Protein AF-A0A8T5LE81-F1 (afdb_monomer)

Solvent-accessible surface area (backbone atoms only — not comparable to full-atom values): 30879 Å² total; per-residue (Å²): 137,85,89,66,76,51,64,56,70,82,44,32,49,59,60,52,52,59,51,53,76,69,64,66,53,100,62,69,45,68,47,51,51,47,84,84,63,66,68,42,75,57,81,90,70,57,68,70,59,41,57,76,37,37,53,59,80,59,64,67,58,46,49,52,53,47,51,52,51,49,54,50,41,50,54,50,45,50,53,29,39,57,47,42,70,33,77,88,44,21,41,77,51,67,68,61,26,59,78,70,68,33,38,63,78,81,88,54,73,60,80,28,42,58,69,41,49,84,32,26,17,36,56,70,58,38,48,54,51,47,66,48,36,46,79,71,50,75,64,56,37,55,48,51,44,54,50,28,33,34,51,42,25,70,43,45,81,30,51,15,44,51,45,28,47,50,51,33,49,50,53,28,32,44,72,40,64,52,49,89,90,39,69,63,50,58,56,41,42,55,50,40,53,49,31,61,74,69,67,26,71,65,56,54,50,36,40,73,73,55,76,34,92,46,64,78,54,69,62,31,47,61,44,32,59,54,64,58,74,72,63,88,47,92,69,56,46,56,55,49,50,54,50,42,56,52,50,52,52,35,47,49,51,53,53,47,53,56,47,50,50,44,44,31,37,25,53,46,32,40,78,71,71,41,53,72,67,59,14,49,51,35,33,62,58,36,43,83,58,70,79,79,57,55,70,69,52,58,53,35,48,73,35,77,63,19,24,80,60,41,60,59,44,53,37,30,42,52,34,48,55,50,27,60,73,77,35,43,70,68,44,45,51,67,63,44,48,56,54,52,47,22,51,52,7,28,60,68,34,70,42,54,67,70,58,48,51,54,52,46,68,44,41,57,70,73,58,53,76,39,50,64,26,36,43,75,50,72,37,64,62,33,40,21,34,36,54,41,40,86,38,43,62,55,41,53,42,54,49,42,75,75,39,64,70,60,40,53,56,14,68,69,51,43,49,51,51,24,46,74,68,19,24,38,85,85,74,72,41,62,60,39,96,50,97,57,49,36,84,87,32,84,91,29,46,54,47,48,48,31,50,50,46,45,65,50,41,29,38,64,34,67,52,48,86,96,62,78,32,63,39,7,68,50,31,38,51,54,47,23,45,76,66,68,38,53,31,99,85,76,72,42,66,58,51,69,71,42,50,50,31,31,52,51,53,38,45,41,51,48,73,47,44,52,67,60,38,47,51,50,35,52,52,50,51,52,50,50,48,53,49,49,54,51,50,47,51,48,54,72,68,42,84,89,59,52,73,68,59,39,50,55,50,45,51,55,47,52,51,52,47,53,54,56,51,48,68,73,63,115

Secondary structure (DSSP, 8-state):
----SSSSPP-BHHHHHHHHTT--SSS------GGGTTSSPPP---HHHHHHTTB---THHHHHHHHHHHHHHHHHHHHHHHHHH-TTTEES-HHHHHHTT-EE--SS-GGGSGGGTT-EE-HHHHHHHHHHH----HHHHHHHHHHHHHHHHHHTT-HHHHHHHHHHHHHHHHHHT--TT-HHHHHHHHHHHHHHHHT-HHHHHHHHTTSSS--HHHHHHHHHHHHGGG---TTHHHHHHHHHHHHHHHHHHHHHHHHHHHHHHHHHHHHTT--HHHHHHHHHHHS--SSS--HHHHHHHHSTTS-TTHHHHHHHHHHHHHHHHH-HHHHHHHHHHHHHHHHHHHHHTT--HHHHHHHHHHS-HHHHTS-EEEEEEE-SSSEEEEE-TTTSTTHHHHHHHH-GGGGG--HHHHHHHHHHHSB-TTT--BS-SSS---TT-GGGHHHHHHHHHHHHS-TTPPP-TTS-----HHHHHHHHHHHTPPPTTTSSPPPHHHHHHHHHS--EEEE--HHHHHHHHHHHHHHHHHHHHHHHHHHHH-TTS-HHHHHHHHHHHHHHHHHHHHHH--

Sequence (570 aa):
HMGGTGYFPRMYATKEEANNISKWGFFKPLRFKGKRTYLQPREDLPDEVRKNLGEIVTASYPVQKRLQQLSRDTALLNFFDDVSRNPAWSTTNAGEALTKGWTKLTKTPTWGLGSLRGSYLHPDVAFEINEITKVGSDFERVYNKILGWWKFGKVVPRPATSVRNEVSNIMFGDLGGIVYSDPLAWKVLNNVRKDYLSKGIVRQSMMKAGALGTEYLPTEVNTAINGLHESKGNVADIMVRGLRKGVEKAGAAFTAEDQIHKQWIYMYALEKGKTEKEALDLVFKWMPNYREVPQVTKSLRKSPLGAPFFSFTSEAMRIAGEAAREKPLKFAKWITLPLIINEIGKRKIGMNEEEYQSFKKQLPFYKRNGLHVILPIGSKDKPTMLDLTYTMFYNDAIEYSRDPTRVASNPLFTLAIEAITGKNRLTDKPITTHTKPSIFGVDGIQDWADHLYNNFMPTLAPEIPGTGIKGGYDYQRLKDLATGKPGRFTGEKPKVGQVLGSTLFGLKTETTSIKDLRKSYLLGKNKELNNLKSELARVLLDKSKTKEQKAKEKANILKKIKEVTSELNP

Mean predicted aligned error: 15.79 Å

Foldseek 3Di:
DDDDDFQQDWDFPQVVVVVLVVPFDLADQQFQCCVPPRVDGDDDDDPVVCVVSHTPPPSVPSVVVVVVSVVSNVVQLVVLVVQCPDPQFKDLDPVVCVVQVFAQQDQADLNRRHSSRNITGHPVSSLVSCVSRDDDDPVLSVQLLLLLLLVLLAAQLFLQNLLLVLLLLVLLLVQLPDDVPDVVLVVLLVVLVVCLVVVHDLLVVCVVVLLAPQDDQVSSLCSHLSVLVPDDDDVSVVVSVVVSVSSVVSSVVSSCSLSSSLSSSLSVCVVVVDDNVVSSVSSPQRGQGLPPDDPVLVDQCSDLQFDVCSSLLRSLVSNLVCCVVPPVPSSVCLVCVLVVQQVVLCVLQVHDPVLVVVLLVLDDPLSNLFSWGFHSDDHSQWTKIWTCCSSRSCNVVVVCVVPVSCRRVRLVSQVVVCQVQCARPSRRHRLAPDPDSHCPDPRCVLSVVLVVQQSSHRQLACADPPRSNHGHQLVQLVVLQVVQHQRPPQSHGDDPCQSCCCRNNVRNMDTHGSVVSVVVSLVVLVVVLVVLVVVLVCLVPPPVDDPVRNVVVNVVSVVVNVVSVVVNVD

Structure (mmCIF, N/CA/C/O backbone):
data_AF-A0A8T5LE81-F1
#
_entry.id   AF-A0A8T5LE81-F1
#
loop_
_atom_site.group_PDB
_atom_site.id
_atom_site.type_symbol
_atom_site.label_atom_id
_atom_site.label_alt_id
_atom_site.label_comp_id
_atom_site.label_asym_id
_atom_site.label_entity_id
_atom_site.label_seq_id
_atom_site.pdbx_PDB_ins_code
_atom_site.Cartn_x
_atom_site.Cartn_y
_atom_site.Cartn_z
_atom_site.occupancy
_atom_site.B_iso_or_equiv
_atom_site.auth_seq_id
_atom_site.auth_comp_id
_atom_site.auth_asym_id
_atom_site.auth_atom_id
_atom_site.pdbx_PDB_model_num
ATOM 1 N N . HIS A 1 1 ? 21.611 31.553 -50.574 1.00 34.66 1 HIS A N 1
ATOM 2 C CA . HIS A 1 1 ? 20.893 31.869 -49.322 1.00 34.66 1 HIS A CA 1
ATOM 3 C C . HIS A 1 1 ? 20.121 30.645 -48.842 1.00 34.66 1 HIS A C 1
ATOM 5 O O . HIS A 1 1 ? 19.015 30.405 -49.302 1.00 34.66 1 HIS A O 1
ATOM 11 N N . MET A 1 2 ? 20.723 29.824 -47.975 1.00 28.00 2 MET A N 1
ATOM 12 C CA . MET A 1 2 ? 20.024 28.698 -47.344 1.00 28.00 2 MET A CA 1
ATOM 13 C C . MET A 1 2 ? 19.212 29.231 -46.157 1.00 28.00 2 MET A C 1
ATOM 15 O O . MET A 1 2 ? 19.766 29.864 -45.260 1.00 28.00 2 MET A O 1
ATOM 19 N N . GLY A 1 3 ? 17.892 29.044 -46.193 1.00 40.44 3 GLY A N 1
ATOM 20 C CA . GLY A 1 3 ? 16.972 29.504 -45.155 1.00 40.44 3 GLY A CA 1
ATOM 21 C C . GLY A 1 3 ? 17.232 28.819 -43.813 1.00 40.44 3 GLY A C 1
ATOM 22 O O . GLY A 1 3 ? 17.305 27.597 -43.743 1.00 40.44 3 GLY A O 1
ATOM 23 N N . GLY A 1 4 ? 17.360 29.600 -42.737 1.00 44.84 4 GLY A N 1
ATOM 24 C CA . GLY A 1 4 ? 17.629 29.035 -41.408 1.00 44.84 4 GLY A CA 1
ATOM 25 C C . GLY A 1 4 ? 17.228 29.884 -40.200 1.00 44.84 4 GLY A C 1
ATOM 26 O O . GLY A 1 4 ? 17.185 29.360 -39.092 1.00 44.84 4 GLY A O 1
ATOM 27 N N . THR A 1 5 ? 16.882 31.164 -40.358 1.00 53.47 5 THR A N 1
ATOM 28 C CA . THR A 1 5 ? 16.621 32.050 -39.204 1.00 53.47 5 THR A CA 1
ATOM 29 C C . THR A 1 5 ? 15.149 32.115 -38.782 1.00 53.47 5 THR A C 1
ATOM 31 O O . THR A 1 5 ? 14.871 32.363 -37.608 1.00 53.47 5 THR A O 1
ATOM 34 N N . GLY A 1 6 ? 14.209 31.838 -39.696 1.00 57.91 6 GLY A N 1
ATOM 35 C CA . GLY A 1 6 ? 12.760 31.949 -39.453 1.00 57.91 6 GLY A CA 1
ATOM 36 C C . GLY A 1 6 ? 12.100 30.741 -38.772 1.00 57.91 6 GLY A C 1
ATOM 37 O O . GLY A 1 6 ? 10.979 30.850 -38.284 1.00 57.91 6 GLY A O 1
ATOM 38 N N . TYR A 1 7 ? 12.780 29.592 -38.704 1.00 58.75 7 TYR A N 1
ATOM 39 C CA . TYR A 1 7 ? 12.247 28.362 -38.087 1.00 58.75 7 TYR A CA 1
ATOM 40 C C . TYR A 1 7 ? 12.930 27.996 -36.767 1.00 58.75 7 TYR A C 1
ATOM 42 O O . TYR A 1 7 ? 12.478 27.093 -36.053 1.00 58.75 7 TYR A O 1
ATOM 50 N N . PHE A 1 8 ? 14.014 28.693 -36.419 1.00 66.38 8 PHE A N 1
ATOM 51 C CA . PHE A 1 8 ? 14.730 28.430 -35.182 1.00 66.38 8 PHE A CA 1
ATOM 52 C C . PHE A 1 8 ? 13.919 28.945 -33.978 1.00 66.38 8 PHE A C 1
ATOM 54 O O . PHE A 1 8 ? 13.537 30.123 -33.954 1.00 66.38 8 PHE A O 1
ATOM 61 N N . PRO A 1 9 ? 13.629 28.092 -32.976 1.00 68.00 9 PRO A N 1
ATOM 62 C CA . PRO A 1 9 ? 12.834 28.486 -31.820 1.00 68.00 9 PRO A CA 1
ATOM 63 C C . PRO A 1 9 ? 13.481 29.628 -31.048 1.00 68.00 9 PRO A C 1
ATOM 65 O O . PRO A 1 9 ? 14.577 29.466 -30.517 1.00 68.00 9 PRO A O 1
ATOM 68 N N . ARG A 1 10 ? 12.733 30.716 -30.860 1.00 75.88 10 ARG A N 1
ATOM 69 C CA . ARG A 1 10 ? 12.912 31.572 -29.684 1.00 75.88 10 ARG A CA 1
ATOM 70 C C . ARG A 1 10 ? 12.063 31.005 -28.556 1.00 75.88 10 ARG A C 1
ATOM 72 O O . ARG A 1 10 ? 10.912 30.621 -28.773 1.00 75.88 10 ARG A O 1
ATOM 79 N N . MET A 1 11 ? 12.642 30.890 -27.368 1.00 73.31 11 MET A N 1
ATOM 80 C CA . MET A 1 11 ? 11.928 30.452 -26.170 1.00 73.31 11 MET A CA 1
ATOM 81 C C . MET A 1 11 ? 12.050 31.527 -25.108 1.00 73.31 11 MET A C 1
ATOM 83 O O . MET A 1 11 ? 13.084 32.175 -25.001 1.00 73.31 11 MET A O 1
ATOM 87 N N . TYR A 1 12 ? 10.987 31.710 -24.340 1.00 80.62 12 TYR A N 1
ATOM 88 C CA . TYR A 1 12 ? 10.846 32.812 -23.400 1.00 80.62 12 TYR A CA 1
ATOM 89 C C . TYR A 1 12 ? 10.605 32.242 -22.010 1.00 80.62 12 TYR A C 1
ATOM 91 O O . TYR A 1 12 ? 9.671 31.458 -21.839 1.00 80.62 12 TYR A O 1
ATOM 99 N N . ALA A 1 13 ? 11.418 32.624 -21.028 1.00 68.81 13 ALA A N 1
ATOM 100 C CA . ALA A 1 13 ? 11.349 32.136 -19.655 1.00 68.81 13 ALA A CA 1
ATOM 101 C C . ALA A 1 13 ? 9.934 32.273 -19.074 1.00 68.81 13 ALA A C 1
ATOM 103 O O . ALA A 1 13 ? 9.399 31.306 -18.542 1.00 68.81 13 ALA A O 1
ATOM 104 N N . THR A 1 14 ? 9.262 33.402 -19.310 1.00 64.94 14 THR A N 1
ATOM 105 C CA . THR A 1 14 ? 7.872 33.640 -18.871 1.00 64.94 14 THR A CA 1
ATOM 106 C C . THR A 1 14 ? 6.871 32.635 -19.459 1.00 64.94 14 THR A C 1
ATOM 108 O O . THR A 1 14 ? 5.956 32.169 -18.779 1.00 64.94 14 THR A O 1
ATOM 111 N N . LYS A 1 15 ? 7.048 32.240 -20.727 1.00 66.62 15 LYS A N 1
ATOM 112 C CA . LYS A 1 15 ? 6.214 31.229 -21.399 1.00 66.62 15 LYS A CA 1
ATOM 113 C C . LYS A 1 15 ? 6.619 29.808 -21.021 1.00 66.62 15 LYS A C 1
ATOM 115 O O . LYS A 1 15 ? 5.771 28.918 -21.045 1.00 66.62 15 LYS A O 1
ATOM 120 N N . GLU A 1 16 ? 7.880 29.573 -20.678 1.00 63.38 16 GLU A N 1
ATOM 121 C CA . GLU A 1 16 ? 8.353 28.299 -20.135 1.00 63.38 16 GLU A CA 1
ATOM 122 C C . GLU A 1 16 ? 7.829 28.056 -18.719 1.00 63.38 16 GLU A C 1
ATOM 124 O O . GLU A 1 16 ? 7.386 26.946 -18.420 1.00 63.38 16 GLU A O 1
ATOM 129 N N . GLU A 1 17 ? 7.789 29.096 -17.888 1.00 49.97 17 GLU A N 1
ATOM 130 C CA . GLU A 1 17 ? 7.199 29.091 -16.550 1.00 49.97 17 GLU A CA 1
ATOM 131 C C . GLU A 1 17 ? 5.677 28.911 -16.608 1.00 49.97 17 GLU A C 1
ATOM 133 O O . GLU A 1 17 ? 5.147 28.001 -15.972 1.00 49.97 17 GLU A O 1
ATOM 138 N N . ALA A 1 18 ? 4.970 29.661 -17.460 1.00 44.88 18 ALA A N 1
ATOM 139 C CA . ALA A 1 18 ? 3.529 29.483 -17.661 1.00 44.88 18 ALA A CA 1
ATOM 140 C C . ALA A 1 18 ? 3.179 28.089 -18.221 1.00 44.88 18 ALA A C 1
ATOM 142 O O . ALA A 1 18 ? 2.210 27.455 -17.802 1.00 44.88 18 ALA A O 1
ATOM 143 N N . ASN A 1 19 ? 3.995 27.555 -19.139 1.00 46.38 19 ASN A N 1
ATOM 144 C CA . ASN A 1 19 ? 3.815 26.192 -19.632 1.00 46.38 19 ASN A CA 1
ATOM 145 C C . ASN A 1 19 ? 4.176 25.134 -18.586 1.00 46.38 19 ASN A C 1
ATOM 147 O O . ASN A 1 19 ? 3.607 24.045 -18.668 1.00 46.38 19 ASN A O 1
ATOM 151 N N . ASN A 1 20 ? 5.082 25.409 -17.637 1.00 41.44 20 ASN A N 1
ATOM 152 C CA . ASN A 1 20 ? 5.417 24.504 -16.532 1.00 41.44 20 ASN A CA 1
ATOM 153 C C . ASN A 1 20 ? 4.202 24.223 -15.639 1.00 41.44 20 ASN A C 1
ATOM 155 O O . ASN A 1 20 ? 4.018 23.069 -15.267 1.00 41.44 20 ASN A O 1
ATOM 159 N N . ILE A 1 21 ? 3.308 25.195 -15.428 1.00 34.72 21 ILE A N 1
ATOM 160 C CA . ILE A 1 21 ? 2.056 25.036 -14.657 1.00 34.72 21 ILE A CA 1
ATOM 161 C C . ILE A 1 21 ? 1.077 24.052 -15.343 1.00 34.72 21 ILE A C 1
ATOM 163 O O . ILE A 1 21 ? 0.235 23.429 -14.702 1.00 34.72 21 ILE A O 1
ATOM 167 N N . SER A 1 22 ? 1.226 23.811 -16.654 1.00 38.72 22 SER A N 1
ATOM 168 C CA . SER A 1 22 ? 0.417 22.839 -17.416 1.00 38.72 22 SER A CA 1
ATOM 169 C C . SER A 1 22 ? 1.048 21.440 -17.559 1.00 38.72 22 SER A C 1
ATOM 171 O O . SER A 1 22 ? 0.455 20.561 -18.192 1.00 38.72 22 SER A O 1
ATOM 173 N N . LYS A 1 23 ? 2.262 21.197 -17.029 1.00 37.97 23 LYS A N 1
ATOM 174 C CA . LYS A 1 23 ? 3.007 19.928 -17.231 1.00 37.97 23 LYS A CA 1
ATOM 175 C C . LYS A 1 23 ? 2.627 18.805 -16.257 1.00 37.97 23 LYS A C 1
ATOM 177 O O . LYS A 1 23 ? 3.245 17.745 -16.297 1.00 37.97 23 LYS A O 1
ATOM 182 N N . TRP A 1 24 ? 1.600 19.006 -15.442 1.00 38.16 24 TRP A N 1
ATOM 183 C CA . TRP A 1 24 ? 1.273 18.157 -14.299 1.00 38.16 24 TRP A CA 1
ATOM 184 C C . TRP A 1 24 ? 0.167 17.156 -14.616 1.00 38.16 24 TRP A C 1
ATOM 186 O O . TRP A 1 24 ? -1.006 17.386 -14.335 1.00 38.16 24 TRP A O 1
ATOM 196 N N . GLY A 1 25 ? 0.549 16.041 -15.238 1.00 29.41 25 GLY A N 1
ATOM 197 C CA . GLY A 1 25 ? -0.345 14.914 -15.479 1.00 29.41 25 GLY A CA 1
ATOM 198 C C . GLY A 1 25 ? 0.382 13.717 -16.084 1.00 29.41 25 GLY A C 1
ATOM 199 O O . GLY A 1 25 ? 1.224 13.876 -16.964 1.00 29.41 25 GLY A O 1
ATOM 200 N N . PHE A 1 26 ? 0.017 12.530 -15.604 1.00 28.61 26 PHE A N 1
ATOM 201 C CA . PHE A 1 26 ? 0.619 11.217 -15.864 1.00 28.61 26 PHE A CA 1
ATOM 202 C C . PHE A 1 26 ? 0.848 10.835 -17.327 1.00 28.61 26 PHE A C 1
ATOM 204 O O . PHE A 1 26 ? 1.697 10.000 -17.596 1.00 28.61 26 PHE A O 1
ATOM 211 N N . PHE A 1 27 ? 0.166 11.467 -18.271 1.00 37.56 27 PHE A N 1
ATOM 212 C CA . PHE A 1 27 ? 0.564 11.520 -19.668 1.00 37.56 27 PHE A CA 1
ATOM 213 C C . PHE A 1 27 ? 0.121 12.893 -20.165 1.00 37.56 27 PHE A C 1
ATOM 215 O O . PHE A 1 27 ? -1.050 13.256 -20.031 1.00 37.56 27 PHE A O 1
ATOM 222 N N . LYS A 1 28 ? 1.027 13.691 -20.746 1.00 47.56 28 LYS A N 1
ATOM 223 C CA . LYS A 1 28 ? 0.541 14.725 -21.667 1.00 47.56 28 LYS A CA 1
ATOM 224 C C . LYS A 1 28 ? -0.206 13.975 -22.766 1.00 47.56 28 LYS A C 1
ATOM 226 O O . LYS A 1 28 ? 0.361 12.993 -23.242 1.00 47.56 28 LYS A O 1
ATOM 231 N N . PRO A 1 29 ? -1.404 14.421 -23.184 1.00 51.84 29 PRO A N 1
ATOM 232 C CA . PRO A 1 29 ? -2.106 13.759 -24.271 1.00 51.84 29 PRO A CA 1
ATOM 233 C C . PRO A 1 29 ? -1.136 13.644 -25.444 1.00 51.84 29 PRO A C 1
ATOM 235 O O . PRO A 1 29 ? -0.592 14.672 -25.881 1.00 51.84 29 PRO A O 1
ATOM 238 N N . LEU A 1 30 ? -0.847 12.414 -25.876 1.00 52.88 30 LEU A N 1
ATOM 239 C CA . LEU A 1 30 ? 0.061 12.182 -26.990 1.00 52.88 30 LEU A CA 1
ATOM 240 C C . LEU A 1 30 ? -0.684 12.598 -28.253 1.00 52.88 30 LEU A C 1
ATOM 242 O O . LEU A 1 30 ? -1.494 11.861 -28.798 1.00 52.88 30 LEU A O 1
ATOM 246 N N . ARG A 1 31 ? -0.447 13.833 -28.681 1.00 65.56 31 ARG A N 1
ATOM 247 C CA . ARG A 1 31 ? -0.982 14.390 -29.921 1.00 65.56 31 ARG A CA 1
ATOM 248 C C . ARG A 1 31 ? 0.132 15.070 -30.682 1.00 65.56 31 ARG A C 1
ATOM 250 O O . ARG A 1 31 ? 0.947 15.769 -30.075 1.00 65.56 31 ARG A O 1
ATOM 257 N N . PHE A 1 32 ? 0.107 14.924 -31.999 1.00 65.56 32 PHE A N 1
ATOM 258 C CA . PHE A 1 32 ? 0.968 15.702 -32.872 1.00 65.56 32 PHE A CA 1
ATOM 259 C C . PHE A 1 32 ? 0.629 17.186 -32.711 1.00 65.56 32 PHE A C 1
ATOM 261 O O . PHE A 1 32 ? -0.501 17.600 -32.974 1.00 65.56 32 PHE A O 1
ATOM 268 N N . LYS A 1 33 ? 1.587 17.992 -32.237 1.00 64.12 33 LYS A N 1
ATOM 269 C CA . LYS A 1 33 ? 1.398 19.441 -32.031 1.00 64.12 33 LYS A CA 1
ATOM 270 C C . LYS A 1 33 ? 2.111 20.290 -33.068 1.00 64.12 33 LYS A C 1
ATOM 272 O O . LYS A 1 33 ? 1.820 21.487 -33.141 1.00 64.12 33 LYS A O 1
ATOM 277 N N . GLY A 1 34 ? 2.989 19.685 -33.869 1.00 60.03 34 GLY A N 1
ATOM 278 C CA . GLY A 1 34 ? 3.880 20.367 -34.804 1.00 60.03 34 GLY A CA 1
ATOM 279 C C . GLY A 1 34 ? 3.227 21.522 -35.565 1.00 60.03 34 GLY A C 1
ATOM 280 O O . GLY A 1 34 ? 3.638 22.666 -35.381 1.00 60.03 34 GLY A O 1
ATOM 281 N N . LYS A 1 35 ? 2.156 21.265 -36.331 1.00 59.81 35 LYS A N 1
ATOM 282 C CA . LYS A 1 35 ? 1.505 22.281 -37.190 1.00 59.81 35 LYS A CA 1
ATOM 283 C C . LYS A 1 35 ? 0.873 23.477 -36.456 1.00 59.81 35 LYS A C 1
ATOM 285 O O . LYS A 1 35 ? 0.642 24.497 -37.092 1.00 59.81 35 LYS A O 1
ATOM 290 N N . ARG A 1 36 ? 0.576 23.379 -35.154 1.00 59.78 36 ARG A N 1
ATOM 291 C CA . ARG A 1 36 ? -0.066 24.462 -34.369 1.00 59.78 36 ARG A CA 1
ATOM 292 C C . ARG A 1 36 ? 0.847 25.076 -33.314 1.00 59.78 36 ARG A C 1
ATOM 294 O O . ARG A 1 36 ? 0.372 25.789 -32.439 1.00 59.78 36 ARG A O 1
ATOM 301 N N . THR A 1 37 ? 2.121 24.698 -33.306 1.00 64.06 37 THR A N 1
ATOM 302 C CA . THR A 1 37 ? 3.036 25.144 -32.256 1.00 64.06 37 THR A CA 1
ATOM 303 C C . THR A 1 37 ? 4.378 25.516 -32.842 1.00 64.06 37 THR A C 1
ATOM 305 O O . THR A 1 37 ? 4.711 26.685 -32.930 1.00 64.06 37 THR A O 1
ATOM 308 N N . TYR A 1 38 ? 5.163 24.525 -33.236 1.00 61.41 38 TYR A N 1
ATOM 309 C CA . TYR A 1 38 ? 6.588 24.719 -33.421 1.00 61.41 38 TYR A CA 1
ATOM 310 C C . TYR A 1 38 ? 7.030 24.551 -34.880 1.00 61.41 38 TYR A C 1
ATOM 312 O O . TYR A 1 38 ? 8.104 25.014 -35.237 1.00 61.41 38 TYR A O 1
ATOM 320 N N . LEU A 1 39 ? 6.205 23.949 -35.740 1.00 69.38 39 LEU A N 1
ATOM 321 C CA . LEU A 1 39 ? 6.411 23.960 -37.195 1.00 69.38 39 LEU A CA 1
ATOM 322 C C . LEU A 1 39 ? 5.853 25.230 -37.857 1.00 69.38 39 LEU A C 1
ATOM 324 O O . LEU A 1 39 ? 5.932 25.360 -39.073 1.00 69.38 39 LEU A O 1
ATOM 328 N N . GLN A 1 40 ? 5.264 26.139 -37.076 1.00 69.56 40 GLN A N 1
ATOM 329 C CA . GLN A 1 40 ? 4.885 27.458 -37.570 1.00 69.56 40 GLN A CA 1
ATOM 330 C C . GLN A 1 40 ? 6.140 28.331 -37.716 1.00 69.56 40 GLN A C 1
ATOM 332 O O . GLN A 1 40 ? 7.032 28.237 -36.862 1.00 69.56 40 GLN A O 1
ATOM 337 N N . PRO A 1 41 ? 6.229 29.153 -38.778 1.00 71.00 41 PRO A N 1
ATOM 338 C CA . PRO A 1 41 ? 7.287 30.147 -38.891 1.00 71.00 41 PRO A CA 1
ATOM 339 C C . PRO A 1 41 ? 7.223 31.101 -37.693 1.00 71.00 41 PRO A C 1
ATOM 341 O O . PRO A 1 41 ? 6.146 31.409 -37.181 1.00 71.00 41 PRO A O 1
ATOM 344 N N . ARG A 1 42 ? 8.390 31.521 -37.208 1.00 72.12 42 ARG A N 1
ATOM 345 C CA . ARG A 1 42 ? 8.504 32.410 -36.054 1.00 72.12 42 ARG A CA 1
ATOM 346 C C . ARG A 1 42 ? 8.111 33.834 -36.445 1.00 72.12 42 ARG A C 1
ATOM 348 O O . ARG A 1 42 ? 8.608 34.348 -37.440 1.00 72.12 42 ARG A O 1
ATOM 355 N N . GLU A 1 43 ? 7.309 34.486 -35.609 1.00 73.44 43 GLU A N 1
ATOM 356 C CA . GLU A 1 43 ? 7.075 35.929 -35.701 1.00 73.44 43 GLU A CA 1
ATOM 357 C C . GLU A 1 43 ? 8.280 36.716 -35.161 1.00 73.44 43 GLU A C 1
ATOM 359 O O . GLU A 1 43 ? 8.857 36.380 -34.117 1.00 73.44 43 GLU A O 1
ATOM 364 N N . ASP A 1 44 ? 8.670 37.779 -35.861 1.00 76.88 44 ASP A N 1
ATOM 365 C CA . ASP A 1 44 ? 9.750 38.657 -35.421 1.00 76.88 44 ASP A CA 1
ATOM 366 C C . ASP A 1 44 ? 9.218 39.719 -34.451 1.00 76.88 44 ASP A C 1
ATOM 368 O O . ASP A 1 44 ? 8.720 40.773 -34.831 1.00 76.88 44 ASP A O 1
ATOM 372 N N . LEU A 1 45 ? 9.315 39.397 -33.159 1.00 80.44 45 LEU A N 1
ATOM 373 C CA . LEU A 1 45 ? 8.941 40.292 -32.065 1.00 80.44 45 LEU A CA 1
ATOM 374 C C . LEU A 1 45 ? 10.014 41.374 -31.810 1.00 80.44 45 LEU A C 1
ATOM 376 O O . LEU A 1 45 ? 11.206 41.035 -31.826 1.00 80.44 45 LEU A O 1
ATOM 380 N N . PRO A 1 46 ? 9.615 42.622 -31.474 1.00 88.00 46 PRO A N 1
ATOM 381 C CA . PRO A 1 46 ? 10.539 43.693 -31.095 1.00 88.00 46 PRO A CA 1
ATOM 382 C C . PRO A 1 46 ? 11.422 43.338 -29.891 1.00 88.00 46 PRO A C 1
ATOM 384 O O . PRO A 1 46 ? 10.998 42.631 -28.974 1.00 88.00 46 PRO A O 1
ATOM 387 N N . ASP A 1 47 ? 12.642 43.867 -29.868 1.00 79.50 47 ASP A N 1
ATOM 388 C CA . ASP A 1 47 ? 13.696 43.543 -28.894 1.00 79.50 47 ASP A CA 1
ATOM 389 C C . ASP A 1 47 ? 13.272 43.776 -27.440 1.00 79.50 47 ASP A C 1
ATOM 391 O O . ASP A 1 47 ? 13.525 42.937 -26.571 1.00 79.50 47 ASP A O 1
ATOM 395 N N . GLU A 1 48 ? 12.551 44.865 -27.183 1.00 80.56 48 GLU A N 1
ATOM 396 C CA . GLU A 1 48 ? 12.013 45.188 -25.859 1.00 80.56 48 GLU A CA 1
ATOM 397 C C . GLU A 1 48 ? 11.001 44.141 -25.379 1.00 80.56 48 GLU A C 1
ATOM 399 O O . GLU A 1 48 ? 11.053 43.683 -24.236 1.00 80.56 48 GLU A O 1
ATOM 404 N N . VAL A 1 49 ? 10.127 43.676 -26.278 1.00 80.31 49 VAL A N 1
ATOM 405 C CA . VAL A 1 49 ? 9.144 42.622 -25.989 1.00 80.31 49 VAL A CA 1
ATOM 406 C C . VAL A 1 49 ? 9.854 41.296 -25.717 1.00 80.31 49 VAL A C 1
ATOM 408 O O . VAL A 1 49 ? 9.502 40.584 -24.775 1.00 80.31 49 VAL A O 1
ATOM 411 N N . ARG A 1 50 ? 10.897 40.968 -26.490 1.00 79.06 50 ARG A N 1
ATOM 412 C CA . ARG A 1 50 ? 11.692 39.744 -26.294 1.00 79.06 50 ARG A CA 1
ATOM 413 C C . ARG A 1 50 ? 12.407 39.727 -24.943 1.00 79.06 50 ARG A C 1
ATOM 415 O O . ARG A 1 50 ? 12.398 38.699 -24.260 1.00 79.06 50 ARG A O 1
ATOM 422 N N . LYS A 1 51 ? 12.969 40.867 -24.533 1.00 79.81 51 LYS A N 1
ATOM 423 C CA . LYS A 1 51 ? 13.635 41.038 -23.236 1.00 79.81 51 LYS A CA 1
ATOM 424 C C . LYS A 1 51 ? 12.644 40.933 -22.074 1.00 79.81 51 LYS A C 1
ATOM 426 O O . LYS A 1 51 ? 12.912 40.194 -21.130 1.00 79.81 51 LYS A O 1
ATOM 431 N N . ASN A 1 52 ? 11.474 41.565 -22.186 1.00 80.19 52 ASN A N 1
ATOM 432 C CA . ASN A 1 52 ? 10.409 41.499 -21.174 1.00 80.19 52 ASN A CA 1
ATOM 433 C C . ASN A 1 52 ? 9.816 40.090 -21.018 1.00 80.19 52 ASN A C 1
ATOM 435 O O . ASN A 1 52 ? 9.452 39.678 -19.920 1.00 80.19 52 ASN A O 1
ATOM 439 N N . LEU A 1 53 ? 9.757 39.315 -22.103 1.00 75.56 53 LEU A N 1
ATOM 440 C CA . LEU A 1 53 ? 9.346 37.911 -22.060 1.00 75.56 53 LEU A CA 1
ATOM 441 C C . LEU A 1 53 ? 10.448 36.976 -21.517 1.00 75.56 53 LEU A C 1
ATOM 443 O O . LEU A 1 53 ? 10.168 35.806 -21.232 1.00 75.56 53 LEU A O 1
ATOM 447 N N . GLY A 1 54 ? 11.677 37.471 -21.347 1.00 80.56 54 GLY A N 1
ATOM 448 C CA . GLY A 1 54 ? 12.824 36.708 -20.863 1.00 80.56 54 GLY A CA 1
ATOM 449 C C . GLY A 1 54 ? 13.340 35.711 -21.896 1.00 80.56 54 GLY A C 1
ATOM 450 O O . GLY A 1 54 ? 13.372 34.512 -21.626 1.00 80.56 54 GLY A O 1
ATOM 451 N N . GLU A 1 55 ? 13.678 36.170 -23.104 1.00 79.00 55 GLU A N 1
ATOM 452 C CA . GLU A 1 55 ? 14.241 35.309 -24.151 1.00 79.00 55 GLU A CA 1
ATOM 453 C C . GLU A 1 55 ? 15.465 34.517 -23.657 1.00 79.00 55 GLU A C 1
ATOM 455 O O . GLU A 1 55 ? 16.428 35.064 -23.122 1.00 79.00 55 GLU A O 1
ATOM 460 N N . ILE A 1 56 ? 15.432 33.202 -23.864 1.00 76.06 56 ILE A N 1
ATOM 461 C CA . ILE A 1 56 ? 16.531 32.295 -23.549 1.00 76.06 56 ILE A CA 1
ATOM 462 C C . ILE A 1 56 ? 17.548 32.395 -24.683 1.00 76.06 56 ILE A C 1
ATOM 464 O O . ILE A 1 56 ? 17.428 31.725 -25.707 1.00 76.06 56 ILE A O 1
ATOM 468 N N . VAL A 1 57 ? 18.552 33.243 -24.481 1.00 72.56 57 VAL A N 1
ATOM 469 C CA . VAL A 1 57 ? 19.634 33.488 -25.448 1.00 72.56 57 VAL A CA 1
ATOM 470 C C . VAL A 1 57 ? 20.606 32.310 -25.577 1.00 72.56 57 VAL A C 1
ATOM 472 O O . VAL A 1 57 ? 21.319 32.192 -26.572 1.00 72.56 57 VAL A O 1
ATOM 475 N N . THR A 1 58 ? 20.622 31.396 -24.602 1.00 71.19 58 THR A N 1
ATOM 476 C CA . THR A 1 58 ? 21.474 30.203 -24.631 1.00 71.19 58 THR A CA 1
ATOM 477 C C . THR A 1 58 ? 20.948 29.196 -25.651 1.00 71.19 58 THR A C 1
ATOM 479 O O . THR A 1 58 ? 19.957 28.513 -25.394 1.00 71.19 58 THR A O 1
ATOM 482 N N . ALA A 1 59 ? 21.636 29.053 -26.787 1.00 60.94 59 ALA A N 1
ATOM 483 C CA . ALA A 1 59 ? 21.193 28.222 -27.912 1.00 60.94 59 ALA A CA 1
ATOM 484 C C . ALA A 1 59 ? 20.936 26.742 -27.557 1.00 60.94 59 ALA A C 1
ATOM 486 O O . ALA A 1 59 ? 20.067 26.105 -28.153 1.00 60.94 59 ALA A O 1
ATOM 487 N N . SER A 1 60 ? 21.645 26.187 -26.569 1.00 57.22 60 SER A N 1
ATOM 488 C CA . SER A 1 60 ? 21.547 24.770 -26.192 1.00 57.22 60 SER A CA 1
ATOM 489 C C . SER A 1 60 ? 20.140 24.356 -25.749 1.00 57.22 60 SER A C 1
ATOM 491 O O . SER A 1 60 ? 19.652 23.300 -26.153 1.00 57.22 60 SER A O 1
ATOM 493 N N . TYR A 1 61 ? 19.453 25.194 -24.970 1.00 57.56 61 TYR A N 1
ATOM 494 C CA . TYR A 1 61 ? 18.148 24.856 -24.405 1.00 57.56 61 TYR A CA 1
ATOM 495 C C . TYR A 1 61 ? 17.019 24.843 -25.458 1.00 57.56 61 TYR A C 1
ATOM 497 O O . TYR A 1 61 ? 16.331 23.819 -25.566 1.00 57.56 61 TYR A O 1
ATOM 505 N N . PRO A 1 62 ? 16.827 25.892 -26.291 1.00 64.88 62 PRO A N 1
ATOM 506 C CA . PRO A 1 62 ? 15.845 25.868 -27.371 1.00 64.88 62 PRO A CA 1
ATOM 507 C C . PRO A 1 62 ? 16.074 24.739 -28.378 1.00 64.88 62 PRO A C 1
ATOM 509 O O . PRO A 1 62 ? 15.104 24.113 -28.811 1.00 64.88 62 PRO A O 1
ATOM 512 N N . VAL A 1 63 ? 17.336 24.433 -28.704 1.00 64.50 63 VAL A N 1
ATOM 513 C CA . VAL A 1 63 ? 17.706 23.339 -29.619 1.00 64.50 63 VAL A CA 1
ATOM 514 C C . VAL A 1 63 ? 17.368 21.982 -29.022 1.00 64.50 63 VAL A C 1
ATOM 516 O O . VAL A 1 63 ? 16.633 21.208 -29.634 1.00 64.50 63 VAL A O 1
ATOM 519 N N . GLN A 1 64 ? 17.842 21.691 -27.809 1.00 55.75 64 GLN A N 1
ATOM 520 C CA . GLN A 1 64 ? 17.601 20.404 -27.159 1.00 55.75 64 GLN A CA 1
ATOM 521 C C . GLN A 1 64 ? 16.104 20.155 -26.966 1.00 55.75 64 GLN A C 1
ATOM 523 O O . GLN A 1 64 ? 15.594 19.076 -27.278 1.00 55.75 64 GLN A O 1
ATOM 528 N N . LYS A 1 65 ? 15.368 21.170 -26.507 1.00 60.28 65 LYS A N 1
ATOM 529 C CA . LYS A 1 65 ? 13.921 21.066 -26.341 1.00 60.28 65 LYS A CA 1
ATOM 530 C C . LYS A 1 65 ? 13.209 20.859 -27.679 1.00 60.28 65 LYS A C 1
ATOM 532 O O . LYS A 1 65 ? 12.237 20.104 -27.738 1.00 60.28 65 LYS A O 1
ATOM 537 N N . ARG A 1 66 ? 13.687 21.485 -28.757 1.00 67.44 66 ARG A N 1
ATOM 538 C CA . ARG A 1 66 ? 13.139 21.281 -30.100 1.00 67.44 66 ARG A CA 1
ATOM 539 C C . ARG A 1 66 ? 13.372 19.864 -30.608 1.00 67.44 66 ARG A C 1
ATOM 541 O O . ARG A 1 66 ? 12.434 19.252 -31.110 1.00 67.44 66 ARG A O 1
ATOM 548 N N . LEU A 1 67 ? 14.575 19.330 -30.420 1.00 60.94 67 LEU A N 1
ATOM 549 C CA . LEU A 1 67 ? 14.908 17.949 -30.767 1.00 60.94 67 LEU A CA 1
ATOM 550 C C . LEU A 1 67 ? 14.044 16.951 -29.990 1.00 60.94 67 LEU A C 1
ATOM 552 O O . LEU A 1 67 ? 13.502 16.025 -30.583 1.00 60.94 67 LEU A O 1
ATOM 556 N N . GLN A 1 68 ? 13.818 17.179 -28.693 1.00 55.38 68 GLN A N 1
ATOM 557 C CA . GLN A 1 68 ? 12.910 16.352 -27.889 1.00 55.38 68 GLN A CA 1
ATOM 558 C C . GLN A 1 68 ? 11.457 16.416 -28.381 1.00 55.38 68 GLN A C 1
ATOM 560 O O . GLN A 1 68 ? 10.767 15.399 -28.415 1.00 55.38 68 GLN A O 1
ATOM 565 N N . GLN A 1 69 ? 10.970 17.605 -28.757 1.00 60.88 69 GLN A N 1
ATOM 566 C CA . GLN A 1 69 ? 9.622 17.774 -29.306 1.00 60.88 69 GLN A CA 1
ATOM 567 C C . GLN A 1 69 ? 9.462 17.053 -30.647 1.00 60.88 69 GLN A C 1
ATOM 569 O O . GLN A 1 69 ? 8.470 16.351 -30.822 1.00 60.88 69 GLN A O 1
ATOM 574 N N . LEU A 1 70 ? 10.440 17.193 -31.546 1.00 65.06 70 LEU A N 1
ATOM 575 C CA . LEU A 1 70 ? 10.463 16.522 -32.845 1.00 65.06 70 LEU A CA 1
ATOM 576 C C . LEU A 1 70 ? 10.559 15.005 -32.691 1.00 65.06 70 LEU A C 1
ATOM 578 O O . LEU A 1 70 ? 9.724 14.302 -33.236 1.00 65.06 70 LEU A O 1
ATOM 582 N N . SER A 1 71 ? 11.504 14.505 -31.893 1.00 55.00 71 SER A N 1
ATOM 583 C CA . SER A 1 71 ? 11.676 13.069 -31.645 1.00 55.00 71 SER A CA 1
ATOM 584 C C . SER A 1 71 ? 10.402 12.430 -31.084 1.00 55.00 71 SER A C 1
ATOM 586 O O . SER A 1 71 ? 9.960 11.397 -31.586 1.00 55.00 71 SER A O 1
ATOM 588 N N . ARG A 1 72 ? 9.752 13.084 -30.109 1.00 58.47 72 ARG A N 1
ATOM 589 C CA . ARG A 1 72 ? 8.462 12.632 -29.572 1.00 58.47 72 ARG A CA 1
ATOM 590 C C . ARG A 1 72 ? 7.373 12.606 -30.645 1.00 58.47 72 ARG A C 1
ATOM 592 O O . ARG A 1 72 ? 6.653 11.618 -30.741 1.00 58.47 72 ARG A O 1
ATOM 599 N N . ASP A 1 73 ? 7.207 13.693 -31.396 1.00 66.75 73 ASP A N 1
ATOM 600 C CA . ASP A 1 73 ? 6.132 13.803 -32.386 1.00 66.75 73 ASP A CA 1
ATOM 601 C C . ASP A 1 73 ? 6.358 12.847 -33.569 1.00 66.75 73 ASP A C 1
ATOM 603 O O . ASP A 1 73 ? 5.388 12.276 -34.051 1.00 66.75 73 ASP A O 1
ATOM 607 N N . THR A 1 74 ? 7.605 12.587 -33.974 1.00 68.50 74 THR A N 1
ATOM 608 C CA . THR A 1 74 ? 7.944 11.565 -34.979 1.00 68.50 74 THR A CA 1
ATOM 609 C C . THR A 1 74 ? 7.619 10.159 -34.482 1.00 68.50 74 THR A C 1
ATOM 611 O O . THR A 1 74 ? 6.940 9.415 -35.181 1.00 68.50 74 THR A O 1
ATOM 614 N N . ALA A 1 75 ? 8.030 9.798 -33.261 1.00 62.94 75 ALA A N 1
ATOM 615 C CA . ALA A 1 75 ? 7.706 8.491 -32.684 1.00 62.94 75 ALA A CA 1
ATOM 616 C C . ALA A 1 75 ? 6.188 8.279 -32.559 1.00 62.94 75 ALA A C 1
ATOM 618 O O . ALA A 1 75 ? 5.680 7.193 -32.825 1.00 62.94 75 ALA A O 1
ATOM 619 N N . LEU A 1 76 ? 5.457 9.336 -32.200 1.00 63.06 76 LEU A N 1
ATOM 620 C CA . LEU A 1 76 ? 4.003 9.306 -32.118 1.00 63.06 76 LEU A CA 1
ATOM 621 C C . LEU A 1 76 ? 3.336 9.161 -33.492 1.00 63.06 76 LEU A C 1
ATOM 623 O O . LEU A 1 76 ? 2.372 8.413 -33.621 1.00 63.06 76 LEU A O 1
ATOM 627 N N . LEU A 1 77 ? 3.825 9.883 -34.503 1.00 74.38 77 LEU A N 1
ATOM 628 C CA . LEU A 1 77 ? 3.313 9.771 -35.867 1.00 74.38 77 LEU A CA 1
ATOM 629 C C . LEU A 1 77 ? 3.549 8.370 -36.431 1.00 74.38 77 LEU A C 1
ATOM 631 O O . LEU A 1 77 ? 2.615 7.812 -36.991 1.00 74.38 77 LEU A O 1
ATOM 635 N N . ASN A 1 78 ? 4.732 7.790 -36.214 1.00 71.69 78 ASN A N 1
ATOM 636 C CA . ASN A 1 78 ? 5.030 6.415 -36.619 1.00 71.69 78 ASN A CA 1
ATOM 637 C C . ASN A 1 78 ? 4.094 5.420 -35.922 1.00 71.69 78 ASN A C 1
ATOM 639 O O . ASN A 1 78 ? 3.481 4.596 -36.583 1.00 71.69 78 ASN A O 1
ATOM 643 N N . PHE A 1 79 ? 3.885 5.564 -34.609 1.00 75.44 79 PHE A N 1
ATOM 644 C CA . PHE A 1 79 ? 2.939 4.722 -33.874 1.00 75.44 79 PHE A CA 1
ATOM 645 C C . PHE A 1 79 ? 1.508 4.805 -34.437 1.00 75.44 79 PHE A C 1
ATOM 647 O O . PHE A 1 79 ? 0.848 3.786 -34.620 1.00 75.44 79 PHE A O 1
ATOM 654 N N . PHE A 1 80 ? 1.009 6.008 -34.733 1.00 82.00 80 PHE A N 1
ATOM 655 C CA . PHE A 1 80 ? -0.318 6.175 -35.332 1.00 82.00 80 PHE A CA 1
ATOM 656 C C . PHE A 1 80 ? -0.395 5.626 -36.760 1.00 82.00 80 PHE A C 1
ATOM 658 O O . PHE A 1 80 ? -1.419 5.067 -37.146 1.00 82.00 80 PHE A O 1
ATOM 665 N N . ASP A 1 81 ? 0.677 5.756 -37.535 1.00 82.38 81 ASP A N 1
ATOM 666 C CA . ASP A 1 81 ? 0.814 5.188 -38.874 1.00 82.38 81 ASP A CA 1
ATOM 667 C C . ASP A 1 81 ? 0.753 3.657 -38.840 1.00 82.38 81 ASP A C 1
ATOM 669 O O . ASP A 1 81 ? -0.083 3.077 -39.537 1.00 82.38 81 ASP A O 1
ATOM 673 N N . ASP A 1 82 ? 1.504 3.027 -37.935 1.00 80.00 82 ASP A N 1
ATOM 674 C CA . ASP A 1 82 ? 1.504 1.577 -37.711 1.00 80.00 82 ASP A CA 1
ATOM 675 C C . ASP A 1 82 ? 0.110 1.058 -37.340 1.00 80.00 82 ASP A C 1
ATOM 677 O O . ASP A 1 82 ? -0.374 0.079 -37.911 1.00 80.00 82 ASP A O 1
ATOM 681 N N . VAL A 1 83 ? -0.585 1.748 -36.428 1.00 81.81 83 VAL A N 1
ATOM 682 C CA . VAL A 1 83 ? -1.960 1.383 -36.057 1.00 81.81 83 VAL A CA 1
ATOM 683 C C . VAL A 1 83 ? -2.916 1.573 -37.236 1.00 81.81 83 VAL A C 1
ATOM 685 O O . VAL A 1 83 ? -3.786 0.732 -37.452 1.00 81.81 83 VAL A O 1
ATOM 688 N N . SER A 1 84 ? -2.764 2.650 -38.013 1.00 83.81 84 SER A N 1
ATOM 689 C CA . SER A 1 84 ? -3.664 2.955 -39.132 1.00 83.81 84 SER A CA 1
ATOM 690 C C . SER A 1 84 ? -3.562 1.944 -40.274 1.00 83.81 84 SER A C 1
ATOM 692 O O . SER A 1 84 ? -4.570 1.667 -40.923 1.00 83.81 84 SER A O 1
ATOM 694 N N . ARG A 1 85 ? -2.362 1.390 -40.496 1.00 84.44 85 ARG A N 1
ATOM 695 C CA . ARG A 1 85 ? -2.065 0.422 -41.559 1.00 84.44 85 ARG A CA 1
ATOM 696 C C . ARG A 1 85 ? -2.412 -1.010 -41.188 1.00 84.44 85 ARG A C 1
ATOM 698 O O . ARG A 1 85 ? -2.429 -1.856 -42.075 1.00 84.44 85 ARG A O 1
ATOM 705 N N . ASN A 1 86 ? -2.666 -1.299 -39.912 1.00 85.56 86 ASN A N 1
ATOM 706 C CA . ASN A 1 86 ? -3.010 -2.647 -39.491 1.00 85.56 86 ASN A CA 1
ATOM 707 C C . ASN A 1 86 ? -4.507 -2.930 -39.744 1.00 85.56 86 ASN A C 1
ATOM 709 O O . ASN A 1 86 ? -5.352 -2.408 -39.007 1.00 85.56 86 ASN A O 1
ATOM 713 N N . PRO A 1 87 ? -4.856 -3.802 -40.712 1.00 84.00 87 PRO A N 1
ATOM 714 C CA . PRO A 1 87 ? -6.247 -4.094 -41.058 1.00 84.00 87 PRO A CA 1
ATOM 715 C C . PRO A 1 87 ? -7.001 -4.859 -39.961 1.00 84.00 87 PRO A C 1
ATOM 717 O O . PRO A 1 87 ? -8.223 -4.951 -40.021 1.00 84.00 87 PRO A O 1
ATOM 720 N N . ALA A 1 88 ? -6.312 -5.408 -38.953 1.00 84.38 88 ALA A N 1
ATOM 721 C CA . ALA A 1 88 ? -6.949 -6.012 -37.782 1.00 84.38 88 ALA A CA 1
ATOM 722 C C . ALA A 1 88 ? -7.408 -4.966 -36.749 1.00 84.38 88 ALA A C 1
ATOM 724 O O . ALA A 1 88 ? -8.238 -5.272 -35.894 1.00 84.38 88 ALA A O 1
ATOM 725 N N . TRP A 1 89 ? -6.863 -3.746 -36.801 1.00 81.31 89 TRP A N 1
ATOM 726 C CA . TRP A 1 89 ? -7.060 -2.718 -35.773 1.00 81.31 89 TRP A CA 1
ATOM 727 C C . TRP A 1 89 ? -7.734 -1.448 -36.295 1.00 81.31 89 TRP A C 1
ATOM 729 O O . TRP A 1 89 ? -8.357 -0.739 -35.501 1.00 81.31 89 TRP A O 1
ATOM 739 N N . SER A 1 90 ? -7.614 -1.159 -37.595 1.00 86.94 90 SER A N 1
ATOM 740 C CA . SER A 1 90 ? -8.084 0.072 -38.231 1.00 86.94 90 SER A CA 1
ATOM 741 C C . SER A 1 90 ? -8.647 -0.177 -39.631 1.00 86.94 90 SER A C 1
ATOM 743 O O . SER A 1 90 ? -8.087 -0.945 -40.407 1.00 86.94 90 SER A O 1
ATOM 745 N N . THR A 1 91 ? -9.737 0.510 -39.976 1.00 84.31 91 THR A N 1
ATOM 746 C CA . THR A 1 91 ? -10.271 0.592 -41.346 1.00 84.31 91 THR A CA 1
ATOM 747 C C . THR A 1 91 ? -10.753 2.009 -41.638 1.00 84.31 91 THR A C 1
ATOM 749 O O . THR A 1 91 ? -11.196 2.738 -40.749 1.00 84.31 91 THR A O 1
ATOM 752 N N . THR A 1 92 ? -10.683 2.428 -42.895 1.00 83.69 92 THR A N 1
ATOM 753 C CA . THR A 1 92 ? -11.296 3.677 -43.373 1.00 83.69 92 THR A CA 1
ATOM 754 C C . THR A 1 92 ? -12.691 3.444 -43.957 1.00 83.69 92 THR A C 1
ATOM 756 O O . THR A 1 92 ? -13.429 4.406 -44.177 1.00 83.69 92 THR A O 1
ATOM 759 N N . ASN A 1 93 ? -13.088 2.183 -44.162 1.00 85.69 93 ASN A N 1
ATOM 760 C CA . ASN A 1 93 ? -14.379 1.817 -44.726 1.00 85.69 93 ASN A CA 1
ATOM 761 C C . ASN A 1 93 ? -15.469 1.806 -43.642 1.00 85.69 93 ASN A C 1
ATOM 763 O O . ASN A 1 93 ? -15.476 0.970 -42.739 1.00 85.69 93 ASN A O 1
ATOM 767 N N . ALA A 1 94 ? -16.423 2.731 -43.751 1.00 79.50 94 ALA A N 1
ATOM 768 C CA . ALA A 1 94 ? -17.511 2.871 -42.787 1.00 79.50 94 ALA A CA 1
ATOM 769 C C . ALA A 1 94 ? -18.478 1.671 -42.772 1.00 79.50 94 ALA A C 1
ATOM 771 O O . ALA A 1 94 ? -18.995 1.329 -41.711 1.00 79.50 94 ALA A O 1
ATOM 772 N N . GLY A 1 95 ? -18.711 1.022 -43.919 1.00 80.12 95 GLY A N 1
ATOM 773 C CA . GLY A 1 95 ? -19.592 -0.146 -44.012 1.00 80.12 95 GLY A CA 1
ATOM 774 C C . GLY A 1 95 ? -18.981 -1.371 -43.335 1.00 80.12 95 GLY A C 1
ATOM 775 O O . GLY A 1 95 ? -19.629 -2.029 -42.524 1.00 80.12 95 GLY A O 1
ATOM 776 N N . GLU A 1 96 ? -17.693 -1.612 -43.583 1.00 81.81 96 GLU A N 1
ATOM 777 C CA . GLU A 1 96 ? -16.926 -2.663 -42.910 1.00 81.81 96 GLU A CA 1
ATOM 778 C C . GLU A 1 96 ? -16.868 -2.424 -41.393 1.00 81.81 96 GLU A C 1
ATOM 780 O O . GLU A 1 96 ? -17.134 -3.329 -40.600 1.00 81.81 96 GLU A O 1
ATOM 785 N N . ALA A 1 97 ? -16.601 -1.183 -40.977 1.00 81.25 97 ALA A N 1
ATOM 786 C CA . ALA A 1 97 ? -16.580 -0.808 -39.570 1.00 81.25 97 ALA A CA 1
ATOM 787 C C . ALA A 1 97 ? -17.918 -1.081 -38.868 1.00 81.25 97 ALA A C 1
ATOM 789 O O . ALA A 1 97 ? -17.923 -1.594 -37.751 1.00 81.25 97 ALA A O 1
ATOM 790 N N . LEU A 1 98 ? -19.044 -0.787 -39.527 1.00 79.19 98 LEU A N 1
ATOM 791 C CA . LEU A 1 98 ? -20.378 -1.037 -38.985 1.00 79.19 98 LEU A CA 1
ATOM 792 C C . LEU A 1 98 ? -20.626 -2.537 -38.776 1.00 79.19 98 LEU A C 1
ATOM 794 O O . LEU A 1 98 ? -21.069 -2.936 -37.702 1.00 79.19 98 LEU A O 1
ATOM 798 N N . THR A 1 99 ? -20.273 -3.373 -39.760 1.00 81.19 99 THR A N 1
ATOM 799 C CA . THR A 1 99 ? -20.427 -4.838 -39.654 1.00 81.19 99 THR A CA 1
ATOM 800 C C . THR A 1 99 ? -19.557 -5.456 -38.560 1.00 81.19 99 THR A C 1
ATOM 802 O O . THR A 1 99 ? -19.962 -6.425 -37.926 1.00 81.19 99 THR A O 1
ATOM 805 N N . LYS A 1 100 ? -18.381 -4.872 -38.301 1.00 80.12 100 LYS A N 1
ATOM 806 C CA . LYS A 1 100 ? -17.436 -5.335 -37.276 1.00 80.12 100 LYS A CA 1
ATOM 807 C C . LYS A 1 100 ? -17.661 -4.701 -35.895 1.00 80.12 100 LYS A C 1
ATOM 809 O O . LYS A 1 100 ? -16.934 -5.029 -34.961 1.00 80.12 100 LYS A O 1
ATOM 814 N N . GLY A 1 101 ? -18.621 -3.783 -35.745 1.00 82.50 101 GLY A N 1
ATOM 815 C CA . GLY A 1 101 ? -18.866 -3.058 -34.489 1.00 82.50 101 GLY A CA 1
ATOM 816 C C . GLY A 1 101 ? -17.740 -2.091 -34.093 1.00 82.50 101 GLY A C 1
ATOM 817 O O . GLY A 1 101 ? -17.513 -1.831 -32.910 1.00 82.50 101 GLY A O 1
ATOM 818 N N . TRP A 1 102 ? -16.985 -1.579 -35.063 1.00 87.31 102 TRP A N 1
ATOM 819 C CA . TRP A 1 102 ? -15.832 -0.714 -34.824 1.00 87.31 102 TRP A CA 1
ATOM 820 C C . TRP A 1 102 ? -16.243 0.738 -34.612 1.00 87.31 102 TRP A C 1
ATOM 822 O O . TRP A 1 102 ? -17.201 1.245 -35.193 1.00 87.31 102 TRP A O 1
ATOM 832 N N . THR A 1 103 ? -15.496 1.429 -33.755 1.00 81.50 103 THR A N 1
ATOM 833 C CA . THR A 1 103 ? -15.862 2.760 -33.271 1.00 81.50 103 THR A CA 1
ATOM 834 C C . THR A 1 103 ? -14.941 3.824 -33.845 1.00 81.50 103 THR A C 1
ATOM 836 O O . THR A 1 103 ? -13.718 3.681 -33.890 1.00 81.50 103 THR A O 1
ATOM 839 N N . LYS A 1 104 ? -15.535 4.945 -34.256 1.00 82.00 104 LYS A N 1
ATOM 840 C CA . LYS A 1 104 ? -14.792 6.136 -34.663 1.00 82.00 104 LYS A CA 1
ATOM 841 C C . LYS A 1 104 ? -14.308 6.904 -33.435 1.00 82.00 104 LYS A C 1
ATOM 843 O O . LYS A 1 104 ? -15.045 7.068 -32.464 1.00 82.00 104 LYS A O 1
ATOM 848 N N . LEU A 1 105 ? -13.094 7.442 -33.485 1.00 69.56 105 LEU A N 1
ATOM 849 C CA . LEU A 1 105 ? -12.588 8.332 -32.436 1.00 69.56 105 LEU A CA 1
ATOM 850 C C . LEU A 1 105 ? -13.382 9.655 -32.441 1.00 69.56 105 LEU A C 1
ATOM 852 O O . LEU A 1 105 ? -13.222 10.474 -33.344 1.00 69.56 105 LEU A O 1
ATOM 856 N N . THR A 1 106 ? -14.252 9.867 -31.446 1.00 58.53 106 THR A N 1
ATOM 857 C CA . THR A 1 106 ? -15.169 11.028 -31.381 1.00 58.53 106 THR A CA 1
ATOM 858 C C . THR A 1 106 ? -14.761 12.107 -30.377 1.00 58.53 106 THR A C 1
ATOM 860 O O . THR A 1 106 ? -15.195 13.248 -30.503 1.00 58.53 106 THR A O 1
ATOM 863 N N . LYS A 1 107 ? -13.926 11.780 -29.381 1.00 55.34 107 LYS A N 1
ATOM 864 C CA . LYS A 1 107 ? -13.638 12.664 -28.230 1.00 55.34 107 LYS A CA 1
ATOM 865 C C . LYS A 1 107 ? -12.271 13.358 -28.279 1.00 55.34 107 LYS A C 1
ATOM 867 O O . LYS A 1 107 ? -11.976 14.186 -27.417 1.00 55.34 107 LYS A O 1
ATOM 872 N N . THR A 1 108 ? -11.452 13.067 -29.286 1.00 56.34 108 THR A N 1
ATOM 873 C CA . THR A 1 108 ? -10.091 13.607 -29.418 1.00 56.34 108 THR A CA 1
ATOM 874 C C . THR A 1 108 ? -10.042 14.683 -30.501 1.00 56.34 108 THR A C 1
ATOM 876 O O . THR A 1 108 ? -10.636 14.496 -31.563 1.00 56.34 108 THR A O 1
ATOM 879 N N . PRO A 1 109 ? -9.314 15.803 -30.304 1.00 58.84 109 PRO A N 1
ATOM 880 C CA . PRO A 1 109 ? -9.116 16.775 -31.371 1.00 58.84 109 PRO A CA 1
ATOM 881 C C . PRO A 1 109 ? -8.479 16.095 -32.594 1.00 58.84 109 PRO A C 1
ATOM 883 O O . PRO A 1 109 ? -7.314 15.700 -32.556 1.00 58.84 109 PRO A O 1
ATOM 886 N N . THR A 1 110 ? -9.241 15.974 -33.683 1.00 59.81 110 THR A N 1
ATOM 887 C CA . THR A 1 110 ? -8.907 15.184 -34.887 1.00 59.81 110 THR A CA 1
ATOM 888 C C . THR A 1 110 ? -7.589 15.573 -35.559 1.00 59.81 110 THR A C 1
ATOM 890 O O . THR A 1 110 ? -6.995 14.770 -36.270 1.00 59.81 110 THR A O 1
ATOM 893 N N . TRP A 1 111 ? -7.093 16.786 -35.314 1.00 61.69 111 TRP A N 1
ATOM 894 C CA . TRP A 1 111 ? -5.814 17.280 -35.832 1.00 61.69 111 TRP A CA 1
ATOM 895 C C . TRP A 1 111 ? -4.579 16.646 -35.172 1.00 61.69 111 TRP A C 1
ATOM 897 O O . TRP A 1 111 ? -3.496 16.698 -35.748 1.00 61.69 111 TRP A O 1
ATOM 907 N N . GLY A 1 112 ? -4.721 16.073 -33.974 1.00 67.75 112 GLY A N 1
ATOM 908 C CA . GLY A 1 112 ? -3.622 15.491 -33.202 1.00 67.75 112 GLY A CA 1
ATOM 909 C C . GLY A 1 112 ? -3.335 14.014 -33.484 1.00 67.75 112 GLY A C 1
ATOM 910 O O . GLY A 1 112 ? -2.366 13.498 -32.935 1.00 67.75 112 GLY A O 1
ATOM 911 N N . LEU A 1 113 ? -4.170 13.361 -34.301 1.00 72.56 113 LEU A N 1
ATOM 912 C CA . LEU A 1 113 ? -4.201 11.907 -34.527 1.00 72.56 113 LEU A CA 1
ATOM 913 C C . LEU A 1 113 ? -3.406 11.435 -35.758 1.00 72.56 113 LEU A C 1
ATOM 915 O O . LEU A 1 113 ? -3.322 10.237 -36.004 1.00 72.56 113 LEU A O 1
ATOM 919 N N . GLY A 1 114 ? -2.827 12.351 -36.540 1.00 78.44 114 GLY A N 1
ATOM 920 C CA . GLY A 1 114 ? -2.058 11.988 -37.735 1.00 78.44 114 GLY A CA 1
ATOM 921 C C . GLY A 1 114 ? -2.873 11.148 -38.728 1.00 78.44 114 GLY A C 1
ATOM 922 O O . GLY A 1 114 ? -3.992 11.520 -39.084 1.00 78.44 114 GLY A O 1
ATOM 923 N N . SER A 1 115 ? -2.305 10.020 -39.150 1.00 81.62 115 SER A N 1
ATOM 924 C CA . SER A 1 115 ? -2.882 9.016 -40.060 1.00 81.62 115 SER A CA 1
ATOM 925 C C . SER A 1 115 ? -4.145 8.320 -39.535 1.00 81.62 115 SER A C 1
ATOM 927 O O . SER A 1 115 ? -4.931 7.820 -40.329 1.00 81.62 115 SER A O 1
ATOM 929 N N . LEU A 1 116 ? -4.403 8.336 -38.221 1.00 78.56 116 LEU A N 1
ATOM 930 C CA . LEU A 1 116 ? -5.632 7.781 -37.627 1.00 78.56 116 LEU A CA 1
ATOM 931 C C . LEU A 1 116 ? -6.846 8.704 -37.773 1.00 78.56 116 LEU A C 1
ATOM 933 O O . LEU A 1 116 ? -7.949 8.399 -37.308 1.00 78.56 116 LEU A O 1
ATOM 937 N N . ARG A 1 117 ? -6.660 9.884 -38.367 1.00 79.75 117 ARG A N 1
ATOM 938 C CA . ARG A 1 117 ? -7.740 10.841 -38.562 1.00 79.75 117 ARG A CA 1
ATOM 939 C C . ARG A 1 117 ? -8.781 10.272 -39.525 1.00 79.75 117 ARG A C 1
ATOM 941 O O . ARG A 1 117 ? -8.534 10.133 -40.713 1.00 79.75 117 ARG A O 1
ATOM 948 N N . GLY A 1 118 ? -9.992 10.076 -39.012 1.00 76.81 118 GLY A N 1
ATOM 949 C CA . GLY A 1 118 ? -11.130 9.619 -39.811 1.00 76.81 118 GLY A CA 1
ATOM 950 C C . GLY A 1 118 ? -11.271 8.098 -39.884 1.00 76.81 118 GLY A C 1
ATOM 951 O O . GLY A 1 118 ? -12.323 7.646 -40.325 1.00 76.81 118 GLY A O 1
ATOM 952 N N . SER A 1 119 ? -10.285 7.347 -39.388 1.00 84.12 119 SER A N 1
ATOM 953 C CA . SER A 1 119 ? -10.311 5.886 -39.310 1.00 84.12 119 SER A CA 1
ATOM 954 C C . SER A 1 119 ? -11.286 5.386 -38.239 1.00 84.12 119 SER A C 1
ATOM 956 O O . SER A 1 119 ? -11.513 6.037 -37.212 1.00 84.12 119 SER A O 1
ATOM 958 N N . TYR A 1 120 ? -11.850 4.209 -38.483 1.00 87.44 120 TYR A N 1
ATOM 959 C CA . TYR A 1 120 ? -12.614 3.419 -37.527 1.00 87.44 120 TYR A CA 1
ATOM 960 C C . TYR A 1 120 ? -11.692 2.380 -36.910 1.00 87.44 120 TYR A C 1
ATOM 962 O O . TYR A 1 120 ? -10.946 1.716 -37.627 1.00 87.44 120 TYR A O 1
ATOM 970 N N . LEU A 1 121 ? -11.744 2.246 -35.590 1.00 86.88 121 LEU A N 1
ATOM 971 C CA . LEU A 1 121 ? -10.838 1.382 -34.850 1.00 86.88 121 LEU A CA 1
ATOM 972 C C . LEU A 1 121 ? -11.603 0.292 -34.116 1.00 86.88 121 LEU A C 1
ATOM 974 O O . LEU A 1 121 ? -12.738 0.499 -33.671 1.00 86.88 121 LEU A O 1
ATOM 978 N N . HIS A 1 122 ? -10.935 -0.843 -33.928 1.00 87.19 122 HIS A N 1
ATOM 979 C CA . HIS A 1 122 ? -11.398 -1.864 -32.998 1.00 87.19 122 HIS A CA 1
ATOM 980 C C . HIS A 1 122 ? -11.679 -1.228 -31.617 1.00 87.19 122 HIS A C 1
ATOM 982 O O . HIS A 1 122 ? -10.873 -0.400 -31.178 1.00 87.19 122 HIS A O 1
ATOM 988 N N . PRO A 1 123 ? -12.770 -1.582 -30.908 1.00 80.25 123 PRO A N 1
ATOM 989 C CA . PRO A 1 123 ? -13.170 -0.924 -29.658 1.00 80.25 123 PRO A CA 1
ATOM 990 C C . PRO A 1 123 ? -12.057 -0.791 -28.605 1.00 80.25 123 PRO A C 1
ATOM 992 O O . PRO A 1 123 ? -11.874 0.291 -28.046 1.00 80.25 123 PRO A O 1
ATOM 995 N N . ASP A 1 124 ? -11.256 -1.838 -28.393 1.00 71.00 124 ASP A N 1
ATOM 996 C CA . ASP A 1 124 ? -10.137 -1.803 -27.437 1.00 71.00 124 ASP A CA 1
ATOM 997 C C . ASP A 1 124 ? -9.011 -0.854 -27.862 1.00 71.00 124 ASP A C 1
ATOM 999 O O . ASP A 1 124 ? -8.474 -0.101 -27.050 1.00 71.00 124 ASP A O 1
ATOM 1003 N N . VAL A 1 125 ? -8.692 -0.826 -29.158 1.00 78.88 125 VAL A N 1
ATOM 1004 C CA . VAL A 1 125 ? -7.680 0.076 -29.725 1.00 78.88 125 VAL A CA 1
ATOM 1005 C C . VAL A 1 125 ? -8.179 1.520 -29.656 1.00 78.88 125 VAL A C 1
ATOM 1007 O O . VAL A 1 125 ? -7.443 2.424 -29.257 1.00 78.88 125 VAL A O 1
ATOM 1010 N N . ALA A 1 126 ? -9.457 1.740 -29.973 1.00 75.44 126 ALA A N 1
ATOM 1011 C CA . ALA A 1 126 ? -10.112 3.034 -29.851 1.00 75.44 126 ALA A CA 1
ATOM 1012 C C . ALA A 1 126 ? -10.083 3.545 -28.402 1.00 75.44 126 ALA A C 1
ATOM 1014 O O . ALA A 1 126 ? -9.841 4.732 -28.173 1.00 75.44 126 ALA A O 1
ATOM 1015 N N . PHE A 1 127 ? -10.316 2.669 -27.421 1.00 67.94 127 PHE A N 1
ATOM 1016 C CA . PHE A 1 127 ? -10.261 3.007 -26.001 1.00 67.94 127 PHE A CA 1
ATOM 1017 C C . PHE A 1 127 ? -8.854 3.429 -25.566 1.00 67.94 127 PHE A C 1
ATOM 1019 O O . PHE A 1 127 ? -8.702 4.512 -25.001 1.00 67.94 127 PHE A O 1
ATOM 1026 N N . GLU A 1 128 ? -7.823 2.632 -25.867 1.00 63.38 128 GLU A N 1
ATOM 1027 C CA . GLU A 1 128 ? -6.439 2.947 -25.480 1.00 63.38 128 GLU A CA 1
ATOM 1028 C C . GLU A 1 128 ? -5.960 4.258 -26.122 1.00 63.38 128 GLU A C 1
ATOM 1030 O O . GLU A 1 128 ? -5.368 5.107 -25.451 1.00 63.38 128 GLU A O 1
ATOM 1035 N N . ILE A 1 129 ? -6.285 4.491 -27.399 1.00 71.56 129 ILE A N 1
ATOM 1036 C CA . ILE A 1 129 ? -5.932 5.739 -28.088 1.00 71.56 129 ILE A CA 1
ATOM 1037 C C . ILE A 1 129 ? -6.693 6.927 -27.500 1.00 71.56 129 ILE A C 1
ATOM 1039 O O . ILE A 1 129 ? -6.098 7.986 -27.291 1.00 71.56 129 ILE A O 1
ATOM 1043 N N . ASN A 1 130 ? -7.979 6.775 -27.174 1.00 70.31 130 ASN A N 1
ATOM 1044 C CA . ASN A 1 130 ? -8.732 7.816 -26.476 1.00 70.31 130 ASN A CA 1
ATOM 1045 C C . ASN A 1 130 ? -8.126 8.116 -25.096 1.00 70.31 130 ASN A C 1
ATOM 1047 O O . ASN A 1 130 ? -7.927 9.283 -24.779 1.00 70.31 130 ASN A O 1
ATOM 1051 N N . GLU A 1 131 ? -7.765 7.110 -24.298 1.00 60.34 131 GLU A N 1
ATOM 1052 C CA . GLU A 1 131 ? -7.150 7.301 -22.975 1.00 60.34 131 GLU A CA 1
ATOM 1053 C C . GLU A 1 131 ? -5.790 8.008 -23.049 1.00 60.34 131 GLU A C 1
ATOM 1055 O O . GLU A 1 131 ? -5.504 8.893 -22.240 1.00 60.34 131 GLU A O 1
ATOM 1060 N N . ILE A 1 132 ? -4.966 7.666 -24.042 1.00 57.12 132 ILE A N 1
ATOM 1061 C CA . ILE A 1 132 ? -3.649 8.275 -24.269 1.00 57.12 132 ILE A CA 1
ATOM 1062 C C . ILE A 1 132 ? -3.767 9.713 -24.820 1.00 57.12 132 ILE A C 1
ATOM 1064 O O . ILE A 1 132 ? -2.859 10.531 -24.640 1.00 57.12 132 ILE A O 1
ATOM 1068 N N . THR A 1 133 ? -4.880 10.051 -25.481 1.00 59.06 133 THR A N 1
ATOM 1069 C CA . THR A 1 133 ? -5.107 11.361 -26.123 1.00 59.06 133 THR A CA 1
ATOM 1070 C C . THR A 1 133 ? -6.052 12.291 -25.349 1.00 59.06 133 THR A C 1
ATOM 1072 O O . THR A 1 133 ? -6.143 13.480 -25.681 1.00 59.06 133 THR A O 1
ATOM 1075 N N . LYS A 1 134 ? -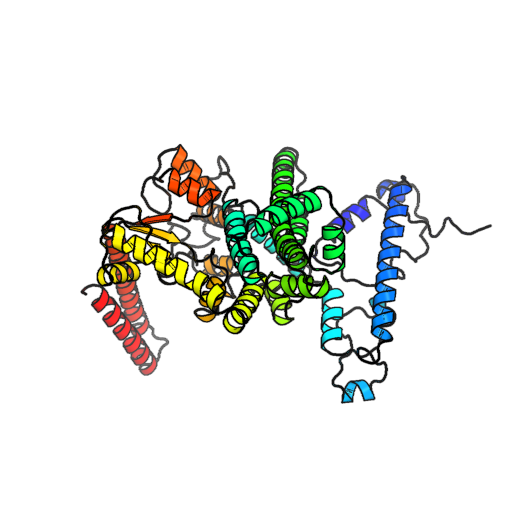6.719 11.797 -24.297 1.00 61.22 134 LYS A N 1
ATOM 1076 C CA . LYS A 1 134 ? -7.683 12.543 -23.476 1.00 61.22 134 LYS A CA 1
ATOM 1077 C C . LYS A 1 134 ? -7.023 13.727 -22.762 1.00 61.22 134 LYS A C 1
ATOM 1079 O O . LYS A 1 134 ? -5.993 13.599 -22.102 1.00 61.22 134 LYS A O 1
ATOM 1084 N N . VAL A 1 135 ? -7.654 14.899 -22.847 1.00 52.19 135 VAL A N 1
ATOM 1085 C CA . VAL A 1 135 ? -7.334 16.048 -21.989 1.00 52.19 135 VAL A CA 1
ATOM 1086 C C . VAL A 1 135 ? -8.165 15.898 -20.718 1.00 52.19 135 VAL A C 1
ATOM 1088 O O . VAL A 1 135 ? -9.376 16.099 -20.759 1.00 52.19 135 VAL A O 1
ATOM 1091 N N . GLY A 1 136 ? -7.540 15.507 -19.604 1.00 52.41 136 GLY A N 1
ATOM 1092 C CA . GLY A 1 136 ? -8.217 15.524 -18.305 1.00 52.41 136 GLY A CA 1
ATOM 1093 C C . GLY A 1 136 ? -8.670 16.945 -17.963 1.00 52.41 136 GLY A C 1
ATOM 1094 O O . GLY A 1 136 ? -7.932 17.904 -18.235 1.00 52.41 136 GLY A O 1
ATOM 1095 N N . SER A 1 137 ? -9.872 17.086 -17.401 1.00 56.06 137 SER A N 1
ATOM 1096 C CA . SER A 1 137 ? -10.403 18.392 -16.989 1.00 56.06 137 SER A CA 1
ATOM 1097 C C . SER A 1 137 ? -9.479 19.058 -15.961 1.00 56.06 137 SER A C 1
ATOM 1099 O O . SER A 1 137 ? -8.705 18.386 -15.279 1.00 56.06 137 SER A O 1
ATOM 1101 N N . ASP A 1 138 ? -9.528 20.385 -15.838 1.00 47.84 138 ASP A N 1
ATOM 1102 C CA . ASP A 1 138 ? -8.686 21.129 -14.886 1.00 47.84 138 ASP A CA 1
ATOM 1103 C C . ASP A 1 138 ? -8.880 20.620 -13.447 1.00 47.84 138 ASP A C 1
ATOM 1105 O O . ASP A 1 138 ? -7.910 20.438 -12.709 1.00 47.84 138 ASP A O 1
ATOM 1109 N N . PHE A 1 139 ? -10.117 20.252 -13.109 1.00 46.22 139 PHE A N 1
ATOM 1110 C CA . PHE A 1 139 ? -10.464 19.566 -11.870 1.00 46.22 139 PHE A CA 1
ATOM 1111 C C . PHE A 1 139 ? -9.813 18.178 -11.749 1.00 46.22 139 PHE A C 1
ATOM 1113 O O . PHE A 1 139 ? -9.198 17.889 -10.729 1.00 46.22 139 PHE A O 1
ATOM 1120 N N . GLU A 1 140 ? -9.882 17.329 -12.782 1.00 56.44 140 GLU A N 1
ATOM 1121 C CA . GLU A 1 140 ? -9.266 15.990 -12.783 1.00 56.44 140 GLU A CA 1
ATOM 1122 C C . GLU A 1 140 ? -7.738 16.063 -12.605 1.00 56.44 140 GLU A C 1
ATOM 1124 O O . GLU A 1 140 ? -7.145 15.221 -11.929 1.00 56.44 140 GLU A O 1
ATOM 1129 N N . ARG A 1 141 ? -7.080 17.093 -13.154 1.00 58.44 141 ARG A N 1
ATOM 1130 C CA . ARG A 1 141 ? -5.630 17.302 -12.985 1.00 58.44 141 ARG A CA 1
ATOM 1131 C C . ARG A 1 141 ? -5.262 17.691 -11.552 1.00 58.44 141 ARG A C 1
ATOM 1133 O O . ARG A 1 141 ? -4.355 17.090 -10.977 1.00 58.44 141 ARG A O 1
ATOM 1140 N N . VAL A 1 142 ? -5.979 18.649 -10.961 1.00 55.47 142 VAL A N 1
ATOM 1141 C CA . VAL A 1 142 ? -5.780 19.058 -9.557 1.00 55.47 142 VAL A CA 1
ATOM 1142 C C . VAL A 1 142 ? -6.091 17.900 -8.610 1.00 55.47 142 VAL A C 1
ATOM 1144 O O . VAL A 1 142 ? -5.313 17.605 -7.704 1.00 55.47 142 VAL A O 1
ATOM 1147 N N . TYR A 1 143 ? -7.184 17.187 -8.871 1.00 57.66 143 TYR A N 1
ATOM 1148 C CA . TYR A 1 143 ? -7.593 16.012 -8.120 1.00 57.66 143 TYR A CA 1
ATOM 1149 C C . TYR A 1 143 ? -6.512 14.920 -8.117 1.00 57.66 143 TYR A C 1
ATOM 1151 O O . TYR A 1 143 ? -6.092 14.467 -7.052 1.00 57.66 143 TYR A O 1
ATOM 1159 N N . ASN A 1 144 ? -5.993 14.546 -9.291 1.00 62.78 144 ASN A N 1
ATOM 1160 C CA . ASN A 1 144 ? -4.938 13.538 -9.408 1.00 62.78 144 ASN A CA 1
ATOM 1161 C C . ASN A 1 144 ? -3.628 13.966 -8.720 1.00 62.78 144 ASN A C 1
ATOM 1163 O O . ASN A 1 144 ? -2.926 13.115 -8.174 1.00 62.78 144 ASN A O 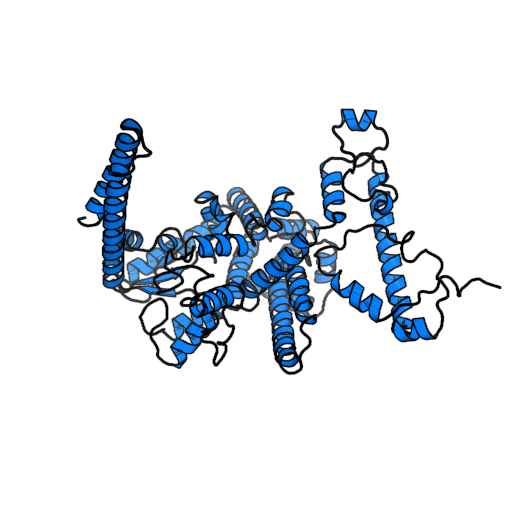1
ATOM 1167 N N . LYS A 1 145 ? -3.312 15.271 -8.690 1.00 60.00 145 LYS A N 1
ATOM 1168 C CA . LYS A 1 145 ? -2.161 15.821 -7.947 1.00 60.00 145 LYS A CA 1
ATOM 1169 C C . LYS A 1 145 ? -2.328 15.619 -6.438 1.00 60.00 145 LYS A C 1
ATOM 1171 O O . LYS A 1 145 ? -1.429 15.081 -5.793 1.00 60.00 145 LYS A O 1
ATOM 1176 N N . ILE A 1 146 ? -3.486 15.995 -5.890 1.00 61.31 146 ILE A N 1
ATOM 1177 C CA . ILE A 1 146 ? -3.809 15.821 -4.463 1.00 61.31 146 ILE A CA 1
ATOM 1178 C C . ILE A 1 146 ? -3.799 14.336 -4.092 1.00 61.31 146 ILE A C 1
ATOM 1180 O O . ILE A 1 146 ? -3.195 13.947 -3.094 1.00 61.31 146 ILE A O 1
ATOM 1184 N N . LEU A 1 147 ? -4.424 13.497 -4.920 1.00 65.69 147 LEU A N 1
ATOM 1185 C CA . LEU A 1 147 ? -4.479 12.057 -4.709 1.00 65.69 147 LEU A CA 1
ATOM 1186 C C . LEU A 1 147 ? -3.078 11.425 -4.736 1.00 65.69 147 LEU A C 1
ATOM 1188 O O . LEU A 1 147 ? -2.762 10.627 -3.858 1.00 65.69 147 LEU A O 1
ATOM 1192 N N . GLY A 1 148 ? -2.230 11.795 -5.700 1.00 62.97 148 GLY A N 1
ATOM 1193 C CA . GLY A 1 148 ? -0.848 11.318 -5.784 1.00 62.97 148 GLY A CA 1
ATOM 1194 C C . GLY A 1 148 ? -0.018 11.706 -4.559 1.00 62.97 148 GLY A C 1
ATOM 1195 O O . GLY A 1 148 ? 0.711 10.874 -4.023 1.00 62.97 148 GLY A O 1
ATOM 1196 N N . TRP A 1 149 ? -0.179 12.932 -4.053 1.00 64.06 149 TRP A N 1
ATOM 1197 C CA . TRP A 1 149 ? 0.505 13.380 -2.837 1.00 64.06 149 TRP A CA 1
ATOM 1198 C C . TRP A 1 149 ? 0.007 12.663 -1.577 1.00 64.06 149 TRP A C 1
ATOM 1200 O O . TRP A 1 149 ? 0.807 12.222 -0.752 1.00 64.06 149 TRP A O 1
ATOM 1210 N N . TRP A 1 150 ? -1.308 12.468 -1.463 1.00 66.69 150 TRP A N 1
ATOM 1211 C CA . TRP A 1 150 ? -1.899 11.691 -0.379 1.00 66.69 150 TRP A CA 1
ATOM 1212 C C . TRP A 1 150 ? -1.371 10.249 -0.374 1.00 66.69 150 TRP A C 1
ATOM 1214 O O . TRP A 1 150 ? -0.874 9.774 0.648 1.00 66.69 150 TRP A O 1
ATOM 1224 N N . LYS A 1 151 ? -1.400 9.563 -1.526 1.00 67.19 151 LYS A N 1
ATOM 1225 C CA . LYS A 1 151 ? -0.884 8.190 -1.675 1.00 67.19 151 LYS A CA 1
ATOM 1226 C C . LYS A 1 151 ? 0.594 8.112 -1.325 1.00 67.19 151 LYS A C 1
ATOM 1228 O O . LYS A 1 151 ? 0.995 7.247 -0.546 1.00 67.19 151 LYS A O 1
ATOM 1233 N N . PHE A 1 152 ? 1.377 9.059 -1.840 1.00 65.12 152 PHE A N 1
ATOM 1234 C CA . PHE A 1 152 ? 2.785 9.199 -1.513 1.00 65.12 152 PHE A CA 1
ATOM 1235 C C . PHE A 1 152 ? 2.994 9.261 0.006 1.00 65.12 152 PHE A C 1
ATOM 1237 O O . PHE A 1 152 ? 3.731 8.441 0.551 1.00 65.12 152 PHE A O 1
ATOM 1244 N N . GLY A 1 153 ? 2.300 10.169 0.702 1.00 64.12 153 GLY A N 1
ATOM 1245 C CA . GLY A 1 153 ? 2.423 10.352 2.150 1.00 64.12 153 GLY A CA 1
ATOM 1246 C C . GLY A 1 153 ? 2.038 9.113 2.965 1.00 64.12 153 GLY A C 1
ATOM 1247 O O . GLY A 1 153 ? 2.592 8.886 4.043 1.00 64.12 153 GLY A O 1
ATOM 1248 N N . LYS A 1 154 ? 1.129 8.273 2.456 1.00 68.88 154 LYS A N 1
ATOM 1249 C CA . LYS A 1 154 ? 0.728 7.024 3.122 1.00 68.88 154 LYS A CA 1
ATOM 1250 C C . LYS A 1 154 ? 1.674 5.851 2.874 1.00 68.88 154 LYS A C 1
ATOM 1252 O O . LYS A 1 154 ? 1.723 4.959 3.721 1.00 68.88 154 LYS A O 1
ATOM 1257 N N . VAL A 1 155 ? 2.407 5.840 1.763 1.00 64.38 155 VAL A N 1
ATOM 1258 C CA . VAL A 1 155 ? 3.175 4.666 1.320 1.00 64.38 155 VAL A CA 1
ATOM 1259 C C . VAL A 1 155 ? 4.679 4.858 1.469 1.00 64.38 155 VAL A C 1
ATOM 1261 O O . VAL A 1 155 ? 5.342 4.006 2.046 1.00 64.38 155 VAL A O 1
ATOM 1264 N N . VAL A 1 156 ? 5.221 5.971 0.985 1.00 61.88 156 VAL A N 1
ATOM 1265 C CA . VAL A 1 156 ? 6.664 6.116 0.744 1.00 61.88 156 VAL A CA 1
ATOM 1266 C C . VAL A 1 156 ? 7.479 6.516 1.978 1.00 61.88 156 VAL A C 1
ATOM 1268 O O . VAL A 1 156 ? 8.501 5.887 2.235 1.00 61.88 156 VAL A O 1
ATOM 1271 N N . PRO A 1 157 ? 7.072 7.502 2.798 1.00 62.00 157 PRO A N 1
ATOM 1272 C CA . PRO A 1 157 ? 7.852 7.903 3.968 1.00 62.00 157 PRO A CA 1
ATOM 1273 C C . PRO A 1 157 ? 7.667 6.955 5.168 1.00 62.00 157 PRO A C 1
ATOM 1275 O O . PRO A 1 157 ? 8.021 7.319 6.286 1.00 62.00 157 PRO A O 1
ATOM 1278 N N . ARG A 1 158 ? 7.084 5.762 4.978 1.00 69.81 158 ARG A N 1
ATOM 1279 C CA . ARG A 1 158 ? 6.797 4.801 6.050 1.00 69.81 158 ARG A CA 1
ATOM 1280 C C . ARG A 1 158 ? 7.645 3.539 5.874 1.00 69.81 158 ARG A C 1
ATOM 1282 O O . ARG A 1 158 ? 7.275 2.698 5.057 1.00 69.81 158 ARG A O 1
ATOM 1289 N N . PRO A 1 159 ? 8.701 3.338 6.684 1.00 70.38 159 PRO A N 1
ATOM 1290 C CA . PRO A 1 159 ? 9.487 2.099 6.658 1.00 70.38 159 PRO A CA 1
ATOM 1291 C C . PRO A 1 159 ? 8.613 0.848 6.846 1.00 70.38 159 PRO A C 1
ATOM 1293 O O . PRO A 1 159 ? 8.770 -0.148 6.148 1.00 70.38 159 PRO A O 1
ATOM 1296 N N . ALA A 1 160 ? 7.593 0.961 7.701 1.00 70.94 160 ALA A N 1
ATOM 1297 C CA . ALA A 1 160 ? 6.559 -0.047 7.895 1.00 70.94 160 ALA A CA 1
ATOM 1298 C C . ALA A 1 160 ? 5.860 -0.516 6.606 1.00 70.94 160 ALA A C 1
ATOM 1300 O O . ALA A 1 160 ? 5.448 -1.671 6.525 1.00 70.94 160 ALA A O 1
ATOM 1301 N N . THR A 1 161 ? 5.673 0.369 5.623 1.00 70.19 161 THR A N 1
ATOM 1302 C CA . THR A 1 161 ? 5.042 0.012 4.348 1.00 70.19 161 THR A CA 1
ATOM 1303 C C . THR A 1 161 ? 6.021 -0.730 3.443 1.00 70.19 161 THR A C 1
ATOM 1305 O O . THR A 1 161 ? 5.625 -1.730 2.856 1.00 70.19 161 THR A O 1
ATOM 1308 N N . SER A 1 162 ? 7.293 -0.317 3.395 1.00 73.25 162 SER A N 1
ATOM 1309 C CA . SER A 1 162 ? 8.346 -1.070 2.694 1.00 73.25 162 SER A CA 1
ATOM 1310 C C . SER A 1 162 ? 8.457 -2.498 3.224 1.00 73.25 162 SER A C 1
ATOM 1312 O O . SER A 1 162 ? 8.415 -3.440 2.454 1.00 73.25 162 SER A O 1
ATOM 1314 N N . VAL A 1 163 ? 8.457 -2.697 4.546 1.00 75.88 163 VAL A N 1
ATOM 1315 C CA . VAL A 1 163 ? 8.522 -4.056 5.116 1.00 75.88 163 VAL A CA 1
ATOM 1316 C C . VAL A 1 163 ? 7.304 -4.913 4.745 1.00 75.88 163 VAL A C 1
ATOM 1318 O O . VAL A 1 163 ? 7.438 -6.110 4.512 1.00 75.88 163 VAL A O 1
ATOM 1321 N N . ARG A 1 164 ? 6.104 -4.333 4.652 1.00 76.62 164 ARG A N 1
ATOM 1322 C CA . ARG A 1 164 ? 4.909 -5.076 4.202 1.00 76.62 164 ARG A CA 1
ATOM 1323 C C . ARG A 1 164 ? 4.976 -5.465 2.734 1.00 76.62 164 ARG A C 1
ATOM 1325 O O . ARG A 1 164 ? 4.509 -6.544 2.367 1.00 76.62 164 ARG A O 1
ATOM 1332 N N . ASN A 1 165 ? 5.543 -4.593 1.914 1.00 77.38 165 ASN A N 1
ATOM 1333 C CA . ASN A 1 165 ? 5.754 -4.883 0.508 1.00 77.38 165 ASN A CA 1
ATOM 1334 C C . ASN A 1 165 ? 6.825 -5.942 0.326 1.00 77.38 165 ASN A C 1
ATOM 1336 O O . ASN A 1 165 ? 6.603 -6.850 -0.460 1.00 77.38 165 ASN A O 1
ATOM 1340 N N . GLU A 1 166 ? 7.879 -5.915 1.135 1.00 85.12 166 GLU A N 1
ATOM 1341 C CA . GLU A 1 166 ? 8.909 -6.945 1.134 1.00 85.12 166 GLU A CA 1
ATOM 1342 C C . GLU A 1 166 ? 8.279 -8.301 1.460 1.00 85.12 166 GLU A C 1
ATOM 1344 O O . GLU A 1 166 ? 8.486 -9.275 0.745 1.00 85.12 166 GLU A O 1
ATOM 1349 N N . VAL A 1 167 ? 7.408 -8.361 2.476 1.00 86.94 167 VAL A N 1
ATOM 1350 C CA . VAL A 1 167 ? 6.646 -9.581 2.786 1.00 86.94 167 VAL A CA 1
ATOM 1351 C C . VAL A 1 167 ? 5.777 -10.012 1.601 1.00 86.94 167 VAL A C 1
ATOM 1353 O O . VAL A 1 167 ? 5.786 -11.189 1.245 1.00 86.94 167 VAL A O 1
ATOM 1356 N N . SER A 1 168 ? 5.072 -9.086 0.948 1.00 86.06 168 SER A N 1
ATOM 1357 C CA . SER A 1 168 ? 4.262 -9.405 -0.239 1.00 86.06 168 SER A CA 1
ATOM 1358 C C . SER A 1 168 ? 5.122 -9.909 -1.404 1.00 86.06 168 SER A C 1
ATOM 1360 O O . SER A 1 168 ? 4.781 -10.906 -2.034 1.00 86.06 168 SER A O 1
ATOM 1362 N N . ASN A 1 169 ? 6.275 -9.289 -1.645 1.00 90.38 169 ASN A N 1
ATOM 1363 C CA . ASN A 1 169 ? 7.243 -9.663 -2.669 1.00 90.38 169 ASN A CA 1
ATOM 1364 C C . ASN A 1 169 ? 7.889 -11.020 -2.382 1.00 90.38 169 ASN A C 1
ATOM 1366 O O . ASN A 1 169 ? 8.144 -11.778 -3.313 1.00 90.38 169 ASN A O 1
ATOM 1370 N N . ILE A 1 170 ? 8.079 -11.380 -1.111 1.00 92.62 170 ILE A N 1
ATOM 1371 C CA . ILE A 1 170 ? 8.502 -12.726 -0.709 1.00 92.62 170 ILE A CA 1
ATOM 1372 C C . ILE A 1 170 ? 7.418 -13.759 -1.051 1.00 92.62 170 ILE A C 1
ATOM 1374 O O . ILE A 1 170 ? 7.707 -14.842 -1.563 1.00 92.62 170 ILE A O 1
ATOM 1378 N N . MET A 1 171 ? 6.146 -13.435 -0.805 1.00 92.81 171 MET A N 1
ATOM 1379 C CA . MET A 1 171 ? 5.031 -14.316 -1.170 1.00 92.81 171 MET A CA 1
ATOM 1380 C C . MET A 1 171 ? 4.941 -14.482 -2.693 1.00 92.81 171 MET A C 1
ATOM 1382 O O . MET A 1 171 ? 4.826 -15.606 -3.186 1.00 92.81 171 MET A O 1
ATOM 1386 N N . PHE A 1 172 ? 5.053 -13.383 -3.441 1.00 93.69 172 PHE A N 1
ATOM 1387 C CA . PHE A 1 172 ? 5.082 -13.393 -4.902 1.00 93.69 172 PHE A CA 1
ATOM 1388 C C . PHE A 1 172 ? 6.304 -14.121 -5.456 1.00 93.69 172 PHE A C 1
ATOM 1390 O O . PHE A 1 172 ? 6.168 -14.875 -6.410 1.00 93.69 172 PHE A O 1
ATOM 1397 N N . GLY A 1 173 ? 7.473 -13.978 -4.834 1.00 95.00 173 GLY A N 1
ATOM 1398 C CA . GLY A 1 173 ? 8.694 -14.696 -5.187 1.00 95.00 173 GLY A CA 1
ATOM 1399 C C . GLY A 1 173 ? 8.554 -16.204 -5.015 1.00 95.00 173 GLY A C 1
ATOM 1400 O O . GLY A 1 173 ? 8.877 -16.962 -5.933 1.00 95.00 173 GLY A O 1
ATOM 1401 N N . ASP A 1 174 ? 7.994 -16.655 -3.889 1.00 95.38 174 ASP A N 1
ATOM 1402 C CA . ASP A 1 174 ? 7.675 -18.070 -3.676 1.00 95.38 174 ASP A CA 1
ATOM 1403 C C . ASP A 1 174 ? 6.715 -18.596 -4.753 1.00 95.38 174 ASP A C 1
ATOM 1405 O O . ASP A 1 174 ? 6.958 -19.651 -5.351 1.00 95.38 174 ASP A O 1
ATOM 1409 N N . LEU A 1 175 ? 5.646 -17.856 -5.057 1.00 94.50 175 LEU A N 1
ATOM 1410 C CA . LEU A 1 175 ? 4.726 -18.212 -6.138 1.00 94.50 175 LEU A CA 1
ATOM 1411 C C . LEU A 1 175 ? 5.426 -18.189 -7.511 1.00 94.50 175 LEU A C 1
ATOM 1413 O O . LEU A 1 175 ? 5.250 -19.118 -8.299 1.00 94.50 175 LEU A O 1
ATOM 1417 N N . GLY A 1 176 ? 6.322 -17.232 -7.743 1.00 93.56 176 GLY A N 1
ATOM 1418 C CA . GLY A 1 176 ? 7.186 -17.090 -8.918 1.00 93.56 176 GLY A CA 1
ATOM 1419 C C . GLY A 1 176 ? 8.210 -18.210 -9.092 1.00 93.56 176 GLY A C 1
ATOM 1420 O O . GLY A 1 176 ? 8.794 -18.349 -10.161 1.00 93.56 176 GLY A O 1
ATOM 1421 N N . GLY A 1 177 ? 8.373 -19.068 -8.082 1.00 93.38 177 GLY A N 1
ATOM 1422 C CA . GLY A 1 177 ? 9.214 -20.261 -8.143 1.00 93.38 177 GLY A CA 1
ATOM 1423 C C . GLY A 1 177 ? 10.477 -20.187 -7.296 1.00 93.38 177 GLY A C 1
ATOM 1424 O O . GLY A 1 177 ? 11.172 -21.195 -7.216 1.00 93.38 177 GLY A O 1
ATOM 1425 N N . ILE A 1 178 ? 10.747 -19.067 -6.619 1.00 95.69 178 ILE A N 1
ATOM 1426 C CA . ILE A 1 178 ? 11.869 -18.969 -5.683 1.00 95.69 178 ILE A CA 1
ATOM 1427 C C . ILE A 1 178 ? 11.673 -19.993 -4.564 1.00 95.69 178 ILE A C 1
ATOM 1429 O O . ILE A 1 178 ? 10.603 -20.107 -3.961 1.00 95.69 178 ILE A O 1
ATOM 1433 N N . VAL A 1 179 ? 12.730 -20.750 -4.288 1.00 94.25 179 VAL A N 1
ATOM 1434 C CA . VAL A 1 179 ? 12.803 -21.657 -3.146 1.00 94.25 179 VAL A CA 1
ATOM 1435 C C . VAL A 1 179 ? 13.770 -21.038 -2.147 1.00 94.25 179 VAL A C 1
ATOM 1437 O O . VAL A 1 179 ? 14.978 -21.106 -2.323 1.00 94.25 179 VAL A O 1
ATOM 1440 N N . TYR A 1 180 ? 13.251 -20.407 -1.093 1.00 92.81 180 TYR A N 1
ATOM 1441 C CA . TYR A 1 180 ? 14.086 -19.669 -0.133 1.00 92.81 180 TYR A CA 1
ATOM 1442 C C . TYR A 1 180 ? 15.050 -20.548 0.677 1.00 92.81 180 TYR A C 1
ATOM 1444 O O . TYR A 1 180 ? 16.018 -20.037 1.233 1.00 92.81 180 TYR A O 1
ATOM 1452 N N . SER A 1 181 ? 14.814 -21.859 0.738 1.00 91.56 181 SER A N 1
ATOM 1453 C CA . SER A 1 181 ? 15.745 -22.826 1.329 1.00 91.56 181 SER A CA 1
ATOM 1454 C C . SER A 1 181 ? 16.874 -23.246 0.381 1.00 91.56 181 SER A C 1
ATOM 1456 O O . SER A 1 181 ? 17.792 -23.931 0.816 1.00 91.56 181 SER A O 1
ATOM 1458 N N . ASP A 1 182 ? 16.814 -22.872 -0.901 1.00 94.06 182 ASP A N 1
ATOM 1459 C CA . ASP A 1 182 ? 17.849 -23.166 -1.892 1.00 94.06 182 ASP A CA 1
ATOM 1460 C C . ASP A 1 182 ? 18.978 -22.119 -1.796 1.00 94.06 182 ASP A C 1
ATOM 1462 O O . ASP A 1 182 ? 18.733 -20.933 -2.051 1.00 94.06 182 ASP A O 1
ATOM 1466 N N . PRO A 1 183 ? 20.229 -22.508 -1.477 1.00 94.62 183 PRO A N 1
ATOM 1467 C CA . PRO A 1 183 ? 21.363 -21.583 -1.454 1.00 94.62 183 PRO A CA 1
ATOM 1468 C C . PRO A 1 183 ? 21.577 -20.844 -2.783 1.00 94.62 183 PRO A C 1
ATOM 1470 O O . PRO A 1 183 ? 22.044 -19.700 -2.786 1.00 94.62 183 PRO A O 1
ATOM 1473 N N . LEU A 1 184 ? 21.197 -21.454 -3.916 1.00 94.69 184 LEU A N 1
ATOM 1474 C CA . LEU A 1 184 ? 21.259 -20.812 -5.228 1.00 94.69 184 LEU A CA 1
ATOM 1475 C C . LEU A 1 184 ? 20.398 -19.549 -5.271 1.00 94.69 184 LEU A C 1
ATOM 1477 O O . LEU A 1 184 ? 20.840 -18.546 -5.825 1.00 94.69 184 LEU A O 1
ATOM 1481 N N . ALA A 1 185 ? 19.212 -19.554 -4.654 1.00 95.25 185 ALA A N 1
ATOM 1482 C CA . ALA A 1 185 ? 18.332 -18.388 -4.647 1.00 95.25 185 ALA A CA 1
ATOM 1483 C C . ALA A 1 185 ? 19.049 -17.166 -4.049 1.00 95.25 185 ALA A C 1
ATOM 1485 O O . ALA A 1 185 ? 19.027 -16.083 -4.632 1.00 95.25 185 ALA A O 1
ATOM 1486 N N . TRP A 1 186 ? 19.773 -17.351 -2.946 1.00 94.88 186 TRP A N 1
ATOM 1487 C CA . TRP A 1 186 ? 20.530 -16.286 -2.284 1.00 94.88 186 TRP A CA 1
ATOM 1488 C C . TRP A 1 186 ? 21.772 -15.852 -3.066 1.00 94.88 186 TRP A C 1
ATOM 1490 O O . TRP A 1 186 ? 22.081 -14.658 -3.127 1.00 94.88 186 TRP A O 1
ATOM 1500 N N . LYS A 1 187 ? 22.461 -16.793 -3.725 1.00 95.94 187 LYS A N 1
ATOM 1501 C CA . LYS A 1 187 ? 23.555 -16.471 -4.654 1.00 95.94 187 LYS A CA 1
ATOM 1502 C C . LYS A 1 187 ? 23.053 -15.597 -5.808 1.00 95.94 187 LYS A C 1
ATOM 1504 O O . LYS A 1 187 ? 23.672 -14.579 -6.116 1.00 95.94 187 LYS A O 1
ATOM 1509 N N . VAL A 1 188 ? 21.911 -15.951 -6.397 1.00 96.38 188 VAL A N 1
ATOM 1510 C CA . VAL A 1 188 ? 21.279 -15.177 -7.471 1.00 96.38 188 VAL A CA 1
ATOM 1511 C C . VAL A 1 188 ? 20.867 -13.794 -6.981 1.00 96.38 188 VAL A C 1
ATOM 1513 O O . VAL A 1 188 ? 21.161 -12.818 -7.663 1.00 96.38 188 VAL A O 1
ATOM 1516 N N . LEU A 1 189 ? 20.285 -13.664 -5.785 1.00 95.38 189 LEU A N 1
ATOM 1517 C CA . LEU A 1 189 ? 19.939 -12.355 -5.219 1.00 95.38 189 LEU A CA 1
ATOM 1518 C C . LEU A 1 189 ? 21.158 -11.422 -5.119 1.00 95.38 189 LEU A C 1
ATOM 1520 O O . LEU A 1 189 ? 21.058 -10.228 -5.403 1.00 95.38 189 LEU A O 1
ATOM 1524 N N . ASN A 1 190 ? 22.329 -11.949 -4.757 1.00 94.56 190 ASN A N 1
ATOM 1525 C CA . ASN A 1 190 ? 23.559 -11.156 -4.737 1.00 94.56 190 ASN A CA 1
ATOM 1526 C C . ASN A 1 190 ? 23.967 -10.684 -6.143 1.00 94.56 190 ASN A C 1
ATOM 1528 O O . ASN A 1 190 ? 24.398 -9.541 -6.296 1.00 94.56 190 ASN A O 1
ATOM 1532 N N . ASN A 1 191 ? 23.792 -11.521 -7.170 1.00 94.25 191 ASN A N 1
ATOM 1533 C CA . ASN A 1 191 ? 24.037 -11.139 -8.565 1.00 94.25 191 ASN A CA 1
ATOM 1534 C C . ASN A 1 191 ? 23.026 -10.094 -9.054 1.00 94.25 191 ASN A C 1
ATOM 1536 O O . ASN A 1 191 ? 23.426 -9.111 -9.671 1.00 94.25 191 ASN A O 1
ATOM 1540 N N . VAL A 1 192 ? 21.747 -10.249 -8.703 1.00 94.94 192 VAL A N 1
ATOM 1541 C CA . VAL A 1 192 ? 20.684 -9.272 -8.978 1.00 94.94 192 VAL A CA 1
ATOM 1542 C C . VAL A 1 192 ? 21.038 -7.917 -8.375 1.00 94.94 192 VAL A C 1
ATOM 1544 O O . VAL A 1 192 ? 20.977 -6.907 -9.063 1.00 94.94 192 VAL A O 1
ATOM 1547 N N . ARG A 1 193 ? 21.463 -7.873 -7.106 1.00 92.69 193 ARG A N 1
ATOM 1548 C CA . ARG A 1 193 ? 21.867 -6.620 -6.443 1.00 92.69 193 ARG A CA 1
ATOM 1549 C C . ARG A 1 193 ? 23.038 -5.949 -7.160 1.00 92.69 193 ARG A C 1
ATOM 1551 O O . ARG A 1 193 ? 23.023 -4.731 -7.326 1.00 92.69 193 ARG A O 1
ATOM 1558 N N . LYS A 1 194 ? 24.029 -6.728 -7.606 1.00 92.06 194 LYS A N 1
ATOM 1559 C CA . LYS A 1 194 ? 25.162 -6.211 -8.388 1.00 92.06 194 LYS A CA 1
ATOM 1560 C C . LYS A 1 194 ? 24.706 -5.645 -9.734 1.00 92.06 194 LYS A C 1
ATOM 1562 O O . LYS A 1 194 ? 25.061 -4.510 -10.031 1.00 92.06 194 LYS A O 1
ATOM 1567 N N . ASP A 1 195 ? 23.902 -6.388 -10.500 1.00 92.12 195 ASP A N 1
ATOM 1568 C CA . ASP A 1 195 ? 23.364 -5.942 -11.797 1.00 92.12 195 ASP A CA 1
ATOM 1569 C C . ASP A 1 195 ? 22.464 -4.705 -11.641 1.00 92.12 195 ASP A C 1
ATOM 1571 O O . ASP A 1 195 ? 22.577 -3.739 -12.393 1.00 92.12 195 ASP A O 1
ATOM 1575 N N . TYR A 1 196 ? 21.636 -4.667 -10.597 1.00 88.88 196 TYR A N 1
ATOM 1576 C CA . TYR A 1 196 ? 20.781 -3.526 -10.293 1.00 88.88 196 TYR A CA 1
ATOM 1577 C C . TYR A 1 196 ? 21.601 -2.254 -10.028 1.00 88.88 196 TYR A C 1
ATOM 1579 O O . TYR A 1 196 ? 21.327 -1.204 -10.616 1.00 88.88 196 TYR A O 1
ATOM 1587 N N . LEU A 1 197 ? 22.621 -2.342 -9.163 1.00 87.50 197 LEU A N 1
ATOM 1588 C CA . LEU A 1 197 ? 23.484 -1.212 -8.799 1.00 87.50 197 LEU A CA 1
ATOM 1589 C C . LEU A 1 197 ? 24.356 -0.742 -9.969 1.00 87.50 197 LEU A C 1
ATOM 1591 O O . LEU A 1 197 ? 24.535 0.463 -10.146 1.00 87.50 197 LEU A O 1
ATOM 1595 N N . SER A 1 198 ? 24.863 -1.669 -10.786 1.00 88.69 198 SER A N 1
ATOM 1596 C CA . SER A 1 198 ? 25.684 -1.352 -11.961 1.00 88.69 198 SER A CA 1
ATOM 1597 C C . SER A 1 198 ? 24.870 -0.937 -13.190 1.00 88.69 198 SER A C 1
ATOM 1599 O O . SER A 1 198 ? 25.455 -0.555 -14.202 1.00 88.69 198 SER A O 1
ATOM 1601 N N . LYS A 1 199 ? 23.530 -0.980 -13.116 1.00 87.00 199 LYS A N 1
ATOM 1602 C CA . LYS A 1 199 ? 22.623 -0.830 -14.269 1.00 87.00 199 LYS A CA 1
ATOM 1603 C C . LYS A 1 199 ? 22.966 -1.812 -15.399 1.00 87.00 199 LYS A C 1
ATOM 1605 O O . LYS A 1 199 ? 22.988 -1.430 -16.572 1.00 87.00 199 LYS A O 1
ATOM 1610 N N . GLY A 1 200 ? 23.254 -3.052 -15.022 1.00 87.50 200 GLY A N 1
ATOM 1611 C CA . GLY A 1 200 ? 23.740 -4.103 -15.899 1.00 87.50 200 GLY A CA 1
ATOM 1612 C C . GLY A 1 200 ? 22.749 -4.540 -16.979 1.00 87.50 200 GLY A C 1
ATOM 1613 O O . GLY A 1 200 ? 21.632 -4.024 -17.119 1.00 87.50 200 GLY A O 1
ATOM 1614 N N . ILE A 1 201 ? 23.213 -5.460 -17.822 1.00 88.00 201 ILE A N 1
ATOM 1615 C CA . ILE A 1 201 ? 22.542 -5.814 -19.075 1.00 88.00 201 ILE A CA 1
ATOM 1616 C C . ILE A 1 201 ? 21.201 -6.512 -18.836 1.00 88.00 201 ILE A C 1
ATOM 1618 O O . ILE A 1 201 ? 20.258 -6.292 -19.597 1.00 88.00 201 ILE A O 1
ATOM 1622 N N . VAL A 1 202 ? 21.084 -7.281 -17.747 1.00 89.69 202 VAL A N 1
ATOM 1623 C CA . VAL A 1 202 ? 19.858 -8.015 -17.413 1.00 89.69 202 VAL A CA 1
ATOM 1624 C C . VAL A 1 202 ? 18.750 -7.033 -17.056 1.00 89.69 202 VAL A C 1
ATOM 1626 O O . VAL A 1 202 ? 17.672 -7.084 -17.650 1.00 89.69 202 VAL A O 1
ATOM 1629 N N . ARG A 1 203 ? 19.032 -6.065 -16.175 1.00 87.38 203 ARG A N 1
ATOM 1630 C CA . ARG A 1 203 ? 18.102 -4.973 -15.867 1.00 87.38 203 ARG A CA 1
ATOM 1631 C C . ARG A 1 203 ? 17.647 -4.249 -17.134 1.00 87.38 203 ARG A C 1
ATOM 1633 O O . ARG A 1 203 ? 16.457 -3.988 -17.296 1.00 87.38 203 ARG A O 1
ATOM 1640 N N . GLN A 1 204 ? 18.571 -3.901 -18.031 1.00 85.94 204 GLN A N 1
ATOM 1641 C CA . GLN A 1 204 ? 18.228 -3.191 -19.268 1.00 85.94 204 GLN A CA 1
ATOM 1642 C C . GLN A 1 204 ? 17.352 -4.035 -20.202 1.00 85.94 204 GLN A C 1
ATOM 1644 O O . GLN A 1 204 ? 16.410 -3.500 -20.788 1.00 85.94 204 GLN A O 1
ATOM 1649 N N . SER A 1 205 ? 17.630 -5.336 -20.317 1.00 85.69 205 SER A N 1
ATOM 1650 C CA . SER A 1 205 ? 16.806 -6.272 -21.088 1.00 85.69 205 SER A CA 1
ATOM 1651 C C . SER A 1 205 ? 15.381 -6.335 -20.532 1.00 85.69 205 SER A C 1
ATOM 1653 O O . SER A 1 205 ? 14.416 -6.092 -21.256 1.00 85.69 205 SER A O 1
ATOM 1655 N N . MET A 1 206 ? 15.237 -6.509 -19.216 1.00 88.25 206 MET A N 1
ATOM 1656 C CA . MET A 1 206 ? 13.922 -6.556 -18.572 1.00 88.25 206 MET A CA 1
ATOM 1657 C C . MET A 1 206 ? 13.152 -5.226 -18.656 1.00 88.25 206 MET A C 1
ATOM 1659 O O . MET A 1 206 ? 11.930 -5.234 -18.796 1.00 88.25 206 MET A O 1
ATOM 1663 N N . MET A 1 207 ? 13.839 -4.077 -18.610 1.00 84.88 207 MET A N 1
ATOM 1664 C CA . MET A 1 207 ? 13.223 -2.763 -18.854 1.00 84.88 207 MET A CA 1
ATOM 1665 C C . MET A 1 207 ? 12.685 -2.651 -20.289 1.00 84.88 207 MET A C 1
ATOM 1667 O O . MET A 1 207 ? 11.578 -2.155 -20.489 1.00 84.88 207 MET A O 1
ATOM 1671 N N . LYS A 1 208 ? 13.440 -3.129 -21.293 1.00 82.94 208 LYS A N 1
ATOM 1672 C CA . LYS A 1 208 ? 12.994 -3.156 -22.701 1.00 82.94 208 LYS A CA 1
ATOM 1673 C C . LYS A 1 208 ? 11.799 -4.088 -22.898 1.00 82.94 208 LYS A C 1
ATOM 1675 O O . LYS A 1 208 ? 10.872 -3.729 -23.615 1.00 82.94 208 LYS A O 1
ATOM 1680 N N . ALA A 1 209 ? 11.802 -5.234 -22.221 1.00 80.94 209 ALA A N 1
ATOM 1681 C CA . ALA A 1 209 ? 10.687 -6.176 -22.209 1.00 80.94 209 ALA A CA 1
ATOM 1682 C C . ALA A 1 209 ? 9.457 -5.656 -21.438 1.00 80.94 209 ALA A C 1
ATOM 1684 O O . ALA A 1 209 ? 8.392 -6.257 -21.509 1.00 80.94 209 ALA A O 1
ATOM 1685 N N . GLY A 1 210 ? 9.575 -4.548 -20.696 1.00 78.69 210 GLY A N 1
ATOM 1686 C CA . GLY A 1 210 ? 8.483 -3.980 -19.903 1.00 78.69 210 GLY A CA 1
ATOM 1687 C C . GLY A 1 210 ? 8.206 -4.706 -18.582 1.00 78.69 210 GLY A C 1
ATOM 1688 O O . GLY A 1 210 ? 7.225 -4.383 -17.915 1.00 78.69 210 GLY A O 1
ATOM 1689 N N . ALA A 1 211 ? 9.065 -5.648 -18.181 1.00 84.00 211 ALA A N 1
ATOM 1690 C CA . ALA A 1 211 ? 8.988 -6.317 -16.882 1.00 84.00 211 ALA A CA 1
ATOM 1691 C C . ALA A 1 211 ? 9.426 -5.399 -15.729 1.00 84.00 211 ALA A C 1
ATOM 1693 O O . ALA A 1 211 ? 8.947 -5.554 -14.610 1.00 84.00 211 ALA A O 1
ATOM 1694 N N . LEU A 1 212 ? 10.296 -4.422 -16.004 1.00 82.88 212 LEU A N 1
ATOM 1695 C CA . LEU A 1 212 ? 10.709 -3.377 -15.063 1.00 82.88 212 LEU A CA 1
ATOM 1696 C C . LEU A 1 212 ? 10.297 -1.989 -15.573 1.00 82.88 212 LEU A C 1
ATOM 1698 O O . LEU A 1 212 ? 10.139 -1.776 -16.776 1.00 82.88 212 LEU A O 1
ATOM 1702 N N . GLY A 1 213 ? 10.166 -1.022 -14.663 1.00 69.88 213 GLY A N 1
ATOM 1703 C CA . GLY A 1 213 ? 9.848 0.372 -15.001 1.00 69.88 213 GLY A CA 1
ATOM 1704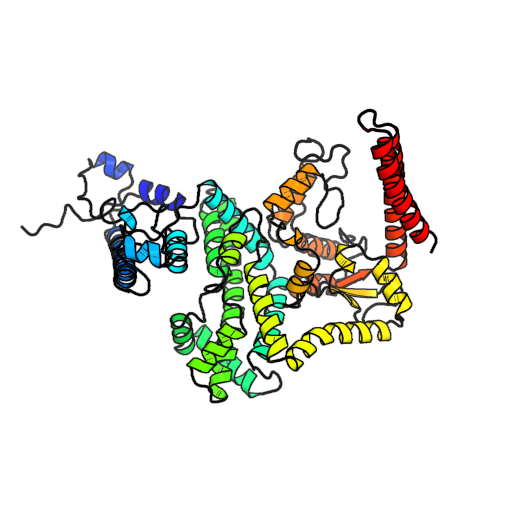 C C . GLY A 1 213 ? 8.349 0.649 -15.125 1.00 69.88 213 GLY A C 1
ATOM 1705 O O . GLY A 1 213 ? 7.953 1.762 -15.472 1.00 69.88 213 GLY A O 1
ATOM 1706 N N . THR A 1 214 ? 7.515 -0.353 -14.841 1.00 64.88 214 THR A N 1
ATOM 1707 C CA . THR A 1 214 ? 6.049 -0.266 -14.801 1.00 64.88 214 THR A CA 1
ATOM 1708 C C . THR A 1 214 ? 5.524 -0.046 -13.385 1.00 64.88 214 THR A C 1
ATOM 1710 O O . THR A 1 214 ? 4.319 -0.139 -13.149 1.00 64.88 214 THR A O 1
ATOM 1713 N N . GLU A 1 215 ? 6.409 0.235 -12.425 1.00 69.00 215 GLU A N 1
ATOM 1714 C CA . GLU A 1 215 ? 6.044 0.359 -11.022 1.00 69.00 215 GLU A CA 1
ATOM 1715 C C . GLU A 1 215 ? 5.139 1.565 -10.779 1.00 69.00 215 GLU A C 1
ATOM 1717 O O . GLU A 1 215 ? 5.199 2.600 -11.442 1.00 69.00 215 GLU A O 1
ATOM 1722 N N . TYR A 1 216 ? 4.288 1.422 -9.774 1.00 57.03 216 TYR A N 1
ATOM 1723 C CA . TYR A 1 216 ? 3.245 2.382 -9.454 1.00 57.03 216 TYR A CA 1
ATOM 1724 C C . TYR A 1 216 ? 3.781 3.735 -8.940 1.00 57.03 216 TYR A C 1
ATOM 1726 O O . TYR A 1 216 ? 3.193 4.788 -9.197 1.00 57.03 216 TYR A O 1
ATOM 1734 N N . LEU A 1 217 ? 4.911 3.728 -8.225 1.00 55.88 217 LEU A N 1
ATOM 1735 C CA . LEU A 1 217 ? 5.402 4.902 -7.501 1.00 55.88 217 LEU A CA 1
ATOM 1736 C C . LEU A 1 217 ? 6.185 5.941 -8.310 1.00 55.88 217 LEU A C 1
ATOM 1738 O O . LEU A 1 217 ? 5.948 7.119 -8.051 1.00 55.88 217 LEU A O 1
ATOM 1742 N N . PRO A 1 218 ? 7.096 5.611 -9.247 1.00 54.88 218 PRO A N 1
ATOM 1743 C CA . PRO A 1 218 ? 7.913 6.618 -9.931 1.00 54.88 218 PRO A CA 1
ATOM 1744 C C . PRO A 1 218 ? 7.091 7.753 -10.543 1.00 54.88 218 PRO A C 1
ATOM 1746 O O . PRO A 1 218 ? 7.466 8.919 -10.466 1.00 54.88 218 PRO A O 1
ATOM 1749 N N . THR A 1 219 ? 5.922 7.438 -11.088 1.00 54.34 219 THR A N 1
ATOM 1750 C CA . THR A 1 219 ? 5.006 8.414 -11.675 1.00 54.34 219 THR A CA 1
ATOM 1751 C C . THR A 1 219 ? 4.224 9.232 -10.633 1.00 54.34 219 THR A C 1
ATOM 1753 O O . THR A 1 219 ? 4.019 10.432 -10.830 1.00 54.34 219 THR A O 1
ATOM 1756 N N . GLU A 1 220 ? 3.826 8.637 -9.498 1.00 52.03 220 GLU A N 1
ATOM 1757 C CA . GLU A 1 220 ? 3.120 9.346 -8.409 1.00 52.03 220 GLU A CA 1
ATOM 1758 C C . GLU A 1 220 ? 4.082 10.253 -7.632 1.00 52.03 220 GLU A C 1
ATOM 1760 O O . GLU A 1 220 ? 3.774 11.416 -7.373 1.00 52.03 220 GLU A O 1
ATOM 1765 N N . VAL A 1 221 ? 5.293 9.760 -7.367 1.00 52.41 221 VAL A N 1
ATOM 1766 C CA . VAL A 1 221 ? 6.417 10.482 -6.758 1.00 52.41 221 VAL A CA 1
ATOM 1767 C C . VAL A 1 221 ? 6.835 11.658 -7.642 1.00 52.41 221 VAL A C 1
ATOM 1769 O O . VAL A 1 221 ? 6.920 12.783 -7.154 1.00 52.41 221 VAL A O 1
ATOM 1772 N N . ASN A 1 222 ? 6.986 11.448 -8.954 1.00 54.56 222 ASN A N 1
ATOM 1773 C CA . ASN A 1 222 ? 7.253 12.525 -9.914 1.00 54.56 222 ASN A CA 1
ATOM 1774 C C . ASN A 1 222 ? 6.078 13.490 -10.098 1.00 54.56 222 ASN A C 1
ATOM 1776 O O . ASN A 1 222 ? 6.258 14.521 -10.728 1.00 54.56 222 ASN A O 1
ATOM 1780 N N . THR A 1 223 ? 4.879 13.198 -9.601 1.00 55.53 223 THR A N 1
ATOM 1781 C CA . THR A 1 223 ? 3.774 14.172 -9.567 1.00 55.53 223 THR A CA 1
ATOM 1782 C C . THR A 1 223 ? 3.788 14.939 -8.240 1.00 55.53 223 THR A C 1
ATOM 1784 O O . THR A 1 223 ? 3.608 16.155 -8.222 1.00 55.53 223 THR A O 1
ATOM 1787 N N . ALA A 1 224 ? 4.099 14.247 -7.141 1.00 52.56 224 ALA A N 1
ATOM 1788 C CA . ALA A 1 224 ? 4.188 14.777 -5.783 1.00 52.56 224 ALA A CA 1
ATOM 1789 C C . ALA A 1 224 ? 5.393 15.714 -5.554 1.00 52.56 224 ALA A C 1
ATOM 1791 O O . ALA A 1 224 ? 5.194 16.851 -5.134 1.00 52.56 224 ALA A O 1
ATOM 1792 N N . ILE A 1 225 ? 6.625 15.274 -5.868 1.00 52.09 225 ILE A N 1
ATOM 1793 C CA . ILE A 1 225 ? 7.888 16.060 -5.767 1.00 52.09 225 ILE A CA 1
ATOM 1794 C C . ILE A 1 225 ? 7.741 17.417 -6.421 1.00 52.09 225 ILE A C 1
ATOM 1796 O O . ILE A 1 225 ? 8.258 18.451 -6.025 1.00 52.09 225 ILE A O 1
ATOM 1800 N N . ASN A 1 226 ? 7.069 17.344 -7.530 1.00 53.25 226 ASN A N 1
ATOM 1801 C CA . ASN A 1 226 ? 7.215 18.267 -8.592 1.00 53.25 226 ASN A CA 1
ATOM 1802 C C . ASN A 1 226 ? 6.023 19.269 -8.339 1.00 53.25 226 ASN A C 1
ATOM 1804 O O . ASN A 1 226 ? 6.194 20.474 -8.500 1.00 53.25 226 ASN A O 1
ATOM 1808 N N . GLY A 1 227 ? 4.914 18.849 -7.698 1.00 51.75 227 GLY A N 1
ATOM 1809 C CA . GLY A 1 227 ? 3.969 19.744 -7.017 1.00 51.75 227 GLY A CA 1
ATOM 1810 C C . GLY A 1 227 ? 4.541 20.563 -5.845 1.00 51.75 227 GLY A C 1
ATOM 1811 O O . GLY A 1 227 ? 3.960 21.592 -5.514 1.00 51.75 227 GLY A O 1
ATOM 1812 N N . LEU A 1 228 ? 5.676 20.162 -5.253 1.00 47.75 228 LEU A N 1
ATOM 1813 C CA . LEU A 1 228 ? 6.400 20.955 -4.246 1.00 47.75 228 LEU A CA 1
ATOM 1814 C C . LEU A 1 228 ? 7.279 22.057 -4.866 1.00 47.75 228 LEU A C 1
ATOM 1816 O O . LEU A 1 228 ? 7.733 22.943 -4.151 1.00 47.75 228 LEU A O 1
ATOM 1820 N N . HIS A 1 229 ? 7.522 22.037 -6.182 1.00 49.09 229 HIS A N 1
ATOM 1821 C CA . HIS A 1 229 ? 8.328 23.061 -6.862 1.00 49.09 229 HIS A CA 1
ATOM 1822 C C . HIS A 1 229 ? 7.620 24.430 -6.976 1.00 49.09 229 HIS A C 1
ATOM 1824 O O . HIS A 1 229 ? 8.220 25.381 -7.471 1.00 49.09 229 HIS A O 1
ATOM 1830 N N . GLU A 1 230 ? 6.364 24.549 -6.530 1.00 46.53 230 GLU A N 1
ATOM 1831 C CA . GLU A 1 230 ? 5.527 25.746 -6.704 1.00 46.53 230 GLU A CA 1
ATOM 1832 C C . GLU A 1 230 ? 5.371 26.613 -5.432 1.00 46.53 230 GLU A C 1
ATOM 1834 O O . GLU A 1 230 ? 4.785 27.689 -5.522 1.00 46.53 230 GLU A O 1
ATOM 1839 N N . SER A 1 231 ? 5.915 26.232 -4.264 1.00 41.50 231 SER A N 1
ATOM 1840 C CA . SER A 1 231 ? 5.886 27.098 -3.067 1.00 41.50 231 SER A CA 1
ATOM 1841 C C . SER A 1 231 ? 7.163 27.938 -2.952 1.00 41.50 231 SER A C 1
ATOM 1843 O O . SER A 1 231 ? 8.129 27.511 -2.327 1.00 41.50 231 SER A O 1
ATOM 1845 N N . LYS A 1 232 ? 7.194 29.135 -3.548 1.00 37.28 232 LYS A N 1
ATOM 1846 C CA . LYS A 1 232 ? 8.314 30.073 -3.349 1.00 37.28 232 LYS A CA 1
ATOM 1847 C C . LYS A 1 232 ? 8.187 30.776 -1.988 1.00 37.28 232 LYS A C 1
ATOM 1849 O O . LYS A 1 232 ? 7.206 31.479 -1.757 1.00 37.28 232 LYS A O 1
ATOM 1854 N N . GLY A 1 233 ? 9.185 30.609 -1.110 1.00 44.53 233 GLY A N 1
ATOM 1855 C CA . GLY A 1 233 ? 9.308 31.321 0.171 1.00 44.53 233 GLY A CA 1
ATOM 1856 C C . GLY A 1 233 ? 10.535 30.884 0.991 1.00 44.53 233 GLY A C 1
ATOM 1857 O O . GLY A 1 233 ? 10.737 29.694 1.228 1.00 44.53 233 GLY A O 1
ATOM 1858 N N . ASN A 1 234 ? 11.336 31.847 1.474 1.00 48.97 234 ASN A N 1
ATOM 1859 C CA . ASN A 1 234 ? 12.728 31.647 1.929 1.00 48.97 234 ASN A CA 1
ATOM 1860 C C . ASN A 1 234 ? 12.960 30.656 3.097 1.00 48.97 234 ASN A C 1
ATOM 1862 O O . ASN A 1 234 ? 14.058 30.115 3.202 1.00 48.97 234 ASN A O 1
ATOM 1866 N N . VAL A 1 235 ? 11.965 30.363 3.946 1.00 37.97 235 VAL A N 1
ATOM 1867 C CA . VAL A 1 235 ? 12.077 29.345 5.024 1.00 37.97 235 VAL A CA 1
ATOM 1868 C C . VAL A 1 235 ? 11.396 28.023 4.636 1.00 37.97 235 VAL A C 1
ATOM 1870 O O . VAL A 1 235 ? 11.892 26.941 4.962 1.00 37.97 235 VAL A O 1
ATOM 1873 N N . ALA A 1 236 ? 10.317 28.092 3.851 1.00 40.16 236 ALA A N 1
ATOM 1874 C CA . ALA A 1 236 ? 9.638 26.921 3.299 1.00 40.16 236 ALA A CA 1
ATOM 1875 C C . ALA A 1 236 ? 10.544 26.154 2.319 1.00 40.16 236 ALA A C 1
ATOM 1877 O O . ALA A 1 236 ? 10.543 24.928 2.325 1.00 40.16 236 ALA A O 1
ATOM 1878 N N . ASP A 1 237 ? 11.404 26.844 1.562 1.00 47.59 237 ASP A N 1
ATOM 1879 C CA . ASP A 1 237 ? 12.286 26.234 0.560 1.00 47.59 237 ASP A CA 1
ATOM 1880 C C . ASP A 1 237 ? 13.351 25.288 1.138 1.00 47.59 237 ASP A C 1
ATOM 1882 O O . ASP A 1 237 ? 13.798 24.364 0.455 1.00 47.59 237 ASP A O 1
ATOM 1886 N N . ILE A 1 238 ? 13.807 25.489 2.377 1.00 44.25 238 ILE A N 1
ATOM 1887 C CA . ILE A 1 238 ? 14.779 24.583 3.020 1.00 44.25 238 ILE A CA 1
ATOM 1888 C C . ILE A 1 238 ? 14.070 23.311 3.496 1.00 44.25 238 ILE A C 1
ATOM 1890 O O . ILE A 1 238 ? 14.539 22.202 3.225 1.00 44.25 238 ILE A O 1
ATOM 1894 N N . MET A 1 239 ? 12.899 23.463 4.124 1.00 37.91 239 MET A N 1
ATOM 1895 C CA . MET A 1 239 ? 12.057 22.345 4.552 1.00 37.91 239 MET A CA 1
ATOM 1896 C C . MET A 1 239 ? 11.576 21.524 3.347 1.00 37.91 239 MET A C 1
ATOM 1898 O O . MET A 1 239 ? 11.690 20.301 3.348 1.00 37.91 239 MET A O 1
ATOM 1902 N N . VAL A 1 240 ? 11.144 22.192 2.275 1.00 49.09 240 VAL A N 1
ATOM 1903 C CA . VAL A 1 240 ? 10.726 21.579 1.009 1.00 49.09 240 VAL A CA 1
ATOM 1904 C C . VAL A 1 240 ? 11.887 20.850 0.329 1.00 49.09 240 VAL A C 1
ATOM 1906 O O . VAL A 1 240 ? 11.695 19.737 -0.152 1.00 49.09 240 VAL A O 1
ATOM 1909 N N . ARG A 1 241 ? 13.114 21.394 0.335 1.00 53.59 241 ARG A N 1
ATOM 1910 C CA . ARG A 1 241 ? 14.302 20.707 -0.215 1.00 53.59 241 ARG A CA 1
ATOM 1911 C C . ARG A 1 241 ? 14.728 19.484 0.606 1.00 53.59 241 ARG A C 1
ATOM 1913 O O . ARG A 1 241 ? 15.128 18.477 0.017 1.00 53.59 241 ARG A O 1
ATOM 1920 N N . GLY A 1 242 ? 14.641 19.556 1.935 1.00 50.75 242 GLY A N 1
ATOM 1921 C CA . GLY A 1 242 ? 14.898 18.425 2.835 1.00 50.75 242 GLY A CA 1
ATOM 1922 C C . GLY A 1 242 ? 13.868 17.309 2.660 1.00 50.75 242 GLY A C 1
ATOM 1923 O O . GLY A 1 242 ? 14.236 16.149 2.457 1.00 50.75 242 GLY A O 1
ATOM 1924 N N . LEU A 1 243 ? 12.585 17.682 2.615 1.00 51.81 243 LEU A N 1
ATOM 1925 C CA . LEU A 1 243 ? 11.483 16.785 2.271 1.00 51.81 243 LEU A CA 1
ATOM 1926 C C . LEU A 1 243 ? 11.694 16.177 0.881 1.00 51.81 243 LEU A C 1
ATOM 1928 O O . LEU A 1 243 ? 11.606 14.964 0.752 1.00 51.81 243 LEU A O 1
ATOM 1932 N N . ARG A 1 244 ? 12.081 16.965 -0.132 1.00 58.94 244 ARG A N 1
ATOM 1933 C CA . ARG A 1 244 ? 12.346 16.495 -1.504 1.00 58.94 244 ARG A CA 1
ATOM 1934 C C . ARG A 1 244 ? 13.411 15.401 -1.564 1.00 58.94 244 ARG A C 1
ATOM 1936 O O . ARG A 1 244 ? 13.169 14.354 -2.153 1.00 58.94 244 ARG A O 1
ATOM 1943 N N . LYS A 1 245 ? 14.575 15.604 -0.935 1.00 59.75 245 LYS A N 1
ATOM 1944 C CA . LYS A 1 245 ? 15.645 14.586 -0.925 1.00 59.75 245 LYS A CA 1
ATOM 1945 C C . LYS A 1 245 ? 15.225 13.314 -0.180 1.00 59.75 245 LYS A C 1
ATOM 1947 O O . LYS A 1 245 ? 15.588 12.218 -0.603 1.00 59.75 245 LYS A O 1
ATOM 1952 N N . GLY A 1 246 ? 14.472 13.447 0.915 1.00 59.03 246 GLY A N 1
ATOM 1953 C CA . GLY A 1 246 ? 13.907 12.301 1.635 1.00 59.03 246 GLY A CA 1
ATOM 1954 C C . GLY A 1 246 ? 12.880 11.537 0.794 1.00 59.03 246 GLY A C 1
ATOM 1955 O O . GLY A 1 246 ? 12.920 10.311 0.730 1.00 59.03 246 GLY A O 1
ATOM 1956 N N . VAL A 1 247 ? 12.022 12.273 0.088 1.00 57.22 247 VAL A N 1
ATOM 1957 C CA . VAL A 1 247 ? 10.986 11.775 -0.826 1.00 57.22 247 VAL A CA 1
ATOM 1958 C C . VAL A 1 247 ? 11.586 10.998 -1.999 1.00 57.22 247 VAL A C 1
ATOM 1960 O O . VAL A 1 247 ? 11.157 9.879 -2.272 1.00 57.22 247 VAL A O 1
ATOM 1963 N N . GLU A 1 248 ? 12.598 11.560 -2.665 1.00 63.34 248 GLU A N 1
ATOM 1964 C CA . GLU A 1 248 ? 13.293 10.926 -3.792 1.00 63.34 248 GLU A CA 1
ATOM 1965 C C . GLU A 1 248 ? 13.984 9.628 -3.368 1.00 63.34 248 GLU A C 1
ATOM 1967 O O . GLU A 1 248 ? 13.813 8.595 -4.016 1.00 63.34 248 GLU A O 1
ATOM 1972 N N . LYS A 1 249 ? 14.722 9.652 -2.249 1.00 65.12 249 LYS A N 1
ATOM 1973 C CA . LYS A 1 249 ? 15.423 8.466 -1.736 1.00 65.12 249 LYS A CA 1
ATOM 1974 C C . LYS A 1 249 ? 14.459 7.358 -1.321 1.00 65.12 249 LYS A C 1
ATOM 1976 O O . LYS A 1 249 ? 14.695 6.202 -1.659 1.00 65.12 249 LYS A O 1
ATOM 1981 N N . ALA A 1 250 ? 13.377 7.698 -0.624 1.00 61.84 250 ALA A N 1
ATOM 1982 C CA . ALA A 1 250 ? 12.387 6.719 -0.190 1.00 61.84 250 ALA A CA 1
ATOM 1983 C C . ALA A 1 250 ? 11.607 6.125 -1.379 1.00 61.84 250 ALA A C 1
ATOM 1985 O O . ALA A 1 250 ? 11.404 4.913 -1.438 1.00 61.84 250 ALA A O 1
ATOM 1986 N N . GLY A 1 251 ? 11.241 6.944 -2.373 1.00 63.81 251 GLY A N 1
ATOM 1987 C CA . GLY A 1 251 ? 10.592 6.465 -3.598 1.00 63.81 251 GLY A CA 1
ATOM 1988 C C . GLY A 1 251 ? 11.506 5.571 -4.442 1.00 63.81 251 GLY A C 1
ATOM 1989 O O . GLY A 1 251 ? 11.059 4.552 -4.976 1.00 63.81 251 GLY A O 1
ATOM 1990 N N . ALA A 1 252 ? 12.795 5.912 -4.525 1.00 67.75 252 ALA A N 1
ATOM 1991 C CA . ALA A 1 252 ? 13.800 5.100 -5.206 1.00 67.75 252 ALA A CA 1
ATOM 1992 C C . ALA A 1 252 ? 14.046 3.762 -4.495 1.00 67.75 252 ALA A C 1
ATOM 1994 O O . ALA A 1 252 ? 14.118 2.738 -5.167 1.00 67.75 252 ALA A O 1
ATOM 1995 N N . ALA A 1 253 ? 14.125 3.755 -3.159 1.00 67.50 253 ALA A N 1
ATOM 1996 C CA . ALA A 1 253 ? 14.278 2.531 -2.372 1.00 67.50 253 ALA A CA 1
ATOM 1997 C C . ALA A 1 253 ? 13.088 1.581 -2.570 1.00 67.50 253 ALA A C 1
ATOM 1999 O O . ALA A 1 253 ? 13.285 0.401 -2.838 1.00 67.50 253 ALA A O 1
ATOM 2000 N N . PHE A 1 254 ? 11.865 2.113 -2.542 1.00 67.19 254 PHE A N 1
ATOM 2001 C CA . PHE A 1 254 ? 10.660 1.329 -2.804 1.00 67.19 254 PHE A CA 1
ATOM 2002 C C . PHE A 1 254 ? 10.640 0.742 -4.218 1.00 67.19 254 PHE A C 1
ATOM 2004 O O . PHE A 1 254 ? 10.333 -0.427 -4.416 1.00 67.19 254 PHE A O 1
ATOM 2011 N N . THR A 1 255 ? 10.955 1.561 -5.224 1.00 73.69 255 THR A N 1
ATOM 2012 C CA . THR A 1 255 ? 10.982 1.099 -6.620 1.00 73.69 255 THR A CA 1
ATOM 2013 C C . THR A 1 255 ? 12.058 0.031 -6.810 1.00 73.69 255 THR A C 1
ATOM 2015 O O . THR A 1 255 ? 11.849 -0.935 -7.538 1.00 73.69 255 THR A O 1
ATOM 2018 N N . ALA A 1 256 ? 13.197 0.181 -6.130 1.00 81.75 256 ALA A N 1
ATOM 2019 C CA . ALA A 1 256 ? 14.265 -0.804 -6.156 1.00 81.75 256 ALA A CA 1
ATOM 2020 C C . ALA A 1 256 ? 13.844 -2.141 -5.550 1.00 81.75 256 ALA A C 1
ATOM 2022 O O . ALA A 1 256 ? 14.180 -3.172 -6.116 1.00 81.75 256 ALA A O 1
ATOM 2023 N N . GLU A 1 257 ? 13.090 -2.132 -4.454 1.00 80.44 257 GLU A N 1
ATOM 2024 C CA . GLU A 1 257 ? 12.600 -3.343 -3.790 1.00 80.44 257 GLU A CA 1
ATOM 2025 C C . GLU A 1 257 ? 11.793 -4.249 -4.740 1.00 80.44 257 GLU A C 1
ATOM 2027 O O . GLU A 1 257 ? 12.125 -5.427 -4.905 1.00 80.44 257 GLU A O 1
ATOM 2032 N N . ASP A 1 258 ? 10.795 -3.685 -5.432 1.00 83.25 258 ASP A N 1
ATOM 2033 C CA . ASP A 1 258 ? 9.953 -4.414 -6.395 1.00 83.25 258 ASP A CA 1
ATOM 2034 C C . ASP A 1 258 ? 10.760 -4.881 -7.616 1.00 83.25 258 ASP A C 1
ATOM 2036 O O . ASP A 1 258 ? 10.699 -6.044 -8.022 1.00 83.25 258 ASP A O 1
ATOM 2040 N N . GLN A 1 259 ? 11.587 -3.993 -8.176 1.00 89.44 259 GLN A N 1
ATOM 2041 C CA . GLN A 1 259 ? 12.404 -4.313 -9.345 1.00 89.44 259 GLN A CA 1
ATOM 2042 C C . GLN A 1 259 ? 13.450 -5.400 -9.051 1.00 89.44 259 GLN A C 1
ATOM 2044 O O . GLN A 1 259 ? 13.675 -6.269 -9.894 1.00 89.44 259 GLN A O 1
ATOM 2049 N N . ILE A 1 260 ? 14.065 -5.388 -7.863 1.00 92.94 260 ILE A N 1
ATOM 2050 C CA . ILE A 1 260 ? 15.004 -6.427 -7.420 1.00 92.94 260 ILE A CA 1
ATOM 2051 C C . ILE A 1 260 ? 14.288 -7.775 -7.327 1.00 92.94 260 ILE A C 1
ATOM 2053 O O . ILE A 1 260 ? 14.830 -8.767 -7.802 1.00 92.94 260 ILE A O 1
ATOM 2057 N N . HIS A 1 261 ? 13.070 -7.836 -6.784 1.00 94.12 261 HIS A N 1
ATOM 2058 C CA . HIS A 1 261 ? 12.325 -9.096 -6.693 1.00 94.12 261 HIS A CA 1
ATOM 2059 C C . HIS A 1 261 ? 11.909 -9.643 -8.056 1.00 94.12 261 HIS A C 1
ATOM 2061 O O . HIS A 1 261 ? 12.095 -10.831 -8.325 1.00 94.12 261 HIS A O 1
ATOM 2067 N N . LYS A 1 262 ? 11.420 -8.781 -8.953 1.00 94.06 262 LYS A N 1
ATOM 2068 C CA . LYS A 1 262 ? 11.123 -9.159 -10.344 1.00 94.06 262 LYS A CA 1
ATOM 2069 C C . LYS A 1 262 ? 12.359 -9.723 -11.037 1.00 94.06 262 LYS A C 1
ATOM 2071 O O . LYS A 1 262 ? 12.304 -10.789 -11.648 1.00 94.06 262 LYS A O 1
ATOM 2076 N N . GLN A 1 263 ? 13.490 -9.037 -10.892 1.00 95.50 263 GLN A N 1
ATOM 2077 C CA . GLN A 1 263 ? 14.758 -9.480 -11.454 1.00 95.50 263 GLN A CA 1
ATOM 2078 C C . GLN A 1 263 ? 15.276 -10.763 -10.788 1.00 95.50 263 GLN A C 1
ATOM 2080 O O . GLN A 1 263 ? 15.883 -11.594 -11.459 1.00 95.50 263 GLN A O 1
ATOM 2085 N N . TRP A 1 264 ? 14.997 -10.973 -9.502 1.00 96.94 264 TRP A N 1
ATOM 2086 C CA . TRP A 1 264 ? 15.350 -12.199 -8.794 1.00 96.94 264 TRP A CA 1
ATOM 2087 C C . TRP A 1 264 ? 14.580 -13.405 -9.321 1.00 96.94 264 TRP A C 1
ATOM 2089 O O . TRP A 1 264 ? 15.210 -14.411 -9.638 1.00 96.94 264 TRP A O 1
ATOM 2099 N N . ILE A 1 265 ? 13.260 -13.296 -9.500 1.00 96.81 265 ILE A N 1
ATOM 2100 C CA . ILE A 1 265 ? 12.453 -14.358 -10.124 1.00 96.81 265 ILE A CA 1
ATOM 2101 C C . ILE A 1 265 ? 12.999 -14.677 -11.520 1.00 96.81 265 ILE A C 1
ATOM 2103 O O . ILE A 1 265 ? 13.230 -15.845 -11.828 1.00 96.81 265 ILE A O 1
ATOM 2107 N N . TYR A 1 266 ? 13.266 -13.646 -12.328 1.00 97.06 266 TYR A N 1
ATOM 2108 C CA . TYR A 1 266 ? 13.802 -13.799 -13.681 1.00 97.06 266 TYR A CA 1
ATOM 2109 C C . TYR A 1 266 ? 15.155 -14.522 -13.695 1.00 97.06 266 TYR A C 1
ATOM 2111 O O . TYR A 1 266 ? 15.295 -15.573 -14.313 1.00 97.06 266 TYR A O 1
ATOM 2119 N N . MET A 1 267 ? 16.150 -14.001 -12.971 1.00 97.00 267 MET A N 1
ATOM 2120 C CA . MET A 1 267 ? 17.497 -14.577 -12.958 1.00 97.00 267 MET A CA 1
ATOM 2121 C C . MET A 1 267 ? 17.519 -15.969 -12.321 1.00 97.00 267 MET A C 1
ATOM 2123 O O . MET A 1 267 ? 18.256 -16.835 -12.778 1.00 97.00 267 MET A O 1
ATOM 2127 N N . TYR A 1 268 ? 16.691 -16.222 -11.304 1.00 97.69 268 TYR A N 1
ATOM 2128 C CA . TYR A 1 268 ? 16.599 -17.546 -10.687 1.00 97.69 268 TYR A CA 1
ATOM 2129 C C . TYR A 1 268 ? 15.955 -18.565 -11.635 1.00 97.69 268 TYR A C 1
ATOM 2131 O O . TYR A 1 268 ? 16.402 -19.707 -11.696 1.00 97.69 268 TYR A O 1
ATOM 2139 N N . ALA A 1 269 ? 14.949 -18.156 -12.413 1.00 96.62 269 ALA A N 1
ATOM 2140 C CA . ALA A 1 269 ? 14.359 -18.984 -13.459 1.00 96.62 269 ALA A CA 1
ATOM 2141 C C . ALA A 1 269 ? 15.387 -19.359 -14.541 1.00 96.62 269 ALA A C 1
ATOM 2143 O O . ALA A 1 269 ? 15.464 -20.532 -14.910 1.00 96.62 269 ALA A O 1
ATOM 2144 N N . LEU A 1 270 ? 16.205 -18.401 -14.994 1.00 96.19 270 LEU A N 1
ATOM 2145 C CA . LEU A 1 270 ? 17.284 -18.654 -15.957 1.00 96.19 270 LEU A CA 1
ATOM 2146 C C . LEU A 1 270 ? 18.312 -19.662 -15.425 1.00 96.19 270 LEU A C 1
ATOM 2148 O O . LEU A 1 270 ? 18.660 -20.616 -16.112 1.00 96.19 270 LEU A O 1
ATOM 2152 N N . GLU A 1 271 ? 18.748 -19.502 -14.175 1.00 96.19 271 GLU A N 1
ATOM 2153 C CA . GLU A 1 271 ? 19.699 -20.415 -13.515 1.00 96.19 271 GLU A CA 1
ATOM 2154 C C . GLU A 1 271 ? 19.117 -21.824 -13.300 1.00 96.19 271 GLU A C 1
ATOM 2156 O O . GLU A 1 271 ? 19.851 -22.798 -13.149 1.00 96.19 271 GLU A O 1
ATOM 2161 N N . LYS A 1 272 ? 17.785 -21.959 -13.321 1.00 95.25 272 LYS A N 1
ATOM 2162 C CA . LYS A 1 272 ? 17.073 -23.247 -13.337 1.00 95.25 272 LYS A CA 1
ATOM 2163 C C . LYS A 1 272 ? 16.816 -23.779 -14.754 1.00 95.25 272 LYS A C 1
ATOM 2165 O O . LYS A 1 272 ? 16.046 -24.724 -14.909 1.00 95.25 272 LYS A O 1
ATOM 2170 N N . GLY A 1 273 ? 17.449 -23.196 -15.772 1.00 95.19 273 GLY A N 1
ATOM 2171 C CA . GLY A 1 273 ? 17.401 -23.658 -17.159 1.00 95.19 273 GLY A CA 1
ATOM 2172 C C . GLY A 1 273 ? 16.182 -23.190 -17.953 1.00 95.19 273 GLY A C 1
ATOM 2173 O O . GLY A 1 273 ? 15.938 -23.718 -19.035 1.00 95.19 273 GLY A O 1
ATOM 2174 N N . LYS A 1 274 ? 15.401 -22.225 -17.447 1.00 96.06 274 LYS A N 1
ATOM 2175 C CA . LYS A 1 274 ? 14.301 -21.630 -18.221 1.00 96.06 274 LYS A CA 1
ATOM 2176 C C . LYS A 1 274 ? 14.841 -20.691 -19.290 1.00 96.06 274 LYS A C 1
ATOM 2178 O O . LYS A 1 274 ? 15.859 -20.032 -19.099 1.00 96.06 274 LYS A O 1
ATOM 2183 N N . THR A 1 275 ? 14.117 -20.592 -20.395 1.00 95.94 275 THR A N 1
ATOM 2184 C CA . THR A 1 275 ? 14.392 -19.591 -21.429 1.00 95.94 275 THR A CA 1
ATOM 2185 C C . THR A 1 275 ? 14.055 -18.181 -20.933 1.00 95.94 275 THR A C 1
ATOM 2187 O O . THR A 1 275 ? 13.263 -18.006 -20.004 1.00 95.94 275 THR A O 1
ATOM 2190 N N . GLU A 1 276 ? 14.606 -17.151 -21.582 1.00 92.69 276 GLU A N 1
ATOM 2191 C CA . GLU A 1 276 ? 14.292 -15.749 -21.256 1.00 92.69 276 GLU A CA 1
ATOM 2192 C C . GLU A 1 276 ? 12.791 -15.456 -21.325 1.00 92.69 276 GLU A C 1
ATOM 2194 O O . GLU A 1 276 ? 12.246 -14.778 -20.456 1.00 92.69 276 GLU A O 1
ATOM 2199 N N . LYS A 1 277 ? 12.101 -16.022 -22.321 1.00 92.94 277 LYS A N 1
ATOM 2200 C CA . LYS A 1 277 ? 10.654 -15.862 -22.478 1.00 92.94 277 LYS A CA 1
ATOM 2201 C C . LYS A 1 277 ? 9.894 -16.460 -21.295 1.00 92.94 277 LYS A C 1
ATOM 2203 O O . LYS A 1 277 ? 9.097 -15.769 -20.676 1.00 92.94 277 LYS A O 1
ATOM 2208 N N . GLU A 1 278 ? 10.182 -17.708 -20.936 1.00 94.75 278 GLU A N 1
ATOM 2209 C CA . GLU A 1 278 ? 9.525 -18.364 -19.799 1.00 94.75 278 GLU A CA 1
ATOM 2210 C C . GLU A 1 278 ? 9.824 -17.660 -18.470 1.00 94.75 278 GLU A C 1
ATOM 2212 O O . GLU A 1 278 ? 8.969 -17.598 -17.585 1.00 94.75 278 GLU A O 1
ATOM 2217 N N . ALA A 1 279 ? 11.040 -17.133 -18.312 1.00 95.25 279 ALA A N 1
ATOM 2218 C CA . ALA A 1 279 ? 11.420 -16.363 -17.138 1.00 95.25 279 ALA A CA 1
ATOM 2219 C C . ALA A 1 279 ? 10.648 -15.034 -17.062 1.00 95.25 279 ALA A C 1
ATOM 2221 O O . ALA A 1 279 ? 10.176 -14.671 -15.985 1.00 95.25 279 ALA A O 1
ATOM 2222 N N . LEU A 1 280 ? 10.464 -14.328 -18.185 1.00 92.88 280 LEU A N 1
ATOM 2223 C CA . LEU A 1 280 ? 9.621 -13.127 -18.253 1.00 92.88 280 LEU A CA 1
ATOM 2224 C C . LEU A 1 280 ? 8.151 -13.447 -17.963 1.00 92.88 280 LEU A C 1
ATOM 2226 O O . LEU A 1 280 ? 7.528 -12.746 -17.167 1.00 92.88 280 LEU A O 1
ATOM 2230 N N . ASP A 1 281 ? 7.620 -14.528 -18.537 1.00 92.31 281 ASP A N 1
ATOM 2231 C CA . ASP A 1 281 ? 6.239 -14.968 -18.314 1.00 92.31 281 ASP A CA 1
ATOM 2232 C C . ASP A 1 281 ? 5.982 -15.262 -16.827 1.00 92.31 281 ASP A C 1
ATOM 2234 O O . ASP A 1 281 ? 4.937 -14.894 -16.286 1.00 92.31 281 ASP A O 1
ATOM 2238 N N . LEU A 1 282 ? 6.958 -15.846 -16.118 1.00 94.00 282 LEU A N 1
ATOM 2239 C CA . LEU A 1 282 ? 6.881 -16.028 -14.665 1.00 94.00 282 LEU A CA 1
ATOM 2240 C C . LEU A 1 282 ? 6.807 -14.698 -13.911 1.00 94.00 282 LEU A C 1
ATOM 2242 O O . LEU A 1 282 ? 6.012 -14.584 -12.975 1.00 94.00 282 LEU A O 1
ATOM 2246 N N . VAL A 1 283 ? 7.604 -13.700 -14.302 1.00 93.75 283 VAL A N 1
ATOM 2247 C CA . VAL A 1 283 ? 7.551 -12.371 -13.677 1.00 93.75 283 VAL A CA 1
ATOM 2248 C C . VAL A 1 283 ? 6.183 -11.735 -13.904 1.00 93.75 283 VAL A C 1
ATOM 2250 O O . VAL A 1 283 ? 5.546 -11.330 -12.935 1.00 93.75 283 VAL A O 1
ATOM 2253 N N . PHE A 1 284 ? 5.696 -11.685 -15.146 1.00 90.38 284 PHE A N 1
ATOM 2254 C CA . PHE A 1 284 ? 4.397 -11.078 -15.458 1.00 90.38 284 PHE A CA 1
ATOM 2255 C C . PHE A 1 284 ? 3.233 -11.786 -14.763 1.00 90.38 284 PHE A C 1
ATOM 2257 O O . PHE A 1 284 ? 2.280 -11.145 -14.313 1.00 90.38 284 PHE A O 1
ATOM 2264 N N . LYS A 1 285 ? 3.321 -13.110 -14.621 1.00 91.06 285 LYS A N 1
ATOM 2265 C CA . LYS A 1 285 ? 2.284 -13.894 -13.961 1.00 91.06 285 LYS A CA 1
ATOM 2266 C C . LYS A 1 285 ? 2.255 -13.689 -12.453 1.00 91.06 285 LYS A C 1
ATOM 2268 O O . LYS A 1 285 ? 1.168 -13.538 -11.899 1.00 91.06 285 LYS A O 1
ATOM 2273 N N . TRP A 1 286 ? 3.403 -13.696 -11.785 1.00 92.81 286 TRP A N 1
ATOM 2274 C CA . TRP A 1 286 ? 3.447 -13.779 -10.321 1.00 92.81 286 TRP A CA 1
ATOM 2275 C C . TRP A 1 286 ? 3.741 -12.458 -9.617 1.00 92.81 286 TRP A C 1
ATOM 2277 O O . TRP A 1 286 ? 3.482 -12.361 -8.421 1.00 92.81 286 TRP A O 1
ATOM 2287 N N . MET A 1 287 ? 4.217 -11.443 -10.338 1.00 90.12 287 MET A N 1
ATOM 2288 C CA . MET A 1 287 ? 4.427 -10.097 -9.807 1.00 90.12 287 MET A CA 1
ATOM 2289 C C . MET A 1 287 ? 3.363 -9.125 -10.334 1.00 90.12 287 MET A C 1
ATOM 2291 O O . MET A 1 287 ? 2.869 -9.298 -11.452 1.00 90.12 287 MET A O 1
ATOM 2295 N N . PRO A 1 288 ? 3.025 -8.066 -9.578 1.00 82.94 288 PRO A N 1
ATOM 2296 C CA . PRO A 1 288 ? 2.118 -7.030 -10.060 1.00 82.94 288 PRO A CA 1
ATOM 2297 C C . PRO A 1 288 ? 2.647 -6.321 -11.318 1.00 82.94 288 PRO A C 1
ATOM 2299 O O . PRO A 1 288 ? 3.759 -5.771 -11.321 1.00 82.94 288 PRO A O 1
ATOM 2302 N N . ASN A 1 289 ? 1.819 -6.270 -12.368 1.00 78.19 289 ASN A N 1
ATOM 2303 C CA . ASN A 1 289 ? 2.086 -5.506 -13.588 1.00 78.19 289 ASN A CA 1
ATOM 2304 C C . ASN A 1 289 ? 1.020 -4.420 -13.798 1.00 78.19 289 ASN A C 1
ATOM 2306 O O . ASN A 1 289 ? -0.110 -4.677 -14.203 1.00 78.19 289 ASN A O 1
ATOM 2310 N N . TYR A 1 290 ? 1.391 -3.160 -13.566 1.00 66.81 290 TYR A N 1
ATOM 2311 C CA . TYR A 1 290 ? 0.447 -2.038 -13.616 1.00 66.81 290 TYR A CA 1
ATOM 2312 C C . TYR A 1 290 ? 0.217 -1.461 -15.021 1.00 66.81 290 TYR A C 1
ATOM 2314 O O . TYR A 1 290 ? -0.594 -0.536 -15.172 1.00 66.81 290 TYR A O 1
ATOM 2322 N N . ARG A 1 291 ? 0.918 -1.977 -16.041 1.00 64.75 291 ARG A N 1
ATOM 2323 C CA . ARG A 1 291 ? 0.769 -1.559 -17.443 1.00 64.75 291 ARG A CA 1
ATOM 2324 C C . ARG A 1 291 ? -0.458 -2.194 -18.102 1.00 64.75 291 ARG A C 1
ATOM 2326 O O . ARG A 1 291 ? -1.160 -1.518 -18.852 1.00 64.75 291 ARG A O 1
ATOM 2333 N N . GLU A 1 292 ? -0.744 -3.449 -17.771 1.00 61.22 292 GLU A N 1
ATOM 2334 C CA . GLU A 1 292 ? -1.742 -4.302 -18.436 1.00 61.22 292 GLU A CA 1
ATOM 2335 C C . GLU A 1 292 ? -3.006 -4.510 -17.591 1.00 61.22 292 GLU A C 1
ATOM 2337 O O . GLU A 1 292 ? -3.667 -5.541 -17.651 1.00 61.22 292 GLU A O 1
ATOM 2342 N N . VAL A 1 293 ? -3.370 -3.519 -16.774 1.00 63.22 293 VAL A N 1
ATOM 2343 C CA . VAL A 1 293 ? -4.592 -3.611 -15.968 1.00 63.22 293 VAL A CA 1
ATOM 2344 C C . VAL A 1 293 ? -5.853 -3.425 -16.833 1.00 63.22 293 VAL A C 1
ATOM 2346 O O . VAL A 1 293 ? -5.846 -2.572 -17.728 1.00 63.22 293 VAL A O 1
ATOM 2349 N N . PRO A 1 294 ? -6.960 -4.139 -16.542 1.00 62.88 294 PRO A N 1
ATOM 2350 C CA . PRO A 1 294 ? -8.224 -3.997 -17.267 1.00 62.88 294 PRO A CA 1
ATOM 2351 C C . PRO A 1 294 ? -8.727 -2.550 -17.345 1.00 62.88 294 PRO A C 1
ATOM 2353 O O . PRO A 1 294 ? -8.485 -1.739 -16.446 1.00 62.88 294 PRO A O 1
ATOM 2356 N N . GLN A 1 295 ? -9.495 -2.226 -18.390 1.00 53.94 295 GLN A N 1
ATOM 2357 C CA . GLN A 1 295 ? -10.021 -0.871 -18.625 1.00 53.94 295 GLN A CA 1
ATOM 2358 C C . GLN A 1 295 ? -10.820 -0.337 -17.424 1.00 53.94 295 GLN A C 1
ATOM 2360 O O . GLN A 1 295 ? -10.612 0.797 -16.992 1.00 53.94 295 GLN A O 1
ATOM 2365 N N . VAL A 1 296 ? -11.647 -1.184 -16.800 1.00 56.22 296 VAL A N 1
ATOM 2366 C CA . VAL A 1 296 ? -12.393 -0.838 -15.579 1.00 56.22 296 VAL A CA 1
ATOM 2367 C C . VAL A 1 296 ? -11.459 -0.457 -14.422 1.00 56.22 296 VAL A C 1
ATOM 2369 O O . VAL A 1 296 ? -11.705 0.524 -13.722 1.00 56.22 296 VAL A O 1
ATOM 2372 N N . THR A 1 297 ? -10.325 -1.145 -14.275 1.00 57.59 297 THR A N 1
ATOM 2373 C CA . THR A 1 297 ? -9.290 -0.841 -13.277 1.00 57.59 297 THR A CA 1
ATOM 2374 C C . THR A 1 297 ? -8.592 0.485 -13.590 1.00 57.59 297 THR A C 1
ATOM 2376 O O . THR A 1 297 ? -8.330 1.274 -12.676 1.00 57.59 297 THR A O 1
ATOM 2379 N N . LYS A 1 298 ? -8.332 0.781 -14.875 1.00 61.50 298 LYS A N 1
ATOM 2380 C CA . LYS A 1 298 ? -7.779 2.076 -15.317 1.00 61.50 298 LYS A CA 1
ATOM 2381 C C . LYS A 1 298 ? -8.728 3.231 -14.977 1.00 61.50 298 LYS A C 1
ATOM 2383 O O . LYS A 1 298 ? -8.264 4.237 -14.436 1.00 61.50 298 LYS A O 1
ATOM 2388 N N . SER A 1 299 ? -10.027 3.077 -15.232 1.00 58.31 299 SER A N 1
ATOM 2389 C CA . SER A 1 299 ? -11.044 4.096 -14.947 1.00 58.31 299 SER A CA 1
ATOM 2390 C C . SER A 1 299 ? -11.311 4.269 -13.449 1.00 58.31 299 SER A C 1
ATOM 2392 O O . SER A 1 299 ? -11.375 5.402 -12.973 1.00 58.31 299 SER A O 1
ATOM 2394 N N . LEU A 1 300 ? -11.400 3.178 -12.679 1.00 62.22 300 LEU A N 1
ATOM 2395 C CA . LEU A 1 300 ? -11.657 3.236 -11.236 1.00 62.22 300 LEU A CA 1
ATOM 2396 C C . LEU A 1 300 ? -10.495 3.863 -10.458 1.00 62.22 300 LEU A C 1
ATOM 2398 O O . LEU A 1 300 ? -10.739 4.697 -9.594 1.00 62.22 300 LEU A O 1
ATOM 2402 N N . ARG A 1 301 ? -9.234 3.559 -10.796 1.00 61.19 301 ARG A N 1
ATOM 2403 C CA . ARG A 1 301 ? -8.063 4.177 -10.137 1.00 61.19 301 ARG A CA 1
ATOM 2404 C C . ARG A 1 301 ? -7.996 5.701 -10.324 1.00 61.19 301 ARG A C 1
ATOM 2406 O O . ARG A 1 301 ? -7.458 6.390 -9.459 1.00 61.19 301 ARG A O 1
ATOM 2413 N N . LYS A 1 302 ? -8.480 6.214 -11.461 1.00 59.66 302 LYS A N 1
ATOM 2414 C CA . LYS A 1 302 ? -8.512 7.654 -11.784 1.00 59.66 302 LYS A CA 1
ATOM 2415 C C . LYS A 1 302 ? -9.776 8.348 -11.260 1.00 59.66 302 LYS A C 1
ATOM 2417 O O . LYS A 1 302 ? -9.830 9.574 -11.228 1.00 59.66 302 LYS A O 1
ATOM 2422 N N . SER A 1 303 ? -10.797 7.579 -10.882 1.00 55.88 303 SER A N 1
ATOM 2423 C CA . SER A 1 303 ? -12.092 8.113 -10.474 1.00 55.88 303 SER A CA 1
ATOM 2424 C C . SER A 1 303 ? -12.055 8.669 -9.045 1.00 55.88 303 SER A C 1
ATOM 2426 O O . SER A 1 303 ? -11.565 7.988 -8.140 1.00 55.88 303 SER A O 1
ATOM 2428 N N . PRO A 1 304 ? -12.680 9.836 -8.795 1.00 49.91 304 PRO A N 1
ATOM 2429 C CA . PRO A 1 304 ? -12.938 10.352 -7.449 1.00 49.91 304 PRO A CA 1
ATOM 2430 C C . PRO A 1 304 ? -13.721 9.405 -6.532 1.00 49.91 304 PRO A C 1
ATOM 2432 O O . PRO A 1 304 ? -13.668 9.548 -5.313 1.00 49.91 304 PRO A O 1
ATOM 2435 N N . LEU A 1 305 ? -14.439 8.438 -7.111 1.00 47.41 305 LEU A N 1
ATOM 2436 C CA . LEU A 1 305 ? -15.244 7.447 -6.394 1.00 47.41 305 LEU A CA 1
ATOM 2437 C C . LEU A 1 305 ? -14.544 6.086 -6.237 1.00 47.41 305 LEU A C 1
ATOM 2439 O O . LEU A 1 305 ? -15.108 5.196 -5.608 1.00 47.41 305 LEU A O 1
ATOM 2443 N N . GLY A 1 306 ? -13.348 5.901 -6.808 1.00 53.50 306 GLY A N 1
ATOM 2444 C CA . GLY A 1 306 ? -12.610 4.638 -6.740 1.00 53.50 306 GLY A CA 1
ATOM 2445 C C . GLY A 1 306 ? -11.582 4.569 -5.608 1.00 53.50 306 GLY A C 1
ATOM 2446 O O . GLY A 1 306 ? -11.226 5.580 -4.987 1.00 53.50 306 GLY A O 1
ATOM 2447 N N . ALA A 1 307 ? -11.078 3.355 -5.358 1.00 62.16 307 ALA A N 1
ATOM 2448 C CA . ALA A 1 307 ? -10.094 3.091 -4.315 1.00 62.16 307 ALA A CA 1
ATOM 2449 C C . ALA A 1 307 ? -8.676 3.495 -4.778 1.00 62.16 307 ALA A C 1
ATOM 2451 O O . ALA A 1 307 ? -8.206 3.013 -5.815 1.00 62.16 307 ALA A O 1
ATOM 2452 N N . PRO A 1 308 ? -7.947 4.333 -4.014 1.00 56.09 308 PRO A N 1
ATOM 2453 C CA . PRO A 1 308 ? -6.622 4.828 -4.392 1.00 56.09 308 PRO A CA 1
ATOM 2454 C C . PRO A 1 308 ? -5.619 3.726 -4.775 1.00 56.09 308 PRO A C 1
ATOM 2456 O O . PRO A 1 308 ? -4.832 3.935 -5.692 1.00 56.09 308 PRO A O 1
ATOM 2459 N N . PHE A 1 309 ? -5.679 2.557 -4.128 1.00 64.94 309 PHE A N 1
ATOM 2460 C CA . PHE A 1 309 ? -4.775 1.417 -4.345 1.00 64.94 309 PHE A CA 1
ATOM 2461 C C . PHE A 1 309 ? -5.403 0.268 -5.148 1.00 64.94 309 PHE A C 1
ATOM 2463 O O . PHE A 1 309 ? -4.873 -0.840 -5.160 1.00 64.94 309 PHE A O 1
ATOM 2470 N N . PHE A 1 310 ? -6.508 0.520 -5.860 1.00 68.31 310 PHE A N 1
ATOM 2471 C CA . PHE A 1 310 ? -7.269 -0.526 -6.551 1.00 68.31 310 PHE A CA 1
ATOM 2472 C C . PHE A 1 310 ? -6.436 -1.358 -7.538 1.00 68.31 310 PHE A C 1
ATOM 2474 O O . PHE A 1 310 ? -6.689 -2.545 -7.699 1.00 68.31 310 PHE A O 1
ATOM 2481 N N . SER A 1 311 ? -5.419 -0.774 -8.184 1.00 70.00 311 SER A N 1
ATOM 2482 C CA . SER A 1 311 ? -4.545 -1.528 -9.094 1.00 70.00 311 SER A CA 1
ATOM 2483 C C . SER A 1 311 ? -3.728 -2.605 -8.385 1.00 70.00 311 SER A C 1
ATOM 2485 O O . SER A 1 311 ? -3.583 -3.689 -8.935 1.00 70.00 311 SER A O 1
ATOM 2487 N N . PHE A 1 312 ? -3.241 -2.339 -7.169 1.00 74.06 312 PHE A N 1
ATOM 2488 C CA . PHE A 1 312 ? -2.580 -3.365 -6.364 1.00 74.06 312 PHE A CA 1
ATOM 2489 C C . PHE A 1 312 ? -3.574 -4.462 -5.985 1.00 74.06 312 PHE A C 1
ATOM 2491 O O . PHE A 1 312 ? -3.295 -5.634 -6.201 1.00 74.06 312 PHE A O 1
ATOM 2498 N N . THR A 1 313 ? -4.767 -4.091 -5.514 1.00 73.88 313 THR A N 1
ATOM 2499 C CA . THR A 1 313 ? -5.814 -5.058 -5.162 1.00 73.88 313 THR A CA 1
ATOM 2500 C C . THR A 1 313 ? -6.229 -5.925 -6.360 1.00 73.88 313 THR A C 1
ATOM 2502 O O . THR A 1 313 ? -6.373 -7.134 -6.218 1.00 73.88 313 THR A O 1
ATOM 2505 N N . SER A 1 314 ? -6.390 -5.334 -7.547 1.00 74.31 314 SER A N 1
ATOM 2506 C CA . SER A 1 314 ? -6.722 -6.047 -8.789 1.00 74.31 314 SER A CA 1
ATOM 2507 C C . SER A 1 314 ? -5.643 -7.065 -9.164 1.00 74.31 314 SER A C 1
ATOM 2509 O O . SER A 1 314 ? -5.963 -8.204 -9.492 1.00 74.31 314 SER A O 1
ATOM 2511 N N . GLU A 1 315 ? -4.368 -6.678 -9.091 1.00 82.56 315 GLU A N 1
ATOM 2512 C CA . GLU A 1 315 ? -3.250 -7.586 -9.368 1.00 82.56 315 GLU A CA 1
ATOM 2513 C C . GLU A 1 315 ? -3.119 -8.669 -8.296 1.00 82.56 315 GLU A C 1
ATOM 2515 O O . GLU A 1 315 ? -2.923 -9.836 -8.618 1.00 82.56 315 GLU A O 1
ATOM 2520 N N . ALA A 1 316 ? -3.314 -8.321 -7.026 1.00 81.56 316 ALA A N 1
ATOM 2521 C CA . ALA A 1 316 ? -3.335 -9.283 -5.935 1.00 81.56 316 ALA A CA 1
ATOM 2522 C C . ALA A 1 316 ? -4.468 -10.311 -6.095 1.00 81.56 316 ALA A C 1
ATOM 2524 O O . ALA A 1 316 ? -4.247 -11.494 -5.848 1.00 81.56 316 ALA A O 1
ATOM 2525 N N . MET A 1 317 ? -5.654 -9.894 -6.562 1.00 80.12 317 MET A N 1
ATOM 2526 C CA . MET A 1 317 ? -6.757 -10.801 -6.910 1.00 80.12 317 MET A CA 1
ATOM 2527 C C . MET A 1 317 ? -6.387 -11.730 -8.066 1.00 80.12 317 MET A C 1
ATOM 2529 O O . MET A 1 317 ? -6.631 -12.932 -7.973 1.00 80.12 317 MET A O 1
ATOM 2533 N N . ARG A 1 318 ? -5.779 -11.192 -9.132 1.00 85.69 318 ARG A N 1
ATOM 2534 C CA . ARG A 1 318 ? -5.290 -11.985 -10.267 1.00 85.69 318 ARG A CA 1
ATOM 2535 C C . ARG A 1 318 ? -4.298 -13.042 -9.786 1.00 85.69 318 ARG A C 1
ATOM 2537 O O . ARG A 1 318 ? -4.514 -14.227 -10.009 1.00 85.69 318 ARG A O 1
ATOM 2544 N N . ILE A 1 319 ? -3.267 -12.622 -9.056 1.00 88.44 319 ILE A N 1
ATOM 2545 C CA . ILE A 1 319 ? -2.227 -13.505 -8.519 1.00 88.44 319 ILE A CA 1
ATOM 2546 C C . ILE A 1 319 ? -2.823 -14.541 -7.561 1.00 88.44 319 ILE A C 1
ATOM 2548 O O . ILE A 1 319 ? -2.467 -15.710 -7.650 1.00 88.44 319 ILE A O 1
ATOM 2552 N N . ALA A 1 320 ? -3.749 -14.160 -6.676 1.00 83.12 320 ALA A N 1
ATOM 2553 C CA . ALA A 1 320 ? -4.424 -15.098 -5.776 1.00 83.12 320 ALA A CA 1
ATOM 2554 C C . ALA A 1 320 ? -5.252 -16.142 -6.545 1.00 83.12 320 ALA A C 1
ATOM 2556 O O . ALA A 1 320 ? -5.222 -17.321 -6.198 1.00 83.12 320 ALA A O 1
ATOM 2557 N N . GLY A 1 321 ? -5.957 -15.728 -7.603 1.00 82.44 321 GLY A N 1
ATOM 2558 C CA . GLY A 1 321 ? -6.715 -16.626 -8.475 1.00 82.44 321 GLY A CA 1
ATOM 2559 C C . GLY A 1 321 ? -5.819 -17.623 -9.212 1.00 82.44 321 GLY A C 1
ATOM 2560 O O . GLY A 1 321 ? -6.100 -18.821 -9.206 1.00 82.44 321 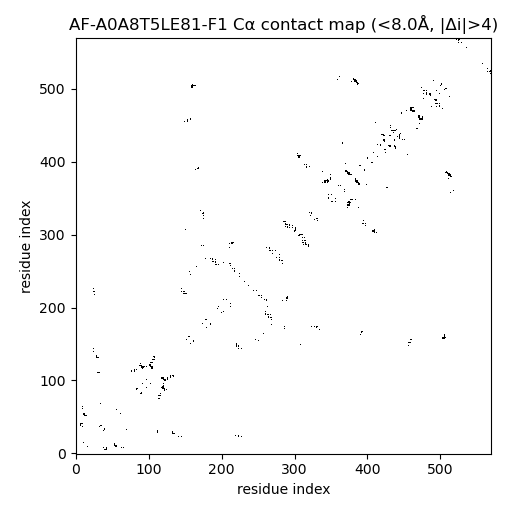GLY A O 1
ATOM 2561 N N . GLU A 1 322 ? -4.708 -17.149 -9.779 1.00 86.12 322 GLU A N 1
ATOM 2562 C CA . GLU A 1 322 ? -3.682 -18.002 -10.396 1.00 86.12 322 GLU A CA 1
ATOM 2563 C C . GLU A 1 322 ? -3.040 -18.943 -9.364 1.00 86.12 322 GLU A C 1
ATOM 2565 O O . GLU A 1 322 ? -2.872 -20.136 -9.615 1.00 86.12 322 GLU A O 1
ATOM 2570 N N . ALA A 1 323 ? -2.734 -18.442 -8.163 1.00 87.62 323 ALA A N 1
ATOM 2571 C CA . ALA A 1 323 ? -2.127 -19.216 -7.082 1.00 87.62 323 ALA A CA 1
ATOM 2572 C C . ALA A 1 323 ? -3.043 -20.350 -6.610 1.00 87.62 323 ALA A C 1
ATOM 2574 O O . ALA A 1 323 ? -2.576 -21.470 -6.416 1.00 87.62 323 ALA A O 1
ATOM 2575 N N . ALA A 1 324 ? -4.342 -20.081 -6.463 1.00 83.31 324 ALA A N 1
ATOM 2576 C CA . ALA A 1 324 ? -5.325 -21.087 -6.079 1.00 83.31 324 ALA A CA 1
ATOM 2577 C C . ALA A 1 324 ? -5.456 -22.212 -7.121 1.00 83.31 324 ALA A C 1
ATOM 2579 O O . ALA A 1 324 ? -5.691 -23.357 -6.742 1.00 83.31 324 ALA A O 1
ATOM 2580 N N . ARG A 1 325 ? -5.284 -21.899 -8.412 1.00 86.12 325 ARG A N 1
ATOM 2581 C CA . ARG A 1 325 ? -5.395 -22.868 -9.514 1.00 86.12 325 ARG A CA 1
ATOM 2582 C C . ARG A 1 325 ? -4.112 -23.661 -9.739 1.00 86.12 325 ARG A C 1
ATOM 2584 O O . ARG A 1 325 ? -4.159 -24.880 -9.830 1.00 86.12 325 ARG A O 1
ATOM 2591 N N . GLU A 1 326 ? -2.971 -22.983 -9.824 1.00 92.00 326 GLU A N 1
ATOM 2592 C CA . GLU A 1 326 ? -1.718 -23.602 -10.279 1.00 92.00 326 GLU A CA 1
ATOM 2593 C C . GLU A 1 326 ? -0.746 -23.937 -9.156 1.00 92.00 326 GLU A C 1
ATOM 2595 O O . GLU A 1 326 ? 0.114 -24.804 -9.306 1.00 92.00 326 GLU A O 1
ATOM 2600 N N . LYS A 1 327 ? -0.841 -23.233 -8.024 1.00 91.06 327 LYS A N 1
ATOM 2601 C CA . LYS A 1 327 ? 0.077 -23.398 -6.890 1.00 91.06 327 LYS A CA 1
ATOM 2602 C C . LYS A 1 327 ? -0.674 -23.530 -5.560 1.00 91.06 327 LYS A C 1
ATOM 2604 O O . LYS A 1 327 ? -0.285 -22.869 -4.590 1.00 91.06 327 LYS A O 1
ATOM 2609 N N . PRO A 1 328 ? -1.698 -24.406 -5.460 1.00 87.06 328 PRO A N 1
ATOM 2610 C CA . PRO A 1 328 ? -2.592 -24.460 -4.304 1.00 87.06 328 PRO A CA 1
ATOM 2611 C C . PRO A 1 328 ? -1.851 -24.724 -2.991 1.00 87.06 328 PRO A C 1
ATOM 2613 O O . PRO A 1 328 ? -2.179 -24.112 -1.983 1.00 87.06 328 PRO A O 1
ATOM 2616 N N . LEU A 1 329 ? -0.799 -25.551 -2.991 1.00 86.31 329 LEU A N 1
ATOM 2617 C CA . LEU A 1 329 ? -0.007 -25.826 -1.784 1.00 86.31 329 LEU A CA 1
ATOM 2618 C C . LEU A 1 329 ? 0.801 -24.608 -1.312 1.00 86.31 329 LEU A C 1
ATOM 2620 O O . LEU A 1 329 ? 0.823 -24.298 -0.119 1.00 86.31 329 LEU A O 1
ATOM 2624 N N . LYS A 1 330 ? 1.444 -23.883 -2.239 1.00 88.69 330 LYS A N 1
ATOM 2625 C CA . LYS A 1 330 ? 2.176 -22.653 -1.902 1.00 88.69 330 LYS A CA 1
ATOM 2626 C C . LYS A 1 330 ? 1.220 -21.559 -1.439 1.00 88.69 330 LYS A C 1
ATOM 2628 O O . LYS A 1 330 ? 1.526 -20.852 -0.485 1.00 88.69 330 LYS A O 1
ATOM 2633 N N . PHE A 1 331 ? 0.052 -21.451 -2.067 1.00 87.75 331 PHE A N 1
ATOM 2634 C CA . PHE A 1 331 ? -0.975 -20.503 -1.656 1.00 87.75 331 PHE A CA 1
ATOM 2635 C C . PHE A 1 331 ? -1.556 -20.846 -0.278 1.00 87.75 331 PHE A C 1
ATOM 2637 O O . PHE A 1 331 ? -1.609 -19.986 0.601 1.00 87.75 331 PHE A O 1
ATOM 2644 N N . ALA A 1 332 ? -1.895 -22.118 -0.049 1.00 84.38 332 ALA A N 1
ATOM 2645 C CA . ALA A 1 332 ? -2.399 -22.610 1.226 1.00 84.38 332 ALA A CA 1
ATOM 2646 C C . ALA A 1 332 ? -1.412 -22.341 2.365 1.00 84.38 332 ALA A C 1
ATOM 2648 O O . ALA A 1 332 ? -1.837 -21.857 3.406 1.00 84.38 332 ALA A O 1
ATOM 2649 N N . LYS A 1 333 ? -0.103 -22.549 2.159 1.00 87.62 333 LYS A N 1
ATOM 2650 C CA . LYS A 1 333 ? 0.945 -22.195 3.135 1.00 87.62 333 LYS A CA 1
ATOM 2651 C C . LYS A 1 333 ? 0.810 -20.752 3.637 1.00 87.62 333 LYS A C 1
ATOM 2653 O O . LYS A 1 333 ? 0.891 -20.501 4.836 1.00 87.62 333 LYS A O 1
ATOM 2658 N N . TRP A 1 334 ? 0.594 -19.798 2.734 1.00 85.50 334 TRP A N 1
ATOM 2659 C CA . TRP A 1 334 ? 0.475 -18.381 3.088 1.00 85.50 334 TRP A CA 1
ATOM 2660 C C . TRP A 1 334 ? -0.855 -18.025 3.768 1.00 85.50 334 TRP A C 1
ATOM 2662 O O . TRP A 1 334 ? -0.910 -17.071 4.546 1.00 85.50 334 TRP A O 1
ATOM 2672 N N . ILE A 1 335 ? -1.914 -18.796 3.514 1.00 83.38 335 ILE A N 1
ATOM 2673 C CA . ILE A 1 335 ? -3.208 -18.676 4.203 1.00 83.38 335 ILE A CA 1
ATOM 2674 C C . ILE A 1 335 ? -3.150 -19.296 5.603 1.00 83.38 335 ILE A C 1
ATOM 2676 O O . ILE A 1 335 ? -3.699 -18.744 6.556 1.00 83.38 335 ILE A O 1
ATOM 2680 N N . THR A 1 336 ? -2.483 -20.440 5.748 1.00 83.69 336 THR A N 1
ATOM 2681 C CA . THR A 1 336 ? -2.437 -21.190 7.006 1.00 83.69 336 THR A CA 1
ATOM 2682 C C . THR A 1 336 ? -1.419 -20.631 7.987 1.00 83.69 336 THR A C 1
ATOM 2684 O O . THR A 1 336 ? -1.632 -20.749 9.190 1.00 83.69 336 THR A O 1
ATOM 2687 N N . LEU A 1 337 ? -0.354 -19.970 7.523 1.00 85.75 337 LEU A N 1
ATOM 2688 C CA . LEU A 1 337 ? 0.677 -19.408 8.397 1.00 85.75 337 LEU A CA 1
ATOM 2689 C C . LEU A 1 337 ? 0.108 -18.464 9.486 1.00 85.75 337 LEU A C 1
ATOM 2691 O O . LEU A 1 337 ? 0.412 -18.688 10.659 1.00 85.75 337 LEU A O 1
ATOM 2695 N N . PRO A 1 338 ? -0.765 -17.479 9.183 1.00 86.12 338 PRO A N 1
ATOM 2696 C CA . PRO A 1 338 ? -1.449 -16.693 10.213 1.00 86.12 338 PRO A CA 1
ATOM 2697 C C . PRO A 1 338 ? -2.262 -17.536 11.205 1.00 86.12 338 PRO A C 1
ATOM 2699 O O . PRO A 1 338 ? -2.261 -17.245 12.400 1.00 86.12 338 PRO A O 1
ATOM 2702 N N . LEU A 1 339 ? -2.938 -18.587 10.731 1.00 85.75 339 LEU A N 1
ATOM 2703 C CA . LEU A 1 339 ? -3.739 -19.475 11.581 1.00 85.75 339 LEU A CA 1
ATOM 2704 C C . LEU A 1 339 ? -2.848 -20.256 12.553 1.00 85.75 339 LEU A C 1
ATOM 2706 O O . LEU A 1 339 ? -3.166 -20.339 13.737 1.00 85.75 339 LEU A O 1
ATOM 2710 N N . ILE A 1 340 ? -1.707 -20.756 12.070 1.00 83.75 340 ILE A N 1
ATOM 2711 C CA . ILE A 1 340 ? -0.697 -21.444 12.881 1.00 83.75 340 ILE A CA 1
ATOM 2712 C C . ILE A 1 340 ? -0.133 -20.495 13.942 1.00 83.75 340 ILE A C 1
ATOM 2714 O O . ILE A 1 340 ? -0.092 -20.851 15.117 1.00 83.75 340 ILE A O 1
ATOM 2718 N N . ILE A 1 341 ? 0.255 -19.274 13.554 1.00 87.81 341 ILE A N 1
ATOM 2719 C CA . ILE A 1 341 ? 0.761 -18.261 14.493 1.00 87.81 341 ILE A CA 1
ATOM 2720 C C . ILE A 1 341 ? -0.285 -17.967 15.573 1.00 87.81 341 ILE A C 1
ATOM 2722 O O . ILE A 1 341 ? 0.046 -17.965 16.758 1.00 87.81 341 ILE A O 1
ATOM 2726 N N . ASN A 1 342 ? -1.546 -17.771 15.176 1.00 90.00 342 ASN A N 1
ATOM 2727 C CA . ASN A 1 342 ? -2.644 -17.506 16.100 1.00 90.00 342 ASN A CA 1
ATOM 2728 C C . ASN A 1 342 ? -2.870 -18.668 17.077 1.00 90.00 342 ASN A C 1
ATOM 2730 O O . ASN A 1 342 ? -3.060 -18.441 18.268 1.00 90.00 342 ASN A O 1
ATOM 2734 N N . GLU A 1 343 ? -2.833 -19.908 16.592 1.00 88.06 343 GLU A N 1
ATOM 2735 C CA . GLU A 1 343 ? -3.009 -21.104 17.417 1.00 88.06 343 GLU A CA 1
ATOM 2736 C C . GLU A 1 343 ? -1.863 -21.282 18.421 1.00 88.06 343 GLU A C 1
ATOM 2738 O O . GLU A 1 343 ? -2.109 -21.498 19.608 1.00 88.06 343 GLU A O 1
ATOM 2743 N N . ILE A 1 344 ? -0.612 -21.112 17.980 1.00 89.88 344 ILE A N 1
ATOM 2744 C CA . ILE A 1 344 ? 0.561 -21.124 18.866 1.00 89.88 344 ILE A CA 1
ATOM 2745 C C . ILE A 1 344 ? 0.431 -20.030 19.930 1.00 89.88 344 ILE A C 1
ATOM 2747 O O . ILE A 1 344 ? 0.666 -20.292 21.110 1.00 89.88 344 ILE A O 1
ATOM 2751 N N . GLY A 1 345 ? 0.030 -18.820 19.528 1.00 91.62 345 GLY A N 1
ATOM 2752 C CA . GLY A 1 345 ? -0.192 -17.699 20.433 1.00 91.62 345 GLY A CA 1
ATOM 2753 C C . GLY A 1 345 ? -1.236 -18.010 21.501 1.00 91.62 345 GLY A C 1
ATOM 2754 O O . GLY A 1 345 ? -0.922 -17.917 22.687 1.00 91.62 345 GLY A O 1
ATOM 2755 N N . LYS A 1 346 ? -2.436 -18.451 21.096 1.00 92.88 346 LYS A N 1
ATOM 2756 C CA . LYS A 1 346 ? -3.528 -18.852 22.004 1.00 92.88 346 LYS A CA 1
ATOM 2757 C C . LYS A 1 346 ? -3.073 -19.904 23.017 1.00 92.88 346 LYS A C 1
ATOM 2759 O O . LYS A 1 346 ? -3.242 -19.703 24.219 1.00 92.88 346 LYS A O 1
ATOM 2764 N N . ARG A 1 347 ? -2.425 -20.982 22.550 1.00 92.44 347 ARG A N 1
ATOM 2765 C CA . ARG A 1 347 ? -1.917 -22.058 23.420 1.00 92.44 347 ARG A CA 1
ATOM 2766 C C . ARG A 1 347 ? -0.886 -21.548 24.420 1.00 92.44 347 ARG A C 1
ATOM 2768 O O . ARG A 1 347 ? -0.954 -21.899 25.592 1.00 92.44 347 ARG A O 1
ATOM 2775 N N . LYS A 1 348 ? 0.051 -20.700 23.983 1.00 93.81 348 LYS A N 1
ATOM 2776 C CA . LYS A 1 348 ? 1.107 -20.154 24.850 1.00 93.81 348 LYS A CA 1
ATOM 2777 C C . LYS A 1 348 ? 0.575 -19.222 25.934 1.00 93.81 348 LYS A C 1
ATOM 2779 O O . LYS A 1 348 ? 1.142 -19.211 27.021 1.00 93.81 348 LYS A O 1
ATOM 2784 N N . ILE A 1 349 ? -0.496 -18.476 25.666 1.00 92.25 349 ILE A N 1
ATOM 2785 C CA . ILE A 1 349 ? -1.123 -17.608 26.674 1.00 92.25 349 ILE A CA 1
ATOM 2786 C C . ILE A 1 349 ? -2.223 -18.313 27.486 1.00 92.25 349 ILE A C 1
ATOM 2788 O O . ILE A 1 349 ? -2.827 -17.674 28.342 1.00 92.25 349 ILE A O 1
ATOM 2792 N N . GLY A 1 350 ? -2.505 -19.596 27.225 1.00 91.62 350 GLY A N 1
ATOM 2793 C CA . GLY A 1 350 ? -3.541 -20.365 27.925 1.00 91.62 350 GLY A CA 1
ATOM 2794 C C . GLY A 1 350 ? -4.982 -19.953 27.588 1.00 91.62 350 GLY A C 1
ATOM 2795 O O . GLY A 1 350 ? -5.872 -20.091 28.429 1.00 91.62 350 GLY A O 1
ATOM 2796 N N . MET A 1 351 ? -5.210 -19.411 26.387 1.00 92.38 351 MET A N 1
ATOM 2797 C CA . MET A 1 351 ? -6.531 -19.007 25.895 1.00 92.38 351 MET A CA 1
ATOM 2798 C C . MET A 1 351 ? -7.153 -20.138 25.072 1.00 92.38 351 MET A C 1
ATOM 2800 O O . MET A 1 351 ? -6.561 -20.580 24.085 1.00 92.38 351 MET A O 1
ATOM 2804 N N . ASN A 1 352 ? -8.344 -20.592 25.465 1.00 91.88 352 ASN A N 1
ATOM 2805 C CA . ASN A 1 352 ? -9.090 -21.602 24.713 1.00 91.88 352 ASN A CA 1
ATOM 2806 C C . ASN A 1 352 ? -9.915 -20.968 23.569 1.00 91.88 352 ASN A C 1
ATOM 2808 O O . ASN A 1 352 ? -9.930 -19.747 23.386 1.00 91.88 352 ASN A O 1
ATOM 2812 N N . GLU A 1 353 ? -10.584 -21.796 22.761 1.00 90.25 353 GLU A N 1
ATOM 2813 C CA . GLU A 1 353 ? -11.328 -21.304 21.594 1.00 90.25 353 GLU A CA 1
ATOM 2814 C C . GLU A 1 353 ? -12.556 -20.465 21.978 1.00 90.25 353 GLU A C 1
ATOM 2816 O O . GLU A 1 353 ? -12.800 -19.426 21.371 1.00 90.25 353 GLU A O 1
ATOM 2821 N N . GLU A 1 354 ? -13.298 -20.856 23.014 1.00 90.19 354 GLU A N 1
ATOM 2822 C CA . GLU A 1 354 ? -14.484 -20.122 23.476 1.00 90.19 354 GLU A CA 1
ATOM 2823 C C . GLU A 1 354 ? -14.123 -18.717 23.978 1.00 90.19 354 GLU A C 1
ATOM 2825 O O . GLU A 1 354 ? -14.758 -17.721 23.617 1.00 90.19 354 GLU A O 1
ATOM 2830 N N . GLU A 1 355 ? -13.044 -18.620 24.753 1.00 89.94 355 GLU A N 1
ATOM 2831 C CA . GLU A 1 355 ? -12.487 -17.368 25.257 1.00 89.94 355 GLU A CA 1
ATOM 2832 C C . GLU A 1 355 ? -11.990 -16.484 24.118 1.00 89.94 355 GLU A C 1
ATOM 2834 O O . GLU A 1 355 ? -12.263 -15.281 24.105 1.00 89.94 355 GLU A O 1
ATOM 2839 N N . TYR A 1 356 ? -11.319 -17.073 23.126 1.00 89.31 356 TYR A N 1
ATOM 2840 C CA . TYR A 1 356 ? -10.874 -16.355 21.938 1.00 89.31 356 TYR A CA 1
ATOM 2841 C C . TYR A 1 356 ? -12.053 -15.806 21.126 1.00 89.31 356 TYR A C 1
ATOM 2843 O O . TYR A 1 356 ? -12.032 -14.642 20.716 1.00 89.31 356 TYR A O 1
ATOM 2851 N N . GLN A 1 357 ? -13.118 -16.587 20.930 1.00 88.75 357 GLN A N 1
ATOM 2852 C CA . GLN A 1 357 ? -14.315 -16.119 20.227 1.00 88.75 357 GLN A CA 1
ATOM 2853 C C . GLN A 1 357 ? -15.044 -15.021 21.009 1.00 88.75 357 GLN A C 1
ATOM 2855 O O . GLN A 1 357 ? -15.466 -14.022 20.419 1.00 88.75 357 GLN A O 1
ATOM 2860 N N . SER A 1 358 ? -15.144 -15.148 22.335 1.00 86.19 358 SER A N 1
ATOM 2861 C CA . SER A 1 358 ? -15.682 -14.096 23.207 1.00 86.19 358 SER A CA 1
ATOM 2862 C C . SER A 1 358 ? -14.859 -12.809 23.105 1.00 86.19 358 SER A C 1
ATOM 2864 O O . SER A 1 358 ? -15.413 -11.725 22.905 1.00 86.19 358 SER A O 1
ATOM 2866 N N . PHE A 1 359 ? -13.531 -12.929 23.129 1.00 86.69 359 PHE A N 1
ATOM 2867 C CA . PHE A 1 359 ? -12.611 -11.818 22.917 1.00 86.69 359 PHE A CA 1
ATOM 2868 C C . PHE A 1 359 ? -12.825 -11.153 21.547 1.00 86.69 359 PHE A C 1
ATOM 2870 O O . PHE A 1 359 ? -13.026 -9.939 21.481 1.00 86.69 359 PHE A O 1
ATOM 2877 N N . LYS A 1 360 ? -12.889 -11.923 20.449 1.00 85.56 360 LYS A N 1
ATOM 2878 C CA . LYS A 1 360 ? -13.134 -11.383 19.097 1.00 85.56 360 LYS A CA 1
ATOM 2879 C C . LYS A 1 360 ? -14.476 -10.668 18.964 1.00 85.56 360 LYS A C 1
ATOM 2881 O O . LYS A 1 360 ? -14.557 -9.654 18.268 1.00 85.56 360 LYS A O 1
ATOM 2886 N N . LYS A 1 361 ? -15.531 -11.164 19.617 1.00 84.25 361 LYS A N 1
ATOM 2887 C CA . LYS A 1 361 ? -16.850 -10.506 19.634 1.00 84.25 361 LYS A CA 1
ATOM 2888 C C . LYS A 1 361 ? -16.804 -9.149 20.331 1.00 84.25 361 LYS A C 1
ATOM 2890 O O . LYS A 1 361 ? -17.515 -8.239 19.926 1.00 84.25 361 LYS A O 1
ATOM 2895 N N . GLN A 1 362 ? -15.944 -8.976 21.326 1.00 82.75 362 GLN A N 1
ATOM 2896 C CA . GLN A 1 362 ? -15.808 -7.703 22.035 1.00 82.75 362 GLN A CA 1
ATOM 2897 C C . GLN A 1 362 ? -14.928 -6.694 21.279 1.00 82.75 362 GLN A C 1
ATOM 2899 O O . GLN A 1 362 ? -14.963 -5.498 21.574 1.00 82.75 362 GLN A O 1
ATOM 2904 N N . LEU A 1 363 ? -14.161 -7.143 20.276 1.00 82.31 363 LEU A N 1
ATOM 2905 C CA . LEU A 1 363 ? -13.355 -6.251 19.447 1.00 82.31 363 LEU A CA 1
ATOM 2906 C C . LEU A 1 363 ? -14.233 -5.288 18.625 1.00 82.31 363 LEU A C 1
ATOM 2908 O O . LEU A 1 363 ? -15.302 -5.683 18.135 1.00 82.31 363 LEU A O 1
ATOM 2912 N N . PRO A 1 364 ? -13.754 -4.047 18.398 1.00 72.31 364 PRO A N 1
ATOM 2913 C CA . PRO A 1 364 ? -14.352 -3.130 17.436 1.00 72.31 364 PRO A CA 1
A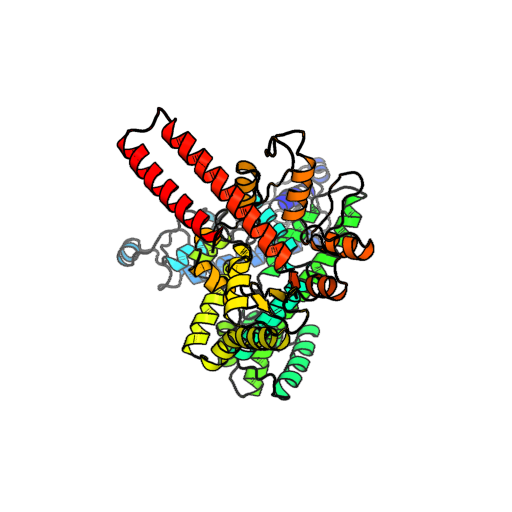TOM 2914 C C . PRO A 1 364 ? -14.515 -3.769 16.053 1.00 72.31 364 PRO A C 1
ATOM 2916 O O . PRO A 1 364 ? -13.678 -4.573 15.636 1.00 72.31 364 PRO A O 1
ATOM 2919 N N . PHE A 1 365 ? -15.547 -3.357 15.310 1.00 68.12 365 PHE A N 1
ATOM 2920 C CA . PHE A 1 365 ? -15.896 -3.907 13.991 1.00 68.12 365 PHE A CA 1
ATOM 2921 C C . PHE A 1 365 ? -14.699 -4.012 13.031 1.00 68.12 365 PHE A C 1
ATOM 2923 O O . PHE A 1 365 ? -14.457 -5.068 12.447 1.00 68.12 365 PHE A O 1
ATOM 2930 N N . TYR A 1 366 ? -13.899 -2.947 12.923 1.00 63.53 366 TYR A N 1
ATOM 2931 C CA . TYR A 1 366 ? -12.733 -2.910 12.035 1.00 63.53 366 TYR A CA 1
ATOM 2932 C C . TYR A 1 366 ? -11.631 -3.909 12.429 1.00 63.53 366 TYR A C 1
ATOM 2934 O O . TYR A 1 366 ? -10.900 -4.371 11.560 1.00 63.53 366 TYR A O 1
ATOM 2942 N N . LYS A 1 367 ? -11.522 -4.284 13.714 1.00 74.81 367 LYS A N 1
ATOM 2943 C CA . LYS A 1 367 ? -10.586 -5.322 14.177 1.00 74.81 367 LYS A CA 1
ATOM 2944 C C . LYS A 1 367 ? -11.166 -6.722 14.022 1.00 74.81 367 LYS A C 1
ATOM 2946 O O . LYS A 1 367 ? -10.461 -7.642 13.630 1.00 74.81 367 LYS A O 1
ATOM 2951 N N . ARG A 1 368 ? -12.462 -6.889 14.295 1.00 75.56 368 ARG A N 1
ATOM 2952 C CA . ARG A 1 368 ? -13.145 -8.186 14.182 1.00 75.56 368 ARG A CA 1
ATOM 2953 C C . ARG A 1 368 ? -13.057 -8.764 12.767 1.00 75.56 368 ARG A C 1
ATOM 2955 O O . ARG A 1 368 ? -12.899 -9.973 12.619 1.00 75.56 368 ARG A O 1
ATOM 2962 N N . ASN A 1 369 ? -13.141 -7.894 11.761 1.00 69.69 369 ASN A N 1
ATOM 2963 C CA . ASN A 1 369 ? -13.164 -8.282 10.351 1.00 69.69 369 ASN A CA 1
ATOM 2964 C C . ASN A 1 369 ? -11.781 -8.340 9.686 1.00 69.69 369 ASN A C 1
ATOM 2966 O O . ASN A 1 369 ? -11.683 -8.877 8.585 1.00 69.69 369 ASN A O 1
ATOM 2970 N N . GLY A 1 370 ? -10.739 -7.816 10.337 1.00 72.94 370 GLY A N 1
ATOM 2971 C CA . GLY A 1 370 ? -9.365 -7.880 9.839 1.00 72.94 370 GLY A CA 1
ATOM 2972 C C . GLY A 1 370 ? -8.639 -9.164 10.251 1.00 72.94 370 GLY A C 1
ATOM 2973 O O . GLY A 1 370 ? -9.066 -9.883 11.162 1.00 72.94 370 GLY A O 1
ATOM 2974 N N . LEU A 1 371 ? -7.495 -9.429 9.621 1.00 80.81 371 LEU A N 1
ATOM 2975 C CA . LEU A 1 371 ? -6.646 -10.578 9.929 1.00 80.81 371 LEU A CA 1
ATOM 2976 C C . LEU A 1 371 ? -5.756 -10.271 11.140 1.00 80.81 371 LEU A C 1
ATOM 2978 O O . LEU A 1 371 ? -4.658 -9.734 11.002 1.00 80.81 371 LEU A O 1
ATOM 2982 N N . HIS A 1 372 ? -6.238 -10.625 12.330 1.00 86.81 372 HIS A N 1
ATOM 2983 C CA . HIS A 1 372 ? -5.516 -10.440 13.590 1.00 86.81 372 HIS A CA 1
ATOM 2984 C C . HIS A 1 372 ? -5.128 -11.787 14.184 1.00 86.81 372 HIS A C 1
ATOM 2986 O O . HIS A 1 372 ? -5.978 -12.666 14.346 1.00 86.81 372 HIS A O 1
ATOM 2992 N N . VAL A 1 373 ? -3.854 -11.924 14.544 1.00 89.38 373 VAL A N 1
ATOM 2993 C CA . VAL A 1 373 ? -3.319 -13.134 15.175 1.00 89.38 373 VAL A CA 1
ATOM 2994 C C . VAL A 1 373 ? -2.867 -12.829 16.594 1.00 89.38 373 VAL A C 1
ATOM 2996 O O . VAL A 1 373 ? -2.271 -11.785 16.849 1.00 89.38 373 VAL A O 1
ATOM 2999 N N . ILE A 1 374 ? -3.151 -13.728 17.528 1.00 90.38 374 ILE A N 1
ATOM 3000 C CA . ILE A 1 374 ? -2.600 -13.668 18.881 1.00 90.38 374 ILE A CA 1
ATOM 3001 C C . ILE A 1 374 ? -1.130 -14.066 18.805 1.00 90.38 374 ILE A C 1
ATOM 3003 O O . ILE A 1 374 ? -0.790 -15.104 18.243 1.00 90.38 374 ILE A O 1
ATOM 3007 N N . LEU A 1 375 ? -0.253 -13.235 19.358 1.00 90.12 375 LEU A N 1
ATOM 3008 C CA . LEU A 1 375 ? 1.163 -13.551 19.476 1.00 90.12 375 LEU A CA 1
ATOM 3009 C C . LEU A 1 375 ? 1.438 -14.302 20.787 1.00 90.12 375 LEU A C 1
ATOM 3011 O O . LEU A 1 375 ? 0.739 -14.075 21.775 1.00 90.12 375 LEU A O 1
ATOM 3015 N N . PRO A 1 376 ? 2.499 -15.128 20.853 1.00 88.38 376 PRO A N 1
ATOM 3016 C CA . PRO A 1 376 ? 2.923 -15.809 22.080 1.00 88.38 376 PRO A CA 1
ATOM 3017 C C . PRO A 1 376 ? 3.626 -14.850 23.064 1.00 88.38 376 PRO A C 1
ATOM 3019 O O . PRO A 1 376 ? 4.612 -15.207 23.701 1.00 88.38 376 PRO A O 1
ATOM 3022 N N . ILE A 1 377 ? 3.150 -13.606 23.147 1.00 81.62 377 ILE A N 1
ATOM 3023 C CA . ILE A 1 377 ? 3.641 -12.551 24.033 1.00 81.62 377 ILE A CA 1
ATOM 3024 C C . ILE A 1 377 ? 2.441 -11.863 24.700 1.00 81.62 377 ILE A C 1
ATOM 3026 O O . ILE A 1 377 ? 1.444 -11.539 24.053 1.00 81.62 377 ILE A O 1
ATOM 3030 N N . GLY A 1 378 ? 2.539 -11.609 26.003 1.00 83.44 378 GLY A N 1
ATOM 3031 C CA . GLY A 1 378 ? 1.430 -11.107 26.822 1.00 83.44 378 GLY A CA 1
ATOM 3032 C C . GLY A 1 378 ? 0.843 -12.192 27.722 1.00 83.44 378 GLY A C 1
ATOM 3033 O O . GLY A 1 378 ? 1.514 -13.173 28.029 1.00 83.44 378 GLY A O 1
ATOM 3034 N N . SER A 1 379 ? -0.394 -11.993 28.167 1.00 87.75 379 SER A N 1
ATOM 3035 C CA . SER A 1 379 ? -1.102 -12.931 29.044 1.00 87.75 379 SER A CA 1
ATOM 3036 C C . SER A 1 379 ? -2.528 -13.164 28.559 1.00 87.75 379 SER A C 1
ATOM 3038 O O . SER A 1 379 ? -3.023 -12.438 27.697 1.00 87.75 379 SER A O 1
ATOM 3040 N N . LYS A 1 380 ? -3.204 -14.153 29.145 1.00 88.25 380 LYS A N 1
ATOM 3041 C CA . LYS A 1 380 ? -4.617 -14.435 28.884 1.00 88.25 380 LYS A CA 1
ATOM 3042 C C . LYS A 1 380 ? -5.515 -13.209 29.060 1.00 88.25 380 LYS A C 1
ATOM 3044 O O . LYS A 1 380 ? -6.346 -12.948 28.202 1.00 88.25 380 LYS A O 1
ATOM 3049 N N . ASP A 1 381 ? -5.307 -12.432 30.123 1.00 86.19 381 ASP A N 1
ATOM 3050 C CA . ASP A 1 381 ? -6.110 -11.236 30.429 1.00 86.19 381 ASP A CA 1
ATOM 3051 C C . ASP A 1 381 ? -5.715 -10.007 29.602 1.00 86.19 381 ASP A C 1
ATOM 3053 O O . ASP A 1 381 ? -6.493 -9.057 29.468 1.00 86.19 381 ASP A O 1
ATOM 3057 N N . LYS A 1 382 ? -4.490 -10.010 29.065 1.00 87.94 382 LYS A N 1
ATOM 3058 C CA . LYS A 1 382 ? -3.917 -8.940 28.241 1.00 87.94 382 LYS A CA 1
ATOM 3059 C C . LYS A 1 382 ? -3.257 -9.532 26.988 1.00 87.94 382 LYS A C 1
ATOM 3061 O O . LYS A 1 382 ? -2.025 -9.472 26.861 1.00 87.94 382 LYS A O 1
ATOM 3066 N N . PRO A 1 383 ? -4.045 -10.122 26.071 1.00 88.56 383 PRO A N 1
ATOM 3067 C CA . PRO A 1 383 ? -3.519 -10.698 24.844 1.00 88.56 383 PRO A CA 1
ATOM 3068 C C . PRO A 1 383 ? -2.864 -9.622 23.976 1.00 88.56 383 PRO A C 1
ATOM 3070 O O . PRO A 1 383 ? -3.358 -8.494 23.873 1.00 88.56 383 PRO A O 1
ATOM 3073 N N . THR A 1 384 ? -1.760 -9.983 23.318 1.00 88.56 384 THR A N 1
ATOM 3074 C CA . THR A 1 384 ? -1.142 -9.144 22.284 1.00 88.56 384 THR A CA 1
ATOM 3075 C C . THR A 1 384 ? -1.547 -9.657 20.913 1.00 88.56 384 THR A C 1
ATOM 3077 O O . THR A 1 384 ? -1.226 -10.787 20.547 1.00 88.56 384 THR A O 1
ATOM 3080 N N . MET A 1 385 ? -2.232 -8.819 20.143 1.00 88.19 385 MET A N 1
ATOM 3081 C CA . MET A 1 385 ? -2.595 -9.106 18.758 1.00 88.19 385 MET A CA 1
ATOM 3082 C C . MET A 1 385 ? -1.578 -8.494 17.803 1.00 88.19 385 MET A C 1
ATOM 3084 O O . MET A 1 385 ? -1.110 -7.384 18.044 1.00 88.19 385 MET A O 1
ATOM 3088 N N . LEU A 1 386 ? -1.302 -9.175 16.696 1.00 87.56 386 LEU A N 1
ATOM 3089 C CA . LEU A 1 386 ? -0.631 -8.640 15.518 1.00 87.56 386 LEU A CA 1
ATOM 3090 C C . LEU A 1 386 ? -1.647 -8.489 14.383 1.00 87.56 386 LEU A C 1
ATOM 3092 O O . LEU A 1 386 ? -2.304 -9.457 14.002 1.00 87.56 386 LEU A O 1
ATOM 3096 N N . ASP A 1 387 ? -1.756 -7.278 13.845 1.00 85.75 387 ASP A N 1
ATOM 3097 C CA . ASP A 1 387 ? -2.570 -6.969 12.668 1.00 85.75 387 ASP A CA 1
ATOM 3098 C C . ASP A 1 387 ? -1.788 -7.275 11.377 1.00 85.75 387 ASP A C 1
ATOM 3100 O O . ASP A 1 387 ? -0.806 -6.602 11.048 1.00 85.75 387 ASP A O 1
ATOM 3104 N N . LEU A 1 388 ? -2.244 -8.299 10.652 1.00 83.94 388 LEU A N 1
ATOM 3105 C CA . LEU A 1 388 ? -1.722 -8.755 9.360 1.00 83.94 388 LEU A CA 1
ATOM 3106 C C . LEU A 1 388 ? -2.638 -8.375 8.185 1.00 83.94 388 LEU A C 1
ATOM 3108 O O . LEU A 1 388 ? -2.367 -8.769 7.049 1.00 83.94 388 LEU A O 1
ATOM 3112 N N . THR A 1 389 ? -3.694 -7.593 8.439 1.00 77.50 389 THR A N 1
ATOM 3113 C CA . THR A 1 389 ? -4.739 -7.227 7.465 1.00 77.50 389 THR A CA 1
ATOM 3114 C C . THR A 1 389 ? -4.155 -6.618 6.189 1.00 77.50 389 THR A C 1
ATOM 3116 O O . THR A 1 389 ? -4.580 -6.965 5.097 1.00 77.50 389 THR A O 1
ATOM 3119 N N . TYR A 1 390 ? -3.131 -5.771 6.322 1.00 72.12 390 TYR A N 1
ATOM 3120 C CA . TYR A 1 390 ? -2.465 -5.091 5.199 1.00 72.12 390 TYR A CA 1
ATOM 3121 C C . TYR A 1 390 ? -1.069 -5.654 4.890 1.00 72.12 390 TYR A C 1
ATOM 3123 O O . TYR A 1 390 ? -0.243 -4.967 4.295 1.00 72.12 390 TYR A O 1
ATOM 3131 N N . THR A 1 391 ? -0.766 -6.857 5.381 1.00 79.81 391 THR A N 1
ATOM 3132 C CA . THR A 1 391 ? 0.524 -7.533 5.162 1.00 79.81 391 THR A CA 1
ATOM 3133 C C . THR A 1 391 ? 0.369 -8.704 4.197 1.00 79.81 391 THR A C 1
ATOM 3135 O O . THR A 1 391 ? 1.263 -8.970 3.403 1.00 79.81 391 THR A O 1
ATOM 3138 N N . MET A 1 392 ? -0.765 -9.406 4.258 1.00 83.81 392 MET A N 1
ATOM 3139 C CA . MET A 1 392 ? -1.054 -10.533 3.375 1.00 83.81 392 MET A CA 1
ATOM 3140 C C . MET A 1 392 ? -1.688 -10.032 2.076 1.00 83.81 392 MET A C 1
ATOM 3142 O O . MET A 1 392 ? -2.793 -9.492 2.112 1.00 83.81 392 MET A O 1
ATOM 3146 N N . PHE A 1 393 ? -1.033 -10.257 0.931 1.00 81.25 393 PHE A N 1
ATOM 3147 C CA . PHE A 1 393 ? -1.486 -9.723 -0.365 1.00 81.25 393 PHE A CA 1
ATOM 3148 C C . PHE A 1 393 ? -2.933 -10.114 -0.723 1.00 81.25 393 PHE A C 1
ATOM 3150 O O . PHE A 1 393 ? -3.646 -9.354 -1.368 1.00 81.25 393 PHE A O 1
ATOM 3157 N N . TYR A 1 394 ? -3.393 -11.289 -0.282 1.00 76.50 394 TYR A N 1
ATOM 3158 C CA . TYR A 1 394 ? -4.738 -11.798 -0.561 1.00 76.50 394 TYR A CA 1
ATOM 3159 C C . TYR A 1 394 ? -5.827 -11.195 0.339 1.00 76.50 394 TYR A C 1
ATOM 3161 O O . TYR A 1 394 ? -7.013 -11.358 0.054 1.00 76.50 394 TYR A O 1
ATOM 3169 N N . ASN A 1 395 ? -5.471 -10.537 1.446 1.00 74.12 395 ASN A N 1
ATOM 3170 C CA . ASN A 1 395 ? -6.463 -10.130 2.436 1.00 74.12 395 ASN A CA 1
ATOM 3171 C C . ASN A 1 395 ? -7.322 -8.955 1.949 1.00 74.12 395 ASN A C 1
ATOM 3173 O O . ASN A 1 395 ? -8.533 -8.987 2.154 1.00 74.12 395 ASN A O 1
ATOM 3177 N N . ASP A 1 396 ? -6.749 -7.993 1.219 1.00 67.06 396 ASP A N 1
ATOM 3178 C CA . ASP A 1 396 ? -7.528 -6.910 0.601 1.00 67.06 396 ASP A CA 1
ATOM 3179 C C . ASP A 1 396 ? -8.627 -7.478 -0.315 1.00 67.06 396 ASP A C 1
ATOM 3181 O O . ASP A 1 396 ? -9.774 -7.042 -0.259 1.00 67.06 396 ASP A O 1
ATOM 3185 N N . ALA A 1 397 ? -8.316 -8.505 -1.116 1.00 63.47 397 ALA A N 1
ATOM 3186 C CA . ALA A 1 397 ? -9.291 -9.176 -1.978 1.00 63.47 397 ALA A CA 1
ATOM 3187 C C . ALA A 1 397 ? -10.456 -9.787 -1.181 1.00 63.47 397 ALA A C 1
ATOM 3189 O O . ALA A 1 397 ? -11.623 -9.628 -1.548 1.00 63.47 397 ALA A O 1
ATOM 3190 N N . ILE A 1 398 ? -10.147 -10.444 -0.060 1.00 65.31 398 ILE A N 1
ATOM 3191 C CA . ILE A 1 398 ? -11.152 -11.012 0.844 1.00 65.31 398 ILE A CA 1
ATOM 3192 C C . ILE A 1 398 ? -12.005 -9.895 1.456 1.00 65.31 398 ILE A C 1
ATOM 3194 O O . ILE A 1 398 ? -13.228 -10.018 1.510 1.00 65.31 398 ILE A O 1
ATOM 3198 N N . GLU A 1 399 ? -11.400 -8.789 1.882 1.00 64.12 399 GLU A N 1
ATOM 3199 C CA . GLU A 1 399 ? -12.135 -7.660 2.449 1.00 64.12 399 GLU A CA 1
ATOM 3200 C C . GLU A 1 399 ? -13.068 -6.991 1.432 1.00 64.12 399 GLU A C 1
ATOM 3202 O O . GLU A 1 399 ? -14.228 -6.749 1.763 1.00 64.12 399 GLU A O 1
ATOM 3207 N N . TYR A 1 400 ? -12.622 -6.756 0.193 1.00 60.78 400 TYR A N 1
ATOM 3208 C CA . TYR A 1 400 ? -13.477 -6.204 -0.868 1.00 60.78 400 TYR A CA 1
ATOM 3209 C C . TYR A 1 400 ? -14.615 -7.147 -1.265 1.00 60.78 400 TYR A C 1
ATOM 3211 O O . TYR A 1 400 ? -15.710 -6.676 -1.563 1.00 60.78 400 TYR A O 1
ATOM 3219 N N . SER A 1 401 ? -14.391 -8.466 -1.236 1.00 56.56 401 SER A N 1
ATOM 3220 C CA . SER A 1 401 ? -15.461 -9.443 -1.487 1.00 56.56 401 SER A CA 1
ATOM 3221 C C . SER A 1 401 ? -16.553 -9.415 -0.409 1.00 56.56 401 SER A C 1
ATOM 3223 O O . SER A 1 401 ? -17.717 -9.676 -0.701 1.00 56.56 401 SER A O 1
ATOM 3225 N N . ARG A 1 402 ? -16.188 -9.071 0.835 1.00 58.56 402 ARG A N 1
ATOM 3226 C CA . ARG A 1 402 ? -17.105 -8.989 1.983 1.00 58.56 402 ARG A CA 1
ATOM 3227 C C . ARG A 1 402 ? -17.791 -7.632 2.100 1.00 58.56 402 ARG A C 1
ATOM 3229 O O . ARG A 1 402 ? -18.923 -7.568 2.565 1.00 58.56 402 ARG A O 1
ATOM 3236 N N . ASP A 1 403 ? -17.106 -6.561 1.709 1.00 55.38 403 ASP A N 1
ATOM 3237 C CA . ASP A 1 403 ? -17.626 -5.197 1.742 1.00 55.38 403 ASP A CA 1
ATOM 3238 C C . ASP A 1 403 ? -17.222 -4.420 0.473 1.00 55.38 403 ASP A C 1
ATOM 3240 O O . ASP A 1 403 ? -16.226 -3.683 0.463 1.00 55.38 403 ASP A O 1
ATOM 3244 N N . PRO A 1 404 ? -18.023 -4.530 -0.603 1.00 51.66 404 PRO A N 1
ATOM 3245 C CA . PRO A 1 404 ? -17.790 -3.803 -1.848 1.00 51.66 404 PRO A CA 1
ATOM 3246 C C . PRO A 1 404 ? -17.833 -2.276 -1.682 1.00 51.66 404 PRO A C 1
ATOM 3248 O O . PRO A 1 404 ? -17.293 -1.545 -2.513 1.00 51.66 404 PRO A O 1
ATOM 3251 N N . THR A 1 405 ? -18.428 -1.754 -0.601 1.00 51.31 405 THR A N 1
ATOM 3252 C CA . THR A 1 405 ? -18.514 -0.302 -0.359 1.00 51.31 405 THR A CA 1
ATOM 3253 C C . THR A 1 405 ? -17.168 0.312 0.032 1.00 51.31 405 THR A C 1
ATOM 3255 O O . THR A 1 405 ? -16.978 1.529 -0.083 1.00 51.31 405 THR A O 1
ATOM 3258 N N . ARG A 1 406 ? -16.179 -0.523 0.392 1.00 53.44 406 ARG A N 1
ATOM 3259 C CA . ARG A 1 406 ? -14.778 -0.107 0.558 1.00 53.44 406 ARG A CA 1
ATOM 3260 C C . ARG A 1 406 ? -14.149 0.411 -0.732 1.00 53.44 406 ARG A C 1
ATOM 3262 O O . ARG A 1 406 ? -13.140 1.110 -0.658 1.00 53.44 406 ARG A O 1
ATOM 3269 N N . VAL A 1 407 ? -14.740 0.151 -1.903 1.00 46.81 407 VAL A N 1
ATOM 3270 C CA . VAL A 1 407 ? -14.299 0.744 -3.180 1.00 46.81 407 VAL A CA 1
ATOM 3271 C C . VAL A 1 407 ? -14.444 2.274 -3.157 1.00 46.81 407 VAL A C 1
ATOM 3273 O O . VAL A 1 407 ? -13.625 2.971 -3.748 1.00 46.81 407 VAL A O 1
ATOM 3276 N N . ALA A 1 408 ? -15.380 2.811 -2.365 1.00 48.19 408 ALA A N 1
ATOM 3277 C CA . ALA A 1 408 ? -15.562 4.245 -2.134 1.00 48.19 408 ALA A CA 1
ATOM 3278 C C . ALA A 1 408 ? -14.714 4.773 -0.954 1.00 48.19 408 ALA A C 1
ATOM 3280 O O . ALA A 1 408 ? -15.187 5.562 -0.133 1.00 48.19 408 ALA A O 1
ATOM 3281 N N . SER A 1 409 ? -13.464 4.319 -0.821 1.00 53.84 409 SER A N 1
ATOM 3282 C CA . SER A 1 409 ? -12.507 4.728 0.231 1.00 53.84 409 SER A CA 1
ATOM 3283 C C . SER A 1 409 ? -11.615 5.902 -0.185 1.00 53.84 409 SER A C 1
ATOM 3285 O O . SER A 1 409 ? -10.545 6.133 0.381 1.00 53.84 409 SER A O 1
ATOM 3287 N N . ASN A 1 410 ? -12.050 6.674 -1.181 1.00 63.66 410 ASN A N 1
ATOM 3288 C CA . ASN A 1 410 ? -11.309 7.833 -1.644 1.00 63.66 410 ASN A CA 1
ATOM 3289 C C . ASN A 1 410 ? -11.111 8.855 -0.511 1.00 63.66 410 ASN A C 1
ATOM 3291 O O . ASN A 1 410 ? -12.078 9.129 0.206 1.00 63.66 410 ASN A O 1
ATOM 3295 N N . PRO A 1 411 ? -9.919 9.452 -0.337 1.00 62.78 411 PRO A N 1
ATOM 3296 C CA . PRO A 1 411 ? -9.674 10.403 0.744 1.00 62.78 411 PRO A CA 1
ATOM 3297 C C . PRO A 1 411 ? -10.598 11.622 0.690 1.00 62.78 411 PRO A C 1
ATOM 3299 O O . PRO A 1 411 ? -11.107 12.022 1.729 1.00 62.78 411 PRO A O 1
ATOM 3302 N N . LEU A 1 412 ? -10.897 12.174 -0.493 1.00 61.16 412 LEU A N 1
ATOM 3303 C CA . LEU A 1 412 ? -11.794 13.335 -0.591 1.00 61.16 412 LEU A CA 1
ATOM 3304 C C . LEU A 1 412 ? -13.253 12.976 -0.302 1.00 61.16 412 LEU A C 1
ATOM 3306 O O . LEU A 1 412 ? -13.952 13.730 0.366 1.00 61.16 412 LEU A O 1
ATOM 3310 N N . PHE A 1 413 ? -13.704 11.807 -0.758 1.00 61.12 413 PHE A N 1
ATOM 3311 C CA . PHE A 1 413 ? -15.050 11.317 -0.461 1.00 61.12 413 PHE A CA 1
ATOM 3312 C C . PHE A 1 413 ? -15.206 10.954 1.020 1.00 61.12 413 PHE A C 1
ATOM 3314 O O . PHE A 1 413 ? -16.216 11.266 1.643 1.00 61.12 413 PHE A O 1
ATOM 3321 N N . THR A 1 414 ? -14.177 10.337 1.601 1.00 63.97 414 THR A N 1
ATOM 3322 C CA . THR A 1 414 ? -14.120 10.038 3.032 1.00 63.97 414 THR A CA 1
ATOM 3323 C C . THR A 1 414 ? -14.177 11.326 3.833 1.00 63.97 414 THR A C 1
ATOM 3325 O O . THR A 1 414 ? -15.049 11.443 4.678 1.00 63.97 414 THR A O 1
ATOM 3328 N N . LEU A 1 415 ? -13.360 12.327 3.501 1.00 65.00 415 LEU A N 1
ATOM 3329 C CA . LEU A 1 415 ? -13.408 13.635 4.154 1.00 65.00 415 LEU A CA 1
ATOM 3330 C C . LEU A 1 415 ? -14.765 14.326 4.001 1.00 65.00 415 LEU A C 1
ATOM 3332 O O . LEU A 1 415 ? -15.242 14.911 4.964 1.00 65.00 415 LEU A O 1
ATOM 3336 N N . ALA A 1 416 ? -15.412 14.240 2.836 1.00 59.62 416 ALA A N 1
ATOM 3337 C CA . ALA A 1 416 ? -16.750 14.796 2.643 1.00 59.62 416 ALA A CA 1
ATOM 3338 C C . ALA A 1 416 ? -17.786 14.119 3.560 1.00 59.62 416 ALA A C 1
ATOM 3340 O O . ALA A 1 416 ? -18.556 14.803 4.231 1.00 59.62 416 ALA A O 1
ATOM 3341 N N . ILE A 1 417 ? -17.768 12.785 3.654 1.00 60.19 417 ILE A N 1
ATOM 3342 C CA . ILE A 1 417 ? -18.627 12.037 4.586 1.00 60.19 417 ILE A CA 1
ATOM 3343 C C . ILE A 1 417 ? -18.299 12.390 6.037 1.00 60.19 417 ILE A C 1
ATOM 3345 O O . ILE A 1 417 ? -19.201 12.608 6.842 1.00 60.19 417 ILE A O 1
ATOM 3349 N N . GLU A 1 418 ? -17.022 12.441 6.395 1.00 66.81 418 GLU A N 1
ATOM 3350 C CA . GLU A 1 418 ? -16.572 12.768 7.746 1.00 66.81 418 GLU A CA 1
ATOM 3351 C C . GLU A 1 418 ? -16.954 14.204 8.130 1.00 66.81 418 GLU A C 1
ATOM 3353 O O . GLU A 1 418 ? -17.326 14.447 9.273 1.00 66.81 418 GLU A O 1
ATOM 3358 N N . ALA A 1 419 ? -16.938 15.145 7.179 1.00 63.19 419 ALA A N 1
ATOM 3359 C CA . ALA A 1 419 ? -17.358 16.531 7.387 1.00 63.19 419 ALA A CA 1
ATOM 3360 C C . ALA A 1 419 ? -18.871 16.658 7.596 1.00 63.19 419 ALA A C 1
ATOM 3362 O O . ALA A 1 419 ? -19.307 17.470 8.409 1.00 63.19 419 ALA A O 1
ATOM 3363 N N . ILE A 1 420 ? -19.666 15.839 6.901 1.00 59.56 420 ILE A N 1
ATOM 3364 C CA . ILE A 1 420 ? -21.126 15.787 7.071 1.00 59.56 420 ILE A CA 1
ATOM 3365 C C . ILE A 1 420 ? -21.499 15.103 8.388 1.00 59.56 420 ILE A C 1
ATOM 3367 O O . ILE A 1 420 ? -22.380 15.561 9.111 1.00 59.56 420 ILE A O 1
ATOM 3371 N N . THR A 1 421 ? -20.855 13.978 8.693 1.00 61.38 421 THR A N 1
ATOM 3372 C CA . THR A 1 421 ? -21.192 13.158 9.865 1.00 61.38 421 THR A CA 1
ATOM 3373 C C . THR A 1 421 ? -20.531 13.657 11.147 1.00 61.38 421 THR A C 1
ATOM 3375 O O . THR A 1 421 ? -20.965 13.280 12.236 1.00 61.38 421 THR A O 1
ATOM 3378 N N . GLY A 1 422 ? -19.474 14.467 11.039 1.00 64.38 422 GLY A N 1
ATOM 3379 C CA . GLY A 1 422 ? -18.671 14.925 12.171 1.00 64.38 422 GLY A CA 1
ATOM 3380 C C . GLY A 1 422 ? -17.891 13.806 12.869 1.00 64.38 422 GLY A C 1
ATOM 3381 O O . GLY A 1 422 ? -17.384 13.980 13.982 1.00 64.38 422 GLY A O 1
ATOM 3382 N N . LYS A 1 423 ? -17.828 12.630 12.242 1.00 66.12 423 LYS A N 1
ATOM 3383 C CA . LYS A 1 423 ? -17.236 11.415 12.786 1.00 66.12 423 LYS A CA 1
ATOM 3384 C C . LYS A 1 423 ? -16.197 10.871 11.832 1.00 66.12 423 LYS A C 1
ATOM 3386 O O . LYS A 1 423 ? -16.378 10.901 10.623 1.00 66.12 423 LYS A O 1
ATOM 3391 N N . ASN A 1 424 ? -15.141 10.304 12.393 1.00 67.06 424 ASN A N 1
ATOM 3392 C CA . ASN A 1 424 ? -14.121 9.603 11.636 1.00 67.06 424 ASN A CA 1
ATOM 3393 C C . ASN A 1 424 ? -14.690 8.270 11.117 1.00 67.06 424 ASN A C 1
ATOM 3395 O O . ASN A 1 424 ? -15.143 7.441 11.906 1.00 67.06 424 ASN A O 1
ATOM 3399 N N . ARG A 1 425 ? -14.631 8.030 9.805 1.00 64.62 425 ARG A N 1
ATOM 3400 C CA . ARG A 1 425 ? -15.276 6.878 9.151 1.00 64.62 425 ARG A CA 1
ATOM 3401 C C . ARG A 1 425 ? -14.640 5.540 9.537 1.00 64.62 425 ARG A C 1
ATOM 3403 O O . ARG A 1 425 ? -15.317 4.517 9.527 1.00 64.62 425 ARG A O 1
ATOM 3410 N N . LEU A 1 426 ? -13.352 5.532 9.887 1.00 60.94 426 LEU A N 1
ATOM 3411 C CA . LEU A 1 426 ? -12.630 4.316 10.283 1.00 60.94 426 LEU A CA 1
ATOM 3412 C C . LEU A 1 426 ? -12.926 3.897 11.726 1.00 60.94 426 LEU A C 1
ATOM 3414 O O . LEU A 1 426 ? -12.899 2.710 12.041 1.00 60.94 426 LEU A O 1
ATOM 3418 N N . THR A 1 427 ? -13.169 4.864 12.612 1.00 59.03 427 THR A N 1
ATOM 3419 C CA . THR A 1 427 ? -13.297 4.615 14.058 1.00 59.03 427 THR A CA 1
ATOM 3420 C C . THR A 1 427 ? -14.701 4.854 14.612 1.00 59.03 427 THR A C 1
ATOM 3422 O O . THR A 1 427 ? -14.947 4.494 15.760 1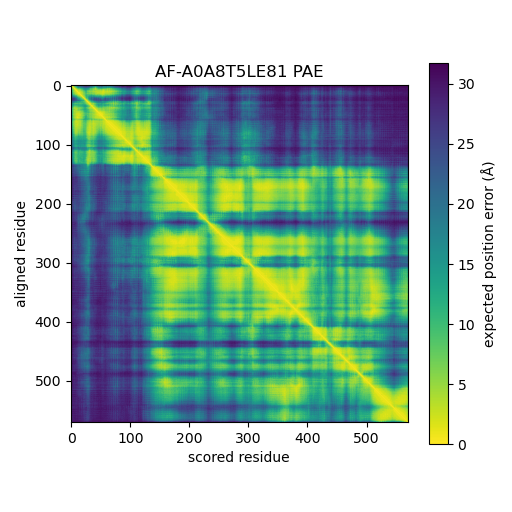.00 59.03 427 THR A O 1
ATOM 3425 N N . ASP A 1 428 ? -15.596 5.471 13.832 1.00 61.72 428 ASP A N 1
ATOM 3426 C CA . ASP A 1 428 ? -16.918 5.997 14.227 1.00 61.72 428 ASP A CA 1
ATOM 3427 C C . ASP A 1 428 ? -16.876 6.955 15.440 1.00 61.72 428 ASP A C 1
ATOM 3429 O O . ASP A 1 428 ? -17.891 7.276 16.065 1.00 61.72 428 ASP A O 1
ATOM 3433 N N . LYS A 1 429 ? -15.682 7.447 15.791 1.00 65.06 429 LYS A N 1
ATOM 3434 C CA . LYS A 1 429 ? -15.494 8.407 16.879 1.00 65.06 429 LYS A CA 1
ATOM 3435 C C . LYS A 1 429 ? -15.753 9.831 16.376 1.00 65.06 429 LYS A C 1
ATOM 3437 O O . LYS A 1 429 ? -15.396 10.130 15.234 1.00 65.06 429 LYS A O 1
ATOM 3442 N N . PRO A 1 430 ? -16.331 10.716 17.211 1.00 65.12 430 PRO A N 1
ATOM 3443 C CA . PRO A 1 430 ? -16.414 12.140 16.901 1.00 65.12 430 PRO A CA 1
ATOM 3444 C C . PRO A 1 430 ? -15.025 12.704 16.591 1.00 65.12 430 PRO A C 1
ATOM 3446 O O . PRO A 1 430 ? -14.062 12.365 17.281 1.00 65.12 430 PRO A O 1
ATOM 3449 N N . ILE A 1 431 ? -14.926 13.533 15.552 1.00 67.81 431 ILE A N 1
ATOM 3450 C CA . ILE A 1 431 ? -13.674 14.223 15.200 1.00 67.81 431 ILE A CA 1
ATOM 3451 C C . ILE A 1 431 ? -13.400 15.345 16.201 1.00 67.81 431 ILE A C 1
ATOM 3453 O O . ILE A 1 431 ? -12.259 15.528 16.610 1.00 67.81 431 ILE A O 1
ATOM 3457 N N . THR A 1 432 ? -14.455 16.035 16.636 1.00 64.19 432 THR A N 1
ATOM 3458 C CA . THR A 1 432 ? -14.399 17.086 17.652 1.00 64.19 432 THR A CA 1
ATOM 3459 C C . THR A 1 432 ? -15.064 16.601 18.939 1.00 64.19 432 THR A C 1
ATOM 3461 O O . THR A 1 432 ? -16.027 15.828 18.914 1.00 64.19 432 THR A O 1
ATOM 3464 N N . THR A 1 433 ? -14.570 17.056 20.090 1.00 57.81 433 THR A N 1
ATOM 3465 C CA . THR A 1 433 ? -15.247 16.858 21.388 1.00 57.81 433 THR A CA 1
ATOM 3466 C C . THR A 1 433 ? -16.349 17.896 21.637 1.00 57.81 433 THR A C 1
ATOM 3468 O O . THR A 1 433 ? -17.122 17.764 22.585 1.00 57.81 433 THR A O 1
ATOM 3471 N N . HIS A 1 434 ? -16.437 18.912 20.775 1.00 55.16 434 HIS A N 1
ATOM 3472 C CA . HIS A 1 434 ? -17.337 20.056 20.893 1.00 55.16 434 HIS A CA 1
ATOM 3473 C C . HIS A 1 434 ? -18.746 19.780 20.338 1.00 55.16 434 HIS A C 1
ATOM 3475 O O . HIS A 1 434 ? -18.941 19.000 19.407 1.00 55.16 434 HIS A O 1
ATOM 3481 N N . THR A 1 435 ? -19.745 20.466 20.900 1.00 45.28 435 THR A N 1
ATOM 3482 C CA . THR A 1 435 ? -21.193 20.252 20.695 1.00 45.28 435 THR A CA 1
ATOM 3483 C C . THR A 1 435 ? -21.707 20.504 19.272 1.00 45.28 435 THR A C 1
ATOM 3485 O O . THR A 1 435 ? -22.805 20.053 18.946 1.00 45.28 435 THR A O 1
ATOM 3488 N N . LYS A 1 436 ? -20.935 21.174 18.402 1.00 46.28 436 LYS A N 1
ATOM 3489 C CA . LYS A 1 436 ? -21.252 21.358 16.974 1.00 46.28 436 LYS A CA 1
ATOM 3490 C C . LYS A 1 436 ? -20.173 20.697 16.102 1.00 46.28 436 LYS A C 1
ATOM 3492 O O . LYS A 1 436 ? -19.117 21.290 15.895 1.00 46.28 436 LYS A O 1
ATOM 3497 N N . PRO A 1 437 ? -20.418 19.493 15.563 1.00 46.16 437 PRO A N 1
ATOM 3498 C CA . PRO A 1 437 ? -19.394 18.692 14.894 1.00 46.16 437 PRO A CA 1
ATOM 3499 C C . PRO A 1 437 ? -19.231 19.058 13.403 1.00 46.16 437 PRO A C 1
ATOM 3501 O O . PRO A 1 437 ? -19.236 18.190 12.537 1.00 46.16 437 PRO A O 1
ATOM 3504 N N . SER A 1 438 ? -19.113 20.353 13.093 1.00 50.75 438 SER A N 1
ATOM 3505 C CA . SER A 1 438 ? -19.026 20.884 11.723 1.00 50.75 438 SER A CA 1
ATOM 3506 C C . SER A 1 438 ? -17.654 21.501 11.451 1.00 50.75 438 SER A C 1
ATOM 3508 O O . SER A 1 438 ? -17.132 22.227 12.294 1.00 50.75 438 SER A O 1
ATOM 3510 N N . ILE A 1 439 ? -17.112 21.284 10.244 1.00 48.12 439 ILE A N 1
ATOM 3511 C CA . ILE A 1 439 ? -15.907 21.974 9.734 1.00 48.12 439 ILE A CA 1
ATOM 3512 C C . ILE A 1 439 ? -16.081 23.507 9.673 1.00 48.12 439 ILE A C 1
ATOM 3514 O O . ILE A 1 439 ? -15.105 24.244 9.596 1.00 48.12 439 ILE A O 1
ATOM 3518 N N . PHE A 1 440 ? -17.326 23.991 9.744 1.00 49.25 440 PHE A N 1
ATOM 3519 C CA . PHE A 1 440 ? -17.693 25.410 9.720 1.00 49.25 440 PHE A CA 1
ATOM 3520 C C . PHE A 1 440 ? -17.941 26.006 11.120 1.00 49.25 440 PHE A C 1
ATOM 3522 O O . PHE A 1 440 ? -18.355 27.157 11.232 1.00 49.25 440 PHE A O 1
ATOM 3529 N N . GLY A 1 441 ? -17.746 25.230 12.194 1.00 52.59 441 GLY A N 1
ATOM 3530 C CA . GLY A 1 441 ? -17.872 25.705 13.574 1.00 52.59 441 GLY A CA 1
ATOM 3531 C C . GLY A 1 441 ? -16.551 26.258 14.113 1.00 52.59 441 GLY A C 1
ATOM 3532 O O . GLY A 1 441 ? -15.525 25.592 14.014 1.00 52.59 441 GLY A O 1
ATOM 3533 N N . VAL A 1 442 ? -16.581 27.445 14.728 1.00 49.66 442 VAL A N 1
ATOM 3534 C CA . VAL A 1 442 ? -15.386 28.147 15.244 1.00 49.66 442 VAL A CA 1
ATOM 3535 C C . VAL A 1 442 ? -14.673 27.349 16.351 1.00 49.66 442 VAL A C 1
ATOM 3537 O O . VAL A 1 442 ? -13.446 27.305 16.385 1.00 49.66 442 VAL A O 1
ATOM 3540 N N . ASP A 1 443 ? -15.429 26.623 17.181 1.00 55.72 443 ASP A N 1
ATOM 3541 C CA . ASP A 1 443 ? -14.908 25.904 18.355 1.00 55.72 443 ASP A CA 1
ATOM 3542 C C . ASP A 1 443 ? -14.214 24.565 18.025 1.00 55.72 443 ASP A C 1
ATOM 3544 O O . ASP A 1 443 ? -13.629 23.944 18.903 1.00 55.72 443 ASP A O 1
ATOM 3548 N N . GLY A 1 444 ? -14.269 24.095 16.769 1.00 60.25 444 GLY A N 1
ATOM 3549 C CA . GLY A 1 444 ? -13.722 22.797 16.336 1.00 60.25 444 GLY A CA 1
ATOM 3550 C C . GLY A 1 444 ? -12.618 22.879 15.277 1.00 60.25 444 GLY A C 1
ATOM 3551 O O . GLY A 1 444 ? -12.161 21.841 14.795 1.00 60.25 444 GLY A O 1
ATOM 3552 N N . ILE A 1 445 ? -12.191 24.090 14.897 1.00 66.38 445 ILE A N 1
ATOM 3553 C CA . ILE A 1 445 ? -11.235 24.319 13.798 1.00 66.38 445 ILE A CA 1
ATOM 3554 C C . ILE A 1 445 ? -9.893 23.629 14.051 1.00 66.38 445 ILE A C 1
ATOM 3556 O O . ILE A 1 445 ? -9.308 23.092 13.115 1.00 66.38 445 ILE A O 1
ATOM 3560 N N . GLN A 1 446 ? -9.409 23.599 15.295 1.00 67.88 446 GLN A N 1
ATOM 3561 C CA . GLN A 1 446 ? -8.119 22.981 15.624 1.00 67.88 446 GLN A CA 1
ATOM 3562 C C . GLN A 1 446 ? -8.153 21.453 15.494 1.00 67.88 446 GLN A C 1
ATOM 3564 O O . GLN A 1 446 ? -7.243 20.873 14.905 1.00 67.88 446 GLN A O 1
ATOM 3569 N N . ASP A 1 447 ? -9.215 20.802 15.974 1.00 70.19 447 ASP A N 1
ATOM 3570 C CA . ASP A 1 447 ? -9.405 19.353 15.833 1.00 70.19 447 ASP A CA 1
ATOM 3571 C C . ASP A 1 447 ? -9.559 18.955 14.359 1.00 70.19 447 ASP A C 1
ATOM 3573 O O . ASP A 1 447 ? -8.981 17.964 13.906 1.00 70.19 447 ASP A O 1
ATOM 3577 N N . TRP A 1 448 ? -10.285 19.764 13.580 1.00 70.44 448 TRP A N 1
ATOM 3578 C CA . TRP A 1 448 ? -10.407 19.585 12.134 1.00 70.44 448 TRP A CA 1
ATOM 3579 C C . TRP A 1 448 ? -9.093 19.834 11.395 1.00 70.44 448 TRP A C 1
ATOM 3581 O O . TRP A 1 448 ? -8.761 19.077 10.483 1.00 70.44 448 TRP A O 1
ATOM 3591 N N . ALA A 1 449 ? -8.318 20.841 11.794 1.00 68.31 449 ALA A N 1
ATOM 3592 C CA . ALA A 1 449 ? -6.993 21.099 11.244 1.00 68.31 449 ALA A CA 1
ATOM 3593 C C . ALA A 1 449 ? -6.030 19.941 11.549 1.00 68.31 449 ALA A C 1
ATOM 3595 O O . ALA A 1 449 ? -5.339 19.484 10.641 1.00 68.31 449 ALA A O 1
ATOM 3596 N N . ASP A 1 450 ? -6.035 19.398 12.774 1.00 70.69 450 ASP A N 1
ATOM 3597 C CA . ASP A 1 450 ? -5.263 18.199 13.139 1.00 70.69 450 ASP A CA 1
ATOM 3598 C C . ASP A 1 450 ? -5.728 16.968 12.344 1.00 70.69 450 ASP A C 1
ATOM 3600 O O . ASP A 1 450 ? -4.904 16.192 11.860 1.00 70.69 450 ASP A O 1
ATOM 3604 N N . HIS A 1 451 ? -7.039 16.783 12.156 1.00 74.56 451 HIS A N 1
ATOM 3605 C CA . HIS A 1 451 ? -7.601 15.674 11.374 1.00 74.56 451 HIS A CA 1
ATOM 3606 C C . HIS A 1 451 ? -7.240 15.767 9.886 1.00 74.56 451 HIS A C 1
ATOM 3608 O O . HIS A 1 451 ? -6.819 14.776 9.288 1.00 74.56 451 HIS A O 1
ATOM 3614 N N . LEU A 1 452 ? -7.336 16.952 9.280 1.00 70.31 452 LEU A N 1
ATOM 3615 C CA . LEU A 1 452 ? -6.921 17.192 7.895 1.00 70.31 452 LEU A CA 1
ATOM 3616 C C . LEU A 1 452 ? -5.409 17.015 7.736 1.00 70.31 452 LEU A C 1
ATOM 3618 O O . LEU A 1 452 ? -4.970 16.314 6.822 1.00 70.31 452 LEU A O 1
ATOM 3622 N N . TYR A 1 453 ? -4.616 17.561 8.661 1.00 67.88 453 TYR A N 1
ATOM 3623 C CA . TYR A 1 453 ? -3.168 17.373 8.683 1.00 67.88 453 TYR A CA 1
ATOM 3624 C C . TYR A 1 453 ? -2.813 15.883 8.729 1.00 67.88 453 TYR A C 1
ATOM 3626 O O . TYR A 1 453 ? -2.073 15.398 7.880 1.00 67.88 453 TYR A O 1
ATOM 3634 N N . ASN A 1 454 ? -3.417 15.115 9.638 1.00 70.69 454 ASN A N 1
ATOM 3635 C CA . ASN A 1 454 ? -3.207 13.668 9.739 1.00 70.69 454 ASN A CA 1
ATOM 3636 C C . ASN A 1 454 ? -3.659 12.892 8.492 1.00 70.69 454 ASN A C 1
ATOM 3638 O O . ASN A 1 454 ? -3.066 11.865 8.134 1.00 70.69 454 ASN A O 1
ATOM 3642 N N . ASN A 1 455 ? -4.703 13.359 7.809 1.00 68.06 455 ASN A N 1
ATOM 3643 C CA . ASN A 1 455 ? -5.181 12.728 6.588 1.00 68.06 455 ASN A CA 1
ATOM 3644 C C . ASN A 1 455 ? -4.224 12.932 5.417 1.00 68.06 455 ASN A C 1
ATOM 3646 O O . ASN A 1 455 ? -3.954 11.960 4.712 1.00 68.06 455 ASN A O 1
ATOM 3650 N N . PHE A 1 456 ? -3.673 14.130 5.240 1.00 64.56 456 PHE A N 1
ATOM 3651 C CA . PHE A 1 456 ? -2.859 14.463 4.069 1.00 64.56 456 PHE A CA 1
ATOM 3652 C C . PHE A 1 456 ? -1.352 14.326 4.276 1.00 64.56 456 PHE A C 1
ATOM 3654 O O . PHE A 1 456 ? -0.634 14.036 3.321 1.00 64.56 456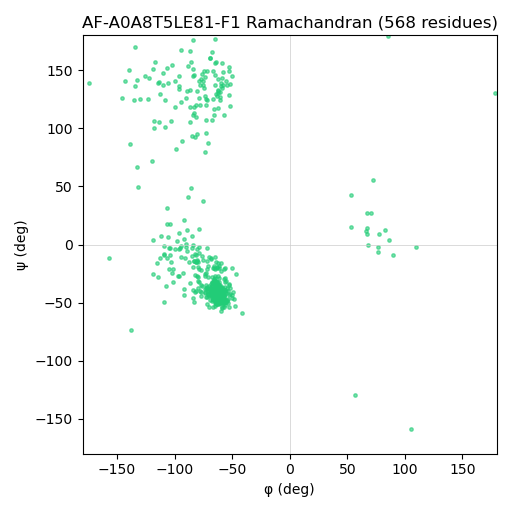 PHE A O 1
ATOM 3661 N N . MET A 1 457 ? -0.867 14.475 5.505 1.00 67.50 457 MET A N 1
ATOM 3662 C CA . MET A 1 457 ? 0.560 14.412 5.792 1.00 67.50 457 MET A CA 1
ATOM 3663 C C . MET A 1 457 ? 1.050 12.976 6.015 1.00 67.50 457 MET A C 1
ATOM 3665 O O . MET A 1 457 ? 0.276 12.082 6.397 1.00 67.50 457 MET A O 1
ATOM 3669 N N . PRO A 1 458 ? 2.361 12.740 5.807 1.00 67.31 458 PRO A N 1
ATOM 3670 C CA . PRO A 1 458 ? 3.033 11.537 6.270 1.00 67.31 458 PRO A CA 1
ATOM 3671 C C . PRO A 1 458 ? 2.754 11.254 7.746 1.00 67.31 458 PRO A C 1
ATOM 3673 O O . PRO A 1 458 ? 2.695 12.162 8.569 1.00 67.31 458 PRO A O 1
ATOM 3676 N N . THR A 1 459 ? 2.651 9.981 8.121 1.00 69.38 459 THR A N 1
ATOM 3677 C CA . THR A 1 459 ? 2.396 9.606 9.524 1.00 69.38 459 THR A CA 1
ATOM 3678 C C . THR A 1 459 ? 3.552 9.949 10.464 1.00 69.38 459 THR A C 1
ATOM 3680 O O . THR A 1 459 ? 3.333 10.050 11.666 1.00 69.38 459 THR A O 1
ATOM 3683 N N . LEU A 1 460 ? 4.760 10.146 9.932 1.00 70.38 460 LEU A N 1
ATOM 3684 C CA . LEU A 1 460 ? 5.936 10.636 10.657 1.00 70.38 460 LEU A CA 1
ATOM 3685 C C . LEU A 1 460 ? 6.091 12.164 10.605 1.00 70.38 460 LEU A C 1
ATOM 3687 O O . LEU A 1 460 ? 7.100 12.684 11.075 1.00 70.38 460 LEU A O 1
ATOM 3691 N N . ALA A 1 461 ? 5.133 12.891 10.022 1.00 72.31 461 ALA A N 1
ATOM 3692 C CA . ALA A 1 461 ? 5.206 14.343 9.969 1.00 72.31 461 ALA A CA 1
ATOM 3693 C C . ALA A 1 461 ? 5.187 14.933 11.393 1.00 72.31 461 ALA A C 1
ATOM 3695 O O . ALA A 1 461 ? 4.364 14.500 12.208 1.00 72.31 461 ALA A O 1
ATOM 3696 N N . PRO A 1 462 ? 6.086 15.883 11.704 1.00 72.62 462 PRO A N 1
ATOM 3697 C CA . PRO A 1 462 ? 6.183 16.456 13.036 1.00 72.62 462 PRO A CA 1
ATOM 3698 C C . PRO A 1 462 ? 4.953 17.297 13.379 1.00 72.62 462 PRO A C 1
ATOM 3700 O O . PRO A 1 462 ? 4.157 17.662 12.514 1.00 72.62 462 PRO A O 1
ATOM 3703 N N . GLU A 1 463 ? 4.804 17.624 14.657 1.00 76.75 463 GLU A N 1
ATOM 3704 C CA . GLU A 1 463 ? 3.850 18.648 15.076 1.00 76.75 463 GLU A CA 1
ATOM 3705 C C . GLU A 1 463 ? 4.234 20.022 14.518 1.00 76.75 463 GLU A C 1
ATOM 3707 O O . GLU A 1 463 ? 5.403 20.268 14.209 1.00 76.75 463 GLU A O 1
ATOM 3712 N N . ILE A 1 464 ? 3.257 20.923 14.402 1.00 71.06 464 ILE A N 1
ATOM 3713 C CA . ILE A 1 464 ? 3.517 22.315 14.026 1.00 71.06 464 ILE A CA 1
ATOM 3714 C C . ILE A 1 464 ? 3.427 23.163 15.303 1.00 71.06 464 ILE A C 1
ATOM 3716 O O . ILE A 1 464 ? 2.317 23.394 15.804 1.00 71.06 464 ILE A O 1
ATOM 3720 N N . PRO A 1 465 ? 4.566 23.634 15.850 1.00 67.75 465 PRO A N 1
ATOM 3721 C CA . PRO A 1 465 ? 4.586 24.397 17.093 1.00 67.75 465 PRO A CA 1
ATOM 3722 C C . PRO A 1 465 ? 3.677 25.629 17.033 1.00 67.75 465 PRO A C 1
ATOM 3724 O O . PRO A 1 465 ? 3.592 26.297 16.006 1.00 67.75 465 PRO A O 1
ATOM 3727 N N . GLY A 1 466 ? 2.982 25.924 18.133 1.00 61.50 466 GLY A N 1
ATOM 3728 C CA . GLY A 1 466 ? 2.125 27.110 18.258 1.00 61.50 466 GLY A CA 1
ATOM 3729 C C . GLY A 1 466 ? 0.767 27.040 17.544 1.00 61.50 466 GLY A C 1
ATOM 3730 O O . GLY A 1 466 ? -0.016 27.971 17.676 1.00 61.50 466 GLY A O 1
ATOM 3731 N N . THR A 1 467 ? 0.453 25.950 16.831 1.00 63.75 467 THR A N 1
ATOM 3732 C CA . THR A 1 467 ? -0.804 25.829 16.052 1.00 63.75 467 THR A CA 1
ATOM 3733 C C . THR A 1 467 ? -1.821 24.839 16.624 1.00 63.75 467 THR A C 1
ATOM 3735 O O . THR A 1 467 ? -2.937 24.743 16.123 1.00 63.75 467 THR A O 1
ATOM 3738 N N . GLY A 1 468 ? -1.441 24.061 17.643 1.00 65.44 468 GLY A N 1
ATOM 3739 C CA . GLY A 1 468 ? -2.268 22.974 18.184 1.00 65.44 468 GLY A CA 1
ATOM 3740 C C . GLY A 1 468 ? -2.282 21.693 17.333 1.00 65.44 468 GLY A C 1
ATOM 3741 O O . GLY A 1 468 ? -2.796 20.675 17.794 1.00 65.44 468 GLY A O 1
ATOM 3742 N N . ILE A 1 469 ? -1.674 21.703 16.139 1.00 73.00 469 ILE A N 1
ATOM 3743 C CA . ILE A 1 469 ? -1.525 20.524 15.274 1.00 73.00 469 ILE A CA 1
ATOM 3744 C C . ILE A 1 469 ? -0.487 19.585 15.878 1.00 73.00 469 ILE A C 1
ATOM 3746 O O . ILE A 1 469 ? 0.684 19.936 16.023 1.00 73.00 469 ILE A O 1
ATOM 3750 N N . LYS A 1 470 ? -0.914 18.362 16.184 1.00 71.25 470 LYS A N 1
ATOM 3751 C CA . LYS A 1 470 ? -0.153 17.376 16.960 1.00 71.25 470 LYS A CA 1
ATOM 3752 C C . LYS A 1 470 ? 0.821 16.560 16.101 1.00 71.25 470 LYS A C 1
ATOM 3754 O O . LYS A 1 470 ? 1.680 15.859 16.634 1.00 71.25 470 LYS A O 1
ATOM 3759 N N . GLY A 1 471 ? 0.733 16.666 14.780 1.00 72.94 471 GLY A N 1
ATOM 3760 C CA . GLY A 1 471 ? 1.563 15.895 13.859 1.00 72.94 471 GLY A CA 1
ATOM 3761 C C . GLY A 1 471 ? 0.978 14.515 13.553 1.00 72.94 471 GLY A C 1
ATOM 3762 O O . GLY A 1 471 ? -0.079 14.142 14.063 1.00 72.94 471 GLY A O 1
ATOM 3763 N N . GLY A 1 472 ? 1.678 13.763 12.704 1.00 73.94 472 GLY A N 1
ATOM 3764 C CA . GLY A 1 472 ? 1.258 12.451 12.218 1.00 73.94 472 GLY A CA 1
ATOM 3765 C C . GLY A 1 472 ? 1.181 11.376 13.313 1.00 73.94 472 GLY A C 1
ATOM 3766 O O . GLY A 1 472 ? 1.869 11.441 14.332 1.00 73.94 472 GLY A O 1
ATOM 3767 N N . TYR A 1 473 ? 0.376 10.331 13.089 1.00 74.69 473 TYR A N 1
ATOM 3768 C CA . TYR A 1 473 ? 0.158 9.260 14.076 1.00 74.69 473 TYR A CA 1
ATOM 3769 C C . TYR A 1 473 ? 1.424 8.524 14.543 1.00 74.69 473 TYR A C 1
ATOM 3771 O O . TYR A 1 473 ? 1.527 8.192 15.722 1.00 74.69 473 TYR A O 1
ATOM 3779 N N . ASP A 1 474 ? 2.373 8.245 13.648 1.00 74.81 474 ASP A N 1
ATOM 3780 C CA . ASP A 1 474 ? 3.606 7.531 14.003 1.00 74.81 474 ASP A CA 1
ATOM 3781 C C . ASP A 1 474 ? 4.587 8.475 14.724 1.00 74.81 474 ASP A C 1
ATOM 3783 O O . ASP A 1 474 ? 5.246 8.059 15.675 1.00 74.81 474 ASP A O 1
ATOM 3787 N N . TYR A 1 475 ? 4.619 9.761 14.344 1.00 79.38 475 TYR A N 1
ATOM 3788 C CA . TYR A 1 475 ? 5.362 10.802 15.065 1.00 79.38 475 TYR A CA 1
ATOM 3789 C C . TYR A 1 475 ? 4.845 10.965 16.497 1.00 79.38 475 TYR A C 1
ATOM 3791 O O . TYR A 1 475 ? 5.622 10.917 17.446 1.00 79.38 475 TYR A O 1
ATOM 3799 N N . GLN A 1 476 ? 3.525 11.074 16.661 1.00 76.50 476 GLN A N 1
ATOM 3800 C CA . GLN A 1 476 ? 2.868 11.140 17.966 1.00 76.50 476 GLN A CA 1
ATOM 3801 C C . GLN A 1 476 ? 3.206 9.924 18.829 1.00 76.50 476 GLN A C 1
ATOM 3803 O O . GLN A 1 476 ? 3.564 10.091 19.983 1.00 76.50 476 GLN A O 1
ATOM 3808 N N . ARG A 1 477 ? 3.191 8.705 18.275 1.00 75.94 477 ARG A N 1
ATOM 3809 C CA . ARG A 1 477 ? 3.581 7.496 19.023 1.00 75.94 477 ARG A CA 1
ATOM 3810 C C . ARG A 1 477 ? 5.036 7.526 19.486 1.00 75.94 477 ARG A C 1
ATOM 3812 O O . ARG A 1 477 ? 5.318 7.114 20.607 1.00 75.94 477 ARG A O 1
ATOM 3819 N N . LEU A 1 478 ? 5.951 7.997 18.638 1.00 79.69 478 LEU A N 1
ATOM 3820 C CA . LEU A 1 478 ? 7.359 8.170 19.005 1.00 79.69 478 LEU A CA 1
ATOM 3821 C C . LEU A 1 478 ? 7.528 9.255 20.077 1.00 79.69 478 LEU A C 1
ATOM 3823 O O . LEU A 1 478 ? 8.304 9.076 21.012 1.00 79.69 478 LEU A O 1
ATOM 3827 N N . LYS A 1 479 ? 6.769 10.349 19.981 1.00 78.94 479 LYS A N 1
ATOM 3828 C CA . LYS A 1 479 ? 6.756 11.425 20.975 1.00 78.94 479 LYS A CA 1
ATOM 3829 C C . LYS A 1 479 ? 6.157 10.967 22.306 1.00 78.94 479 LYS A C 1
ATOM 3831 O O . LYS A 1 479 ? 6.739 11.238 23.351 1.00 78.94 479 LYS A O 1
ATOM 3836 N N . ASP A 1 480 ? 5.039 10.251 22.291 1.00 78.25 480 ASP A N 1
ATOM 3837 C CA . ASP A 1 480 ? 4.401 9.675 23.481 1.00 78.25 480 ASP A CA 1
ATOM 3838 C C . ASP A 1 480 ? 5.354 8.695 24.171 1.00 78.25 480 ASP A C 1
ATOM 3840 O O . ASP A 1 480 ? 5.495 8.728 25.392 1.00 78.25 480 ASP A O 1
ATOM 3844 N N . LEU A 1 481 ? 6.080 7.887 23.387 1.00 78.88 481 LEU A N 1
ATOM 3845 C CA . LEU A 1 481 ? 7.132 7.012 23.895 1.00 78.88 481 LEU A CA 1
ATOM 3846 C C . LEU A 1 481 ? 8.259 7.811 24.566 1.00 78.88 481 LEU A C 1
ATOM 3848 O O . LEU A 1 481 ? 8.626 7.505 25.697 1.00 78.88 481 LEU A O 1
ATOM 3852 N N . ALA A 1 482 ? 8.783 8.838 23.893 1.00 79.62 482 ALA A N 1
ATOM 3853 C CA . ALA A 1 482 ? 9.872 9.668 24.410 1.00 79.62 482 ALA A CA 1
ATOM 3854 C C . ALA A 1 482 ? 9.466 10.484 25.651 1.00 79.62 482 ALA A C 1
ATOM 3856 O O . ALA A 1 482 ? 10.291 10.745 26.519 1.00 79.62 482 ALA A O 1
ATOM 3857 N N . THR A 1 483 ? 8.195 10.878 25.746 1.00 78.38 483 THR A N 1
ATOM 3858 C CA . THR A 1 483 ? 7.659 11.701 26.843 1.00 78.38 483 THR A CA 1
ATOM 3859 C C . THR A 1 483 ? 6.991 10.887 27.954 1.00 78.38 483 THR A C 1
ATOM 3861 O O . THR A 1 483 ? 6.554 11.459 28.951 1.00 78.38 483 THR A O 1
ATOM 3864 N N . GLY A 1 484 ? 6.881 9.563 27.801 1.00 69.75 484 GLY A N 1
ATOM 3865 C CA . GLY A 1 484 ? 6.242 8.667 28.770 1.00 69.75 484 GLY A CA 1
ATOM 3866 C C . GLY A 1 484 ? 4.729 8.863 28.928 1.00 69.75 484 GLY A C 1
ATOM 3867 O O . GLY A 1 484 ? 4.145 8.365 29.899 1.00 69.75 484 GLY A O 1
ATOM 3868 N N . LYS A 1 485 ? 4.088 9.588 28.001 1.00 72.50 485 LYS A N 1
ATOM 3869 C CA . LYS A 1 485 ? 2.645 9.848 28.022 1.00 72.50 485 LYS A CA 1
ATOM 3870 C C . LYS A 1 485 ? 1.864 8.605 27.575 1.00 72.50 485 LYS A C 1
ATOM 3872 O O . LYS A 1 485 ? 2.350 7.845 26.735 1.00 72.50 485 LYS A O 1
ATOM 3877 N N . PRO A 1 486 ? 0.657 8.366 28.120 1.00 65.19 486 PRO A N 1
ATOM 3878 C CA . PRO A 1 486 ? -0.225 7.321 27.612 1.00 65.19 486 PRO A CA 1
ATOM 3879 C C . PRO A 1 486 ? -0.535 7.553 26.132 1.00 65.19 486 PRO A C 1
ATOM 3881 O O . PRO A 1 486 ? -0.806 8.684 25.728 1.00 65.19 486 PRO A O 1
ATOM 3884 N N . GLY A 1 487 ? -0.514 6.490 25.329 1.00 60.25 487 GLY A N 1
ATOM 3885 C CA . GLY A 1 487 ? -0.753 6.600 23.895 1.00 60.25 487 GLY A CA 1
ATOM 3886 C C . GLY A 1 487 ? -2.176 7.074 23.586 1.00 60.25 487 GLY A C 1
ATOM 3887 O O . GLY A 1 487 ? -3.144 6.558 24.154 1.00 60.25 487 GLY A O 1
ATOM 3888 N N . ARG A 1 488 ? -2.307 7.993 22.615 1.00 54.44 488 ARG A N 1
ATOM 3889 C CA . ARG A 1 488 ? -3.569 8.644 22.175 1.00 54.44 488 ARG A CA 1
ATOM 3890 C C . ARG A 1 488 ? -4.770 7.702 21.951 1.00 54.44 488 ARG A C 1
ATOM 3892 O O . ARG A 1 488 ? -5.910 8.152 22.024 1.00 54.44 488 ARG A O 1
ATOM 3899 N N . PHE A 1 489 ? -4.545 6.417 21.655 1.00 49.16 489 PHE A N 1
ATOM 3900 C CA . PHE A 1 489 ? -5.601 5.460 21.279 1.00 49.16 489 PHE A CA 1
ATOM 3901 C C . PHE A 1 489 ? -5.828 4.312 22.259 1.00 49.16 489 PHE A C 1
ATOM 3903 O O . PHE A 1 489 ? -6.938 3.783 22.300 1.00 49.16 489 PHE A O 1
ATOM 3910 N N . THR A 1 490 ? -4.801 3.914 23.007 1.00 53.22 490 THR A N 1
ATOM 3911 C CA . THR A 1 490 ? -4.852 2.748 23.898 1.00 53.22 490 THR A CA 1
ATOM 3912 C C . THR A 1 490 ? -5.052 3.148 25.354 1.00 53.22 490 THR A C 1
ATOM 3914 O O . THR A 1 490 ? -5.491 2.320 26.142 1.00 53.22 490 THR A O 1
ATOM 3917 N N . GLY A 1 491 ? -4.731 4.395 25.730 1.00 56.38 491 GLY A N 1
ATOM 3918 C CA . GLY A 1 491 ? -4.755 4.840 27.128 1.00 56.38 491 GLY A CA 1
ATOM 3919 C C . GLY A 1 491 ? -3.673 4.191 28.004 1.00 56.38 491 GLY A C 1
ATOM 3920 O O . GLY A 1 491 ? -3.559 4.520 29.180 1.00 56.38 491 GLY A O 1
ATOM 3921 N N . GLU A 1 492 ? -2.851 3.308 27.432 1.00 62.50 492 GLU A N 1
ATOM 3922 C CA . GLU A 1 492 ? -1.714 2.663 28.084 1.00 62.50 492 GLU A CA 1
ATOM 3923 C C . GLU A 1 492 ? -0.397 3.315 27.643 1.00 62.50 492 GLU A C 1
ATOM 3925 O O . GLU A 1 492 ? -0.296 3.879 26.547 1.00 62.50 492 GLU A O 1
ATOM 3930 N N . LYS A 1 493 ? 0.638 3.225 28.487 1.00 65.12 493 LYS A N 1
ATOM 3931 C CA . LYS A 1 493 ? 1.985 3.687 28.128 1.00 65.12 493 LYS A CA 1
ATOM 3932 C C . LYS A 1 493 ? 2.519 2.866 26.942 1.00 65.12 493 LYS A C 1
ATOM 3934 O O . LYS A 1 493 ? 2.509 1.634 27.020 1.00 65.12 493 LYS A O 1
ATOM 3939 N N . PRO A 1 494 ? 2.997 3.508 25.861 1.00 67.12 494 PRO A N 1
ATOM 3940 C CA . PRO A 1 494 ? 3.523 2.791 24.708 1.00 67.12 494 PRO A CA 1
ATOM 3941 C C . PRO A 1 494 ? 4.752 1.963 25.102 1.00 67.12 494 PRO A C 1
ATOM 3943 O O . PRO A 1 494 ? 5.685 2.481 25.712 1.00 67.12 494 PRO A O 1
ATOM 3946 N N . LYS A 1 495 ? 4.789 0.678 24.737 1.00 75.75 495 LYS A N 1
ATOM 3947 C CA . LYS A 1 495 ? 5.993 -0.147 24.919 1.00 75.75 495 LYS A CA 1
ATOM 3948 C C . LYS A 1 495 ? 6.980 0.136 23.788 1.00 75.75 495 LYS A C 1
ATOM 3950 O O . LYS A 1 495 ? 6.592 0.072 22.621 1.00 75.75 495 LYS A O 1
ATOM 3955 N N . VAL A 1 496 ? 8.256 0.363 24.122 1.00 74.81 496 VAL A N 1
ATOM 3956 C CA . VAL A 1 496 ? 9.335 0.680 23.158 1.00 74.81 496 VAL A CA 1
ATOM 3957 C C . VAL A 1 496 ? 9.322 -0.279 21.964 1.00 74.81 496 VAL A C 1
ATOM 3959 O O . VAL A 1 496 ? 9.209 0.159 20.821 1.00 74.81 496 VAL A O 1
ATOM 3962 N N . GLY A 1 497 ? 9.342 -1.592 22.221 1.00 73.56 497 GLY A N 1
ATOM 3963 C CA . GLY A 1 497 ? 9.354 -2.607 21.163 1.00 73.56 497 GLY A CA 1
ATOM 3964 C C . GLY A 1 497 ? 8.107 -2.602 20.272 1.00 73.56 497 GLY A C 1
ATOM 3965 O O . GLY A 1 497 ? 8.218 -2.824 19.071 1.00 73.56 497 GLY A O 1
ATOM 3966 N N . GLN A 1 498 ? 6.926 -2.289 20.817 1.00 75.06 498 GLN A N 1
ATOM 3967 C CA . GLN A 1 498 ? 5.681 -2.227 20.040 1.00 75.06 498 GLN A CA 1
ATOM 3968 C C . GLN A 1 498 ? 5.634 -0.977 19.158 1.00 75.06 498 GLN A C 1
ATOM 3970 O O . GLN A 1 498 ? 5.239 -1.053 17.996 1.00 75.06 498 GLN A O 1
ATOM 3975 N N . VAL A 1 499 ? 6.079 0.168 19.685 1.00 72.06 499 VAL A N 1
ATOM 3976 C CA . VAL A 1 499 ? 6.143 1.421 18.924 1.00 72.06 499 VAL A CA 1
ATOM 3977 C C . VAL A 1 499 ? 7.150 1.292 17.790 1.00 72.06 499 VAL A C 1
ATOM 3979 O O . VAL A 1 499 ? 6.772 1.492 16.637 1.00 72.06 499 VAL A O 1
ATOM 3982 N N . LEU A 1 500 ? 8.387 0.880 18.087 1.00 75.06 500 LEU A N 1
ATOM 3983 C CA . LEU A 1 500 ? 9.424 0.680 17.073 1.00 75.06 500 LEU A CA 1
ATOM 3984 C C . LEU A 1 500 ? 9.020 -0.401 16.063 1.00 75.06 500 LEU A C 1
ATOM 3986 O O . LEU A 1 500 ? 9.129 -0.177 14.861 1.00 75.06 500 LEU A O 1
ATOM 3990 N N . GLY A 1 501 ? 8.461 -1.522 16.531 1.00 74.81 501 GLY A N 1
ATOM 3991 C CA . GLY A 1 501 ? 7.893 -2.575 15.687 1.00 74.81 501 GLY A CA 1
ATOM 3992 C C . GLY A 1 501 ? 6.844 -2.049 14.709 1.00 74.81 501 GLY A C 1
ATOM 3993 O O . GLY A 1 501 ? 6.907 -2.324 13.512 1.00 74.81 501 GLY A O 1
ATOM 3994 N N . SER A 1 502 ? 5.905 -1.238 15.199 1.00 75.06 502 SER A N 1
ATOM 3995 C CA . SER A 1 502 ? 4.823 -0.694 14.377 1.00 75.06 502 SER A CA 1
ATOM 3996 C C . SER A 1 502 ? 5.294 0.370 13.383 1.00 75.06 502 SER A C 1
ATOM 3998 O O . SER A 1 502 ? 4.840 0.365 12.240 1.00 75.06 502 SER A O 1
ATOM 4000 N N . THR A 1 503 ? 6.212 1.247 13.796 1.00 70.00 503 THR A N 1
ATOM 4001 C CA . THR A 1 503 ? 6.673 2.394 13.004 1.00 70.00 503 THR A CA 1
ATOM 4002 C C . THR A 1 503 ? 7.735 1.999 11.979 1.00 70.00 503 THR A C 1
ATOM 4004 O O . THR A 1 503 ? 7.702 2.476 10.844 1.00 70.00 503 THR A O 1
ATOM 4007 N N . LEU A 1 504 ? 8.665 1.115 12.355 1.00 71.12 504 LEU A N 1
ATOM 4008 C CA . LEU A 1 504 ? 9.787 0.710 11.504 1.00 71.12 504 LEU A CA 1
ATOM 4009 C C . LEU A 1 504 ? 9.471 -0.533 10.675 1.00 71.12 504 LEU A C 1
ATOM 4011 O O . LEU A 1 504 ? 9.772 -0.568 9.489 1.00 71.12 504 LEU A O 1
ATOM 4015 N N . PHE A 1 505 ? 8.839 -1.534 11.287 1.00 71.31 505 PHE A N 1
ATOM 4016 C CA . PHE A 1 505 ? 8.647 -2.849 10.668 1.00 71.31 505 PHE A CA 1
ATOM 4017 C C . PHE A 1 505 ? 7.198 -3.129 10.268 1.00 71.31 505 PHE A C 1
ATOM 4019 O O . PHE A 1 505 ? 6.883 -4.193 9.748 1.00 71.31 505 PHE A O 1
ATOM 4026 N N . GLY A 1 506 ? 6.280 -2.197 10.538 1.00 71.75 506 GLY A N 1
ATOM 4027 C CA . GLY A 1 506 ? 4.863 -2.372 10.230 1.00 71.75 506 GLY A CA 1
ATOM 4028 C C . GLY A 1 506 ? 4.174 -3.453 11.058 1.00 71.75 506 GLY A C 1
ATOM 4029 O O . GLY A 1 506 ? 2.998 -3.733 10.793 1.00 71.75 506 GLY A O 1
ATOM 4030 N N . LEU A 1 507 ? 4.861 -3.987 12.075 1.00 80.38 507 LEU A N 1
ATOM 4031 C CA . LEU A 1 507 ? 4.369 -4.951 13.053 1.00 80.38 507 LEU A CA 1
ATOM 4032 C C . LEU A 1 507 ? 3.438 -4.230 14.024 1.00 80.38 507 LEU A C 1
ATOM 4034 O O . LEU A 1 507 ? 3.817 -3.818 15.122 1.00 80.38 507 LEU A O 1
ATOM 4038 N N . LYS A 1 508 ? 2.200 -4.022 13.575 1.00 80.06 508 LYS A N 1
ATOM 4039 C CA . LYS A 1 508 ? 1.139 -3.412 14.372 1.00 80.06 508 LYS A CA 1
ATOM 4040 C C . LYS A 1 508 ? 0.710 -4.389 15.454 1.00 80.06 508 LYS A C 1
ATOM 4042 O O . LYS A 1 508 ? -0.207 -5.183 15.262 1.00 80.06 508 LYS A O 1
ATOM 4047 N N . THR A 1 509 ? 1.414 -4.322 16.574 1.00 82.38 509 THR A N 1
ATOM 4048 C CA . THR A 1 509 ? 1.070 -5.067 17.773 1.00 82.38 509 THR A CA 1
ATOM 4049 C C . THR A 1 509 ? 0.270 -4.189 18.717 1.00 82.38 509 THR A C 1
ATOM 4051 O O . THR A 1 509 ? 0.585 -3.016 18.915 1.00 82.38 509 THR A O 1
ATOM 4054 N N . GLU A 1 510 ? -0.785 -4.753 19.285 1.00 78.44 510 GLU A N 1
ATOM 4055 C CA . GLU A 1 510 ? -1.591 -4.082 20.293 1.00 78.44 510 GLU A CA 1
ATOM 4056 C C . GLU A 1 510 ? -1.874 -5.058 21.423 1.00 78.44 510 GLU A C 1
ATOM 4058 O O . GLU A 1 510 ? -2.384 -6.156 21.200 1.00 78.44 510 GLU A O 1
ATOM 4063 N N . THR A 1 511 ? -1.516 -4.656 22.638 1.00 81.62 511 THR A N 1
ATOM 4064 C CA . THR A 1 511 ? -1.933 -5.359 23.846 1.00 81.62 511 THR A CA 1
ATOM 4065 C C . THR A 1 511 ? -3.248 -4.744 24.299 1.00 81.62 511 THR A C 1
ATOM 4067 O O . THR A 1 511 ? -3.342 -3.526 24.440 1.00 81.62 511 THR A O 1
ATOM 4070 N N . THR A 1 512 ? -4.276 -5.565 24.492 1.00 76.44 512 THR A N 1
ATOM 4071 C CA . THR A 1 512 ? -5.581 -5.074 24.944 1.00 76.44 512 THR A CA 1
ATOM 4072 C C . THR A 1 512 ? -6.059 -5.892 26.129 1.00 76.44 512 THR A C 1
ATOM 4074 O O . THR A 1 512 ? -6.161 -7.110 26.048 1.00 76.44 512 THR A O 1
ATOM 4077 N N . SER A 1 513 ? -6.372 -5.211 27.227 1.00 83.50 513 SER A N 1
ATOM 4078 C CA . SER A 1 513 ? -6.996 -5.807 28.407 1.00 83.50 513 SER A CA 1
ATOM 4079 C C . SER A 1 513 ? -8.416 -6.272 28.088 1.00 83.50 513 SER A C 1
ATOM 4081 O O . SER A 1 513 ? -9.245 -5.476 27.640 1.00 83.50 513 SER A O 1
ATOM 4083 N N . ILE A 1 514 ? -8.719 -7.551 28.340 1.00 84.19 514 ILE A N 1
ATOM 4084 C CA . ILE A 1 514 ? -10.062 -8.118 28.127 1.00 84.19 514 ILE A CA 1
ATOM 4085 C C . ILE A 1 514 ? -11.092 -7.376 28.984 1.00 84.19 514 ILE A C 1
ATOM 4087 O O . ILE A 1 514 ? -12.195 -7.094 28.524 1.00 84.19 514 ILE A O 1
ATOM 4091 N N . LYS A 1 515 ? -10.726 -6.992 30.212 1.00 82.94 515 LYS A N 1
ATOM 4092 C CA . LYS A 1 515 ? -11.608 -6.244 31.117 1.00 82.94 515 LYS A CA 1
ATOM 4093 C C . LYS A 1 515 ? -11.972 -4.871 30.549 1.00 82.94 515 LYS A C 1
ATOM 4095 O O . LYS A 1 515 ? -13.143 -4.490 30.563 1.00 82.94 515 LYS A O 1
ATOM 4100 N N . ASP A 1 516 ? -10.989 -4.147 30.022 1.00 78.81 516 ASP A N 1
ATOM 4101 C CA . ASP A 1 516 ? -11.205 -2.807 29.463 1.00 78.81 516 ASP A CA 1
ATOM 4102 C C . ASP A 1 516 ? -11.939 -2.867 28.122 1.00 78.81 516 ASP A C 1
ATOM 4104 O O . ASP A 1 516 ? -12.804 -2.030 27.841 1.00 78.81 516 ASP A O 1
ATOM 4108 N N . LEU A 1 517 ? -11.659 -3.902 27.325 1.00 80.12 517 LEU A N 1
ATOM 4109 C CA . LEU A 1 517 ? -12.390 -4.201 26.101 1.00 80.12 517 LEU A CA 1
ATOM 4110 C C . LEU A 1 517 ? -13.859 -4.508 26.407 1.00 80.12 517 LEU A C 1
ATOM 4112 O O . LEU A 1 517 ? -14.737 -3.893 25.808 1.00 80.12 517 LEU A O 1
ATOM 4116 N N . ARG A 1 518 ? -14.134 -5.377 27.388 1.00 81.88 518 ARG A N 1
ATOM 4117 C CA . ARG A 1 518 ? -15.494 -5.713 27.828 1.00 81.88 518 ARG A CA 1
ATOM 4118 C C . ARG A 1 518 ? -16.232 -4.485 28.338 1.00 81.88 518 ARG A C 1
ATOM 4120 O O . ARG A 1 518 ? -17.372 -4.253 27.951 1.00 81.88 518 ARG A O 1
ATOM 4127 N N . LYS A 1 519 ? -15.580 -3.660 29.163 1.00 81.75 519 LYS A N 1
ATOM 4128 C CA . LYS A 1 519 ? -16.153 -2.395 29.641 1.00 81.75 519 LYS A CA 1
ATOM 4129 C C . LYS A 1 519 ? -16.519 -1.480 28.470 1.00 81.75 519 LYS A C 1
ATOM 4131 O O . LYS A 1 519 ? -17.632 -0.966 28.422 1.00 81.75 519 LYS A O 1
ATOM 4136 N N . SER A 1 520 ? -15.612 -1.311 27.510 1.00 77.81 520 SER A N 1
ATOM 4137 C CA . SER A 1 520 ? -15.840 -0.4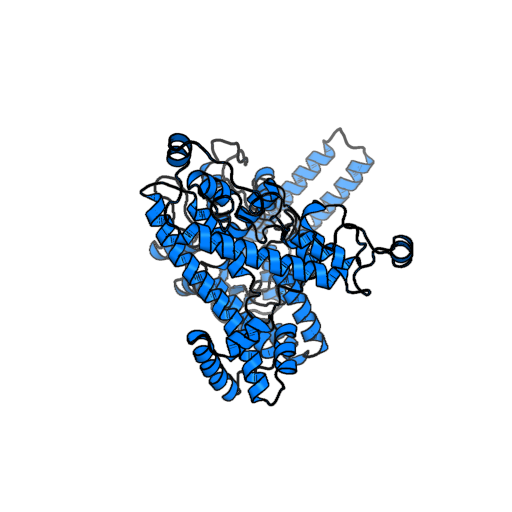85 26.317 1.00 77.81 520 SER A CA 1
ATOM 4138 C C . SER A 1 520 ? -16.958 -1.041 25.433 1.00 77.81 520 SER A 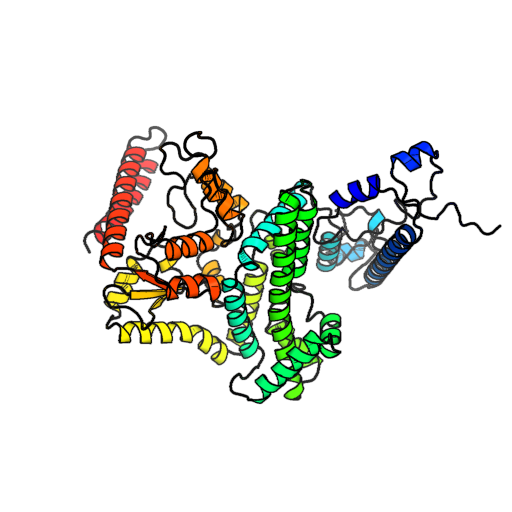C 1
ATOM 4140 O O . SER A 1 520 ? -17.785 -0.279 24.935 1.00 77.81 520 SER A O 1
ATOM 4142 N N . TYR A 1 521 ? -17.016 -2.364 25.281 1.00 79.44 521 TYR A N 1
ATOM 4143 C CA . TYR A 1 521 ? -18.062 -3.074 24.553 1.00 79.44 521 TYR A CA 1
ATOM 4144 C C . TYR A 1 521 ? -19.441 -2.840 25.183 1.00 79.44 521 TYR A C 1
ATOM 4146 O O . TYR A 1 521 ? -20.357 -2.393 24.495 1.00 79.44 521 TYR A O 1
ATOM 4154 N N . LEU A 1 522 ? -19.573 -3.044 26.498 1.00 82.06 522 LEU A N 1
ATOM 4155 C CA . LEU A 1 522 ? -20.824 -2.829 27.233 1.00 82.06 522 LEU A CA 1
ATOM 4156 C C . LEU A 1 522 ? -21.271 -1.362 27.190 1.00 82.06 522 LEU A C 1
ATOM 4158 O O . LEU A 1 522 ? -22.446 -1.078 26.972 1.00 82.06 522 LEU A O 1
ATOM 4162 N N . LEU A 1 523 ? -20.340 -0.414 27.341 1.00 80.69 523 LEU A N 1
ATOM 4163 C CA . LEU A 1 523 ? -20.636 1.015 27.189 1.00 80.69 523 LEU A CA 1
ATOM 4164 C C . LEU A 1 523 ? -21.134 1.345 25.775 1.00 80.69 523 LEU A C 1
ATOM 4166 O O . LEU A 1 523 ? -22.111 2.080 25.622 1.00 80.69 523 LEU A O 1
ATOM 4170 N N . GLY A 1 524 ? -20.496 0.781 24.745 1.00 77.19 524 GLY A N 1
ATOM 4171 C CA . GLY A 1 524 ? -20.915 0.927 23.353 1.00 77.19 524 GLY A CA 1
ATOM 4172 C C . GLY A 1 524 ? -22.323 0.384 23.112 1.00 77.19 524 GLY A C 1
ATOM 4173 O O . GLY A 1 524 ? -23.156 1.084 22.539 1.00 77.19 524 GLY A O 1
ATOM 4174 N N . LYS A 1 525 ? -22.617 -0.815 23.625 1.00 81.81 525 LYS A N 1
ATOM 4175 C CA . LYS A 1 525 ? -23.931 -1.463 23.516 1.00 81.81 525 LYS A CA 1
ATOM 4176 C C . LYS A 1 525 ? -25.027 -0.713 24.268 1.00 81.81 525 LYS A C 1
ATOM 4178 O O . LYS A 1 525 ? -26.113 -0.524 23.733 1.00 81.81 525 LYS A O 1
ATOM 4183 N N . ASN A 1 526 ? -24.732 -0.182 25.452 1.00 83.44 526 ASN A N 1
ATOM 4184 C CA . ASN A 1 526 ? -25.661 0.689 26.176 1.00 83.44 526 ASN A CA 1
ATOM 4185 C C . ASN A 1 526 ? -25.962 1.983 25.406 1.00 83.44 526 ASN A C 1
ATOM 4187 O O . ASN A 1 526 ? -27.109 2.429 25.353 1.00 83.44 526 ASN A O 1
ATOM 4191 N N . LYS A 1 527 ? -24.952 2.584 24.766 1.00 81.31 527 LYS A N 1
ATOM 4192 C CA . LYS A 1 527 ? -25.149 3.762 23.911 1.00 81.31 527 LYS A CA 1
ATOM 4193 C C . LYS A 1 527 ? -25.988 3.429 22.674 1.00 81.31 527 LYS A C 1
ATOM 4195 O O . LYS A 1 527 ? -26.889 4.191 22.335 1.00 81.31 527 LYS A O 1
ATOM 4200 N N . GLU A 1 528 ? -25.716 2.298 22.027 1.00 81.19 528 GLU A N 1
ATOM 4201 C CA . GLU A 1 528 ? -26.505 1.776 20.904 1.00 81.19 528 GLU A CA 1
ATOM 4202 C C . GLU A 1 528 ? -27.971 1.572 21.310 1.00 81.19 528 GLU A C 1
ATOM 4204 O O . GLU A 1 528 ? -28.873 2.071 20.639 1.00 81.19 528 GLU A O 1
ATOM 4209 N N . LEU A 1 529 ? -28.211 0.948 22.465 1.00 86.25 529 LEU A N 1
ATOM 4210 C CA . LEU A 1 529 ? -29.544 0.746 23.021 1.00 86.25 529 LEU A CA 1
ATOM 4211 C C . LEU A 1 529 ? -30.280 2.074 23.260 1.00 86.25 529 LEU A C 1
ATOM 4213 O O . LEU A 1 529 ? -31.445 2.213 22.887 1.00 86.25 529 LEU A O 1
ATOM 4217 N N . ASN A 1 530 ? -29.613 3.070 23.847 1.00 83.50 530 ASN A N 1
ATOM 4218 C CA . ASN A 1 530 ? -30.204 4.391 24.083 1.00 83.50 530 ASN A CA 1
ATOM 4219 C C . ASN A 1 530 ? -30.518 5.135 22.776 1.00 83.50 530 ASN A C 1
ATOM 4221 O O . ASN A 1 530 ? -31.560 5.789 22.672 1.00 83.50 530 ASN A O 1
ATOM 4225 N N . ASN A 1 531 ? -29.660 5.000 21.761 1.00 79.38 531 ASN A N 1
ATOM 4226 C CA . ASN A 1 531 ? -29.912 5.547 20.431 1.00 79.38 531 ASN A CA 1
ATOM 4227 C C . ASN A 1 531 ? -31.129 4.881 19.780 1.00 79.38 531 ASN A C 1
ATOM 4229 O O . ASN A 1 531 ? -32.002 5.594 19.298 1.00 79.38 531 ASN A O 1
ATOM 4233 N N . LEU A 1 532 ? -31.237 3.548 19.833 1.00 84.06 532 LEU A N 1
ATOM 4234 C CA . LEU A 1 532 ? -32.388 2.810 19.297 1.00 84.06 532 LEU A CA 1
ATOM 4235 C C . LEU A 1 532 ? -33.693 3.171 20.018 1.00 84.06 532 LEU A C 1
ATOM 4237 O O . LEU A 1 532 ? -34.725 3.332 19.373 1.00 84.06 532 LEU A O 1
ATOM 4241 N N . LYS A 1 533 ? -33.666 3.358 21.345 1.00 87.00 533 LYS A N 1
ATOM 4242 C CA . LYS A 1 533 ? -34.829 3.853 22.107 1.00 87.00 533 LYS A CA 1
ATOM 4243 C C . LYS A 1 533 ? -35.232 5.266 21.675 1.00 87.00 533 LYS A C 1
ATOM 4245 O O . LYS A 1 533 ? -36.417 5.549 21.523 1.00 87.00 533 LYS A O 1
ATOM 4250 N N . SER A 1 534 ? -34.252 6.137 21.441 1.00 80.38 534 SER A N 1
ATOM 4251 C CA . SER A 1 534 ? -34.491 7.502 20.955 1.00 80.38 534 SER A CA 1
ATOM 4252 C C . SER A 1 534 ? -35.027 7.513 19.521 1.00 80.38 534 SER A C 1
ATOM 4254 O O . SER A 1 534 ? -35.930 8.282 19.203 1.00 80.38 534 SER A O 1
ATOM 4256 N N . GLU A 1 535 ? -34.504 6.646 18.653 1.00 82.31 535 GLU A N 1
ATOM 4257 C CA . GLU A 1 535 ? -34.978 6.449 17.282 1.00 82.31 535 GLU A CA 1
ATOM 4258 C C . GLU A 1 535 ? -36.413 5.919 17.272 1.00 82.31 535 GLU A C 1
ATOM 4260 O O . GLU A 1 535 ? -37.259 6.470 16.572 1.00 82.31 535 GLU A O 1
ATOM 4265 N N . LEU A 1 536 ? -36.722 4.934 18.121 1.00 87.31 536 LEU A N 1
ATOM 4266 C CA . LEU A 1 536 ? -38.081 4.438 18.315 1.00 87.31 536 LEU A CA 1
ATOM 4267 C C . LEU A 1 536 ? -39.030 5.573 18.720 1.00 87.31 536 LEU A C 1
ATOM 4269 O O . LEU A 1 536 ? -40.094 5.720 18.123 1.00 87.31 536 LEU A O 1
ATOM 4273 N N . ALA A 1 537 ? -38.638 6.404 19.689 1.00 85.75 537 ALA A N 1
ATOM 4274 C CA . ALA A 1 537 ? -39.430 7.562 20.097 1.00 85.75 537 ALA A CA 1
ATOM 4275 C C . ALA A 1 537 ? -39.644 8.547 18.934 1.00 85.75 537 ALA A C 1
ATOM 4277 O O . ALA A 1 537 ? -40.772 8.982 18.704 1.00 85.75 537 ALA A O 1
ATOM 4278 N N . ARG A 1 538 ? -38.600 8.847 18.147 1.00 85.88 538 ARG A N 1
ATOM 4279 C CA . ARG A 1 538 ? -38.702 9.712 16.958 1.00 85.88 538 ARG A CA 1
ATOM 4280 C C . ARG A 1 538 ? -39.669 9.148 15.921 1.00 85.88 538 ARG A C 1
ATOM 4282 O O . ARG A 1 538 ? -40.542 9.881 15.479 1.00 85.88 538 ARG A O 1
ATOM 4289 N N . VAL A 1 539 ? -39.566 7.864 15.577 1.00 86.56 539 VAL A N 1
ATOM 4290 C CA . VAL A 1 539 ? -40.460 7.205 14.605 1.00 86.56 539 VAL A CA 1
ATOM 4291 C C . VAL A 1 539 ? -41.918 7.248 15.067 1.00 86.56 539 VAL A C 1
ATOM 4293 O O . VAL A 1 539 ? -42.821 7.492 14.266 1.00 86.56 539 VAL A O 1
ATOM 4296 N N . LEU A 1 540 ? -42.167 7.046 16.363 1.00 83.56 540 LEU A N 1
ATOM 4297 C CA . LEU A 1 540 ? -43.517 7.115 16.925 1.00 83.56 540 LEU A CA 1
ATOM 4298 C C . LEU A 1 540 ? -44.091 8.540 16.862 1.00 83.56 540 LEU A C 1
ATOM 4300 O O . LEU A 1 540 ? -45.260 8.711 16.498 1.00 83.56 540 LEU A O 1
ATOM 4304 N N . LEU A 1 541 ? -43.265 9.549 17.152 1.00 86.38 541 LEU A N 1
ATOM 4305 C CA . LEU A 1 541 ? -43.642 10.966 17.178 1.00 86.38 541 LEU A CA 1
ATOM 4306 C C . LEU A 1 541 ? -43.661 11.639 15.793 1.00 86.38 541 LEU A C 1
ATOM 4308 O O . LEU A 1 541 ? -44.253 12.707 15.649 1.00 86.38 541 LEU A O 1
ATOM 4312 N N . ASP A 1 542 ? -43.059 11.028 14.772 1.00 85.31 542 ASP A N 1
ATOM 4313 C CA . ASP A 1 542 ? -42.962 11.592 13.424 1.00 85.31 542 ASP A CA 1
ATOM 4314 C C . ASP A 1 542 ? -44.344 11.702 12.763 1.00 85.31 542 ASP A C 1
ATOM 4316 O O . ASP A 1 542 ? -44.990 10.702 12.448 1.00 85.31 542 ASP A O 1
ATOM 4320 N N . LYS A 1 543 ? -44.830 12.928 12.558 1.00 85.50 543 LYS A N 1
ATOM 4321 C CA . LYS A 1 543 ? -46.152 13.182 11.966 1.00 85.50 543 LYS A CA 1
ATOM 4322 C C . LYS A 1 543 ? -46.194 12.953 10.450 1.00 85.50 543 LYS A C 1
ATOM 4324 O O . LYS A 1 543 ? -47.287 12.872 9.903 1.00 85.50 543 LYS A O 1
ATOM 4329 N N . SER A 1 544 ? -45.044 12.820 9.784 1.00 85.94 544 SER A N 1
ATOM 4330 C CA . SER A 1 544 ? -44.959 12.622 8.329 1.00 85.94 544 SER A CA 1
ATOM 4331 C C . SER A 1 544 ? -45.194 11.172 7.880 1.00 85.94 544 SER A C 1
ATOM 4333 O O . SER A 1 544 ? -45.414 10.925 6.696 1.00 85.94 544 SER A O 1
ATOM 4335 N N . LYS A 1 545 ? -45.167 10.205 8.809 1.00 83.00 545 LYS A N 1
ATOM 4336 C CA . LYS A 1 545 ? -45.266 8.767 8.506 1.00 83.00 545 LYS A CA 1
ATOM 4337 C C . LYS A 1 545 ? -46.669 8.207 8.727 1.00 83.00 545 LYS A C 1
ATOM 4339 O O . LYS A 1 545 ? -47.317 8.490 9.737 1.00 83.00 545 LYS A O 1
ATOM 4344 N N . THR A 1 546 ? -47.095 7.319 7.830 1.00 88.75 546 THR A N 1
ATOM 4345 C CA . THR A 1 546 ? -48.354 6.562 7.958 1.00 88.75 546 THR A CA 1
ATOM 4346 C C . THR A 1 546 ? -48.293 5.535 9.099 1.00 88.75 546 THR A C 1
ATOM 4348 O O . THR A 1 546 ? -47.213 5.131 9.542 1.00 88.75 546 THR A O 1
ATOM 4351 N N . LYS A 1 547 ? -49.456 5.069 9.579 1.00 87.06 547 LYS A N 1
ATOM 4352 C CA . LYS A 1 547 ? -49.535 4.053 10.650 1.00 87.06 547 LYS A CA 1
ATOM 4353 C C . LYS A 1 547 ? -48.807 2.751 10.283 1.00 87.06 547 LYS A C 1
ATOM 4355 O O . LYS A 1 547 ? -48.108 2.197 11.128 1.00 87.06 547 LYS A O 1
ATOM 4360 N N . GLU A 1 548 ? -48.917 2.302 9.035 1.00 85.62 548 GLU A N 1
ATOM 4361 C CA . GLU A 1 548 ? -48.232 1.101 8.535 1.00 85.62 548 GLU A CA 1
ATOM 4362 C C . GLU A 1 548 ? -46.710 1.264 8.490 1.00 85.62 548 GLU A C 1
ATOM 4364 O O . GLU A 1 548 ? -45.979 0.395 8.970 1.00 85.62 548 GLU A O 1
ATOM 4369 N N . GLN A 1 549 ? -46.216 2.403 7.993 1.00 84.94 549 GLN A N 1
ATOM 4370 C CA . GLN A 1 549 ? -44.779 2.702 7.984 1.00 84.94 549 GLN A CA 1
ATOM 4371 C C . GLN A 1 549 ? -44.209 2.734 9.408 1.00 84.94 549 GLN A C 1
ATOM 4373 O O . GLN A 1 549 ? -43.172 2.123 9.673 1.00 84.94 549 GLN A O 1
ATOM 4378 N N . LYS A 1 550 ? -44.925 3.364 10.349 1.00 87.06 550 LYS A N 1
ATOM 4379 C CA . LYS A 1 550 ? -44.549 3.373 11.770 1.00 87.06 550 LYS A CA 1
ATOM 4380 C C . LYS A 1 550 ? -44.524 1.973 12.371 1.00 87.06 550 LYS A C 1
ATOM 4382 O O . LYS A 1 550 ? -43.595 1.658 13.108 1.00 87.06 550 LYS A O 1
ATOM 4387 N N . ALA A 1 551 ? -45.514 1.131 12.072 1.00 87.31 551 ALA A N 1
ATOM 4388 C CA . ALA A 1 551 ? -45.574 -0.236 12.586 1.00 87.31 551 ALA A CA 1
ATOM 4389 C C . ALA A 1 551 ? -44.390 -1.083 12.093 1.00 87.31 551 ALA A C 1
ATOM 4391 O O . ALA A 1 551 ? -43.746 -1.765 12.894 1.00 87.31 551 ALA A O 1
ATOM 4392 N N . LYS A 1 552 ? -44.051 -0.980 10.801 1.00 90.69 552 LYS A N 1
ATOM 4393 C CA . LYS A 1 552 ? -42.919 -1.693 10.193 1.00 90.69 552 LYS A CA 1
ATOM 4394 C C . LYS A 1 552 ? -41.576 -1.254 10.779 1.00 90.69 552 LYS A C 1
ATOM 4396 O O . LYS A 1 552 ? -40.764 -2.092 11.170 1.00 90.69 552 LYS A O 1
ATOM 4401 N N . GLU A 1 553 ? -41.339 0.052 10.878 1.00 87.56 553 GLU A N 1
ATOM 4402 C CA . GLU A 1 553 ? -40.102 0.583 11.459 1.00 87.56 553 GLU A CA 1
ATOM 4403 C C . GLU A 1 553 ? -39.992 0.283 12.957 1.00 87.56 553 GLU A C 1
ATOM 4405 O O . GLU A 1 553 ? -38.935 -0.152 13.414 1.00 87.56 553 GLU A O 1
ATOM 4410 N N . LYS A 1 554 ? -41.093 0.408 13.711 1.00 91.44 554 LYS A N 1
ATOM 4411 C CA . LYS A 1 554 ? -41.167 0.000 15.120 1.00 91.44 554 LYS A CA 1
ATOM 4412 C C . LYS A 1 554 ? -40.766 -1.460 15.295 1.00 91.44 554 LYS A C 1
ATOM 4414 O O . LYS A 1 554 ? -39.946 -1.750 16.161 1.00 91.44 554 LYS A O 1
ATOM 4419 N N . ALA A 1 555 ? -41.323 -2.372 14.499 1.00 90.38 555 ALA A N 1
ATOM 4420 C CA . ALA A 1 555 ? -41.005 -3.796 14.588 1.00 90.38 555 ALA A CA 1
ATOM 4421 C C . ALA A 1 555 ? -39.510 -4.059 14.338 1.00 90.38 555 ALA A C 1
ATOM 4423 O O . ALA A 1 555 ? -38.872 -4.782 15.104 1.00 90.38 555 ALA A O 1
ATOM 4424 N N . ASN A 1 556 ? -38.928 -3.402 13.330 1.00 90.19 556 ASN A N 1
ATOM 4425 C CA . ASN A 1 556 ? -37.497 -3.496 13.039 1.00 90.19 556 ASN A CA 1
ATOM 4426 C C . ASN A 1 556 ? -36.626 -2.958 14.184 1.00 90.19 556 ASN A C 1
ATOM 4428 O O . ASN A 1 556 ? -35.645 -3.598 14.560 1.00 90.19 556 ASN A O 1
ATOM 4432 N N . ILE A 1 557 ? -36.973 -1.802 14.755 1.00 86.25 557 ILE A N 1
ATOM 4433 C CA . ILE A 1 557 ? -36.212 -1.203 15.860 1.00 86.25 557 ILE A CA 1
ATOM 4434 C C . ILE A 1 557 ? -36.344 -2.053 17.131 1.00 86.25 557 ILE A C 1
ATOM 4436 O O . ILE A 1 557 ? -35.345 -2.302 17.799 1.00 86.25 557 ILE A O 1
ATOM 4440 N N . LEU A 1 558 ? -37.538 -2.570 17.443 1.00 90.62 558 LEU A N 1
ATOM 4441 C CA . LEU A 1 558 ? -37.751 -3.467 18.585 1.00 90.62 558 LEU A CA 1
ATOM 4442 C C . LEU A 1 558 ? -36.970 -4.777 18.448 1.00 90.62 558 LEU A C 1
ATOM 4444 O O . LEU A 1 558 ? -36.416 -5.256 19.437 1.00 90.62 558 LEU A O 1
ATOM 4448 N N . LYS A 1 559 ? -36.873 -5.330 17.233 1.00 93.44 559 LYS A N 1
ATOM 4449 C CA . LYS A 1 559 ? -36.023 -6.493 16.956 1.00 93.44 559 LYS A CA 1
ATOM 4450 C C . LYS A 1 559 ? -34.557 -6.194 17.292 1.00 93.44 559 LYS A C 1
ATOM 4452 O O . LYS A 1 559 ? -33.961 -6.936 18.067 1.00 93.44 559 LYS A O 1
ATOM 4457 N N . LYS A 1 560 ? -34.018 -5.068 16.809 1.00 87.81 560 LYS A N 1
ATOM 4458 C CA . LYS A 1 560 ? -32.644 -4.627 17.123 1.00 87.81 560 LYS A CA 1
ATOM 4459 C C . LYS A 1 560 ? -32.435 -4.383 18.618 1.00 87.81 560 LYS A C 1
ATOM 4461 O O . LYS A 1 560 ? -31.408 -4.764 19.166 1.00 87.81 560 LYS A O 1
ATOM 4466 N N . ILE A 1 561 ? -33.413 -3.782 19.301 1.00 88.75 561 ILE A N 1
ATOM 4467 C CA . ILE A 1 561 ? -33.372 -3.596 20.759 1.00 88.75 561 ILE A CA 1
ATOM 4468 C C . ILE A 1 561 ? -33.266 -4.952 21.462 1.00 88.75 561 ILE A C 1
ATOM 4470 O O . ILE A 1 561 ? -32.435 -5.099 22.357 1.00 88.75 561 ILE A O 1
ATOM 4474 N N . LYS A 1 562 ? -34.066 -5.947 21.058 1.00 91.19 562 LYS A N 1
ATOM 4475 C CA . LYS A 1 562 ? -34.024 -7.295 21.639 1.00 91.19 562 LYS A CA 1
ATOM 4476 C C . LYS A 1 562 ? -32.659 -7.958 21.426 1.00 91.19 562 LYS A C 1
ATOM 4478 O O . LYS A 1 562 ? -32.110 -8.503 22.377 1.00 91.19 562 LYS A O 1
ATOM 4483 N N . GLU A 1 563 ? -32.100 -7.848 20.222 1.00 87.62 563 GLU A N 1
ATOM 4484 C CA . GLU A 1 563 ? -30.759 -8.347 19.885 1.00 87.62 563 GLU A CA 1
ATOM 4485 C C . GLU A 1 563 ? -29.684 -7.703 20.779 1.00 87.62 563 GLU A C 1
ATOM 4487 O O . GLU A 1 563 ? -28.992 -8.407 21.513 1.00 87.62 563 GLU A O 1
ATOM 4492 N N . VAL A 1 564 ? -29.612 -6.368 20.833 1.00 84.88 564 VAL A N 1
ATOM 4493 C CA . VAL A 1 564 ? -28.634 -5.650 21.676 1.00 84.88 564 VAL A CA 1
ATOM 4494 C C . VAL A 1 564 ? -28.824 -5.954 23.168 1.00 84.88 564 VAL A C 1
ATOM 4496 O O . VAL A 1 564 ? -27.844 -6.086 23.897 1.00 84.88 564 VAL A O 1
ATOM 4499 N N . THR A 1 565 ? -30.066 -6.103 23.637 1.00 86.62 565 THR A N 1
ATOM 4500 C CA . THR A 1 565 ? -30.349 -6.442 25.044 1.00 86.62 565 THR A CA 1
ATOM 4501 C C . THR A 1 565 ? -29.850 -7.843 25.396 1.00 86.62 565 THR A C 1
ATOM 4503 O O . THR A 1 565 ? -29.271 -8.024 26.464 1.00 86.62 565 THR A O 1
ATOM 4506 N N . SER A 1 566 ? -30.011 -8.816 24.493 1.00 84.88 566 SER A N 1
ATOM 4507 C CA . SER A 1 566 ? -29.482 -10.172 24.696 1.00 84.88 566 SER A CA 1
ATOM 4508 C C . SER A 1 566 ? -27.950 -10.217 24.730 1.00 84.88 566 SER A C 1
ATOM 4510 O O . SER A 1 566 ? -27.373 -11.018 25.449 1.00 84.88 566 SER A O 1
ATOM 4512 N N . GLU A 1 567 ? -27.272 -9.308 24.023 1.00 78.31 567 GLU A N 1
ATOM 4513 C CA . GLU A 1 567 ? -25.808 -9.201 24.057 1.00 78.31 567 GLU A CA 1
ATOM 4514 C C . GLU A 1 567 ? -25.268 -8.505 25.322 1.00 78.31 567 GLU A C 1
ATOM 4516 O O . GLU A 1 567 ? -24.091 -8.663 25.653 1.00 78.31 567 GLU A O 1
ATOM 4521 N N . LEU A 1 568 ? -26.095 -7.703 26.005 1.00 77.25 568 LEU A N 1
ATOM 4522 C CA . LEU A 1 568 ? -25.746 -7.034 27.266 1.00 77.25 568 LEU A CA 1
ATOM 4523 C C . LEU A 1 568 ? -25.857 -7.974 28.474 1.00 77.25 568 LEU A C 1
ATOM 4525 O O . LEU A 1 568 ? -25.072 -7.835 29.412 1.00 77.25 568 LEU A O 1
ATOM 4529 N N . ASN A 1 569 ? -26.784 -8.934 28.413 1.00 70.06 569 ASN A N 1
ATOM 4530 C CA . ASN A 1 569 ? -27.010 -9.974 29.417 1.00 70.06 569 ASN A CA 1
ATOM 4531 C C . ASN A 1 569 ? -26.804 -11.364 28.780 1.00 70.06 569 ASN A C 1
ATOM 4533 O O . ASN A 1 569 ? -27.800 -12.037 28.506 1.00 70.06 569 ASN A O 1
ATOM 4537 N N . PRO A 1 570 ? -25.547 -11.738 28.468 1.00 55.84 570 PRO A N 1
ATOM 4538 C CA . PRO A 1 570 ? -25.226 -12.999 27.804 1.00 55.84 570 PRO A CA 1
ATOM 4539 C C . PRO A 1 570 ? -25.502 -14.233 28.662 1.00 55.84 570 PRO A C 1
ATOM 4541 O O . PRO A 1 570 ? -25.392 -14.125 29.908 1.00 55.84 570 PRO A O 1
#

pLDDT: mean 73.29, std 14.93, range [28.0, 97.69]

Radius of gyration: 29.08 Å; Cα contacts (8 Å, |Δi|>4): 694; chains: 1; bounding box: 75×71×80 Å